Protein 2EEM (pdb70)

Foldseek 3Di:
DLAVVLVVVLVVVVAPDKDWDADPNDIDIGHDRD

Secondary structure (DSSP, 8-state):
-HHHHHHHHHHHTT-SEEEEEEETTEEEEEEE--

Solvent-accessible surface area: 3124 Å² total; per-residue (Å²): 124,25,39,68,154,16,104,27,112,4,164,89,129,189,16,69,132,74,69,29,85,114,155,201,76,126,53,107,42,128,33,96,185,92

Sequence (34 aa):
SCASRCKGHCRARRCGYYVSVLYRGRCYCKCLRCSCASRCKGHCRARRCGYYVSVLYRGRCYCKCLRCSCASRCKGHCRARRCGYYVSVLYRGRCYCKCLRCSCASRCKGHCRARRCGYYVSVLYRGRCYCKCLRCSCASRCKGHCRARRCGYYVSVLYRGRCYCKCLRCSCASRCKGHCRARRCGYYVSVLYRGRCYCKCLRCSCASRCKGHCRARRCGYYVSVLYRGRCYCKCLRCSCASRCKGHCRARRCGYYVSVLYRGRCYCKCLRCSCASRCKGHCRARRCGYYVSVLYRGRCYCKCLRCSCASRCKGHCRARRCGYYVSVLYRGRCYCKCLRCSCASRCKGHCRARRCGYYVSVLYRGRCYCKCLRCSCASRCKGHCRARRCGYYVSVLYRGRCYCKCLRCSCASRCKGHCRARRCGYYVSVLYRGRCYCKCLRCSCASRCKGHCRARRCGYYVSVLYRGRCYCKCLRCSCASRCKGHCRARRCGYYVSVLYRGRCYCKCLRCSCASRCKGHCRARRCGYYVSVLYRGRCYCKCLRCSCASRCKGHCRARRCGYYVSVLYRGRCYCKCLRCSCASRCKGHCRARRCGYYVSVLYRGRCYCKCLRCSCASRCKGHCRARRCGYYVSVLYRGRCYCKCLRCSCASRCKGHCRARRCGYYVSVLYRGRCYCKCLRC

Structure (mmCIF, N/CA/C/O backbone):
data_2EEM
#
_entry.id   2EEM
#
loop_
_atom_site.group_PDB
_atom_site.id
_atom_site.type_symbol
_atom_site.label_atom_id
_atom_site.label_alt_id
_atom_site.label_comp_id
_atom_site.label_asym_id
_atom_site.label_entity_id
_atom_site.label_seq_id
_atom_site.pdbx_PDB_ins_code
_atom_site.Cartn_x
_atom_site.Cartn_y
_atom_site.Cartn_z
_atom_site.occupancy
_atom_site.B_iso_or_equiv
_atom_site.auth_seq_id
_atom_site.auth_comp_id
_atom_site.auth_asym_id
_atom_site.auth_atom_id
_atom_site.pdbx_PDB_model_num
ATOM 1 N N . SER A 1 1 ? -7.124 9.286 -2.193 1.00 0.00 1 SER A N 1
ATOM 2 C CA . SER A 1 1 ? -6.324 8.233 -2.890 1.00 0.00 1 SER A CA 1
ATOM 3 C C . SER A 1 1 ? -5.704 7.275 -1.864 1.00 0.00 1 SER A C 1
ATOM 4 O O . SER A 1 1 ? -4.641 7.527 -1.326 1.00 0.00 1 SER A O 1
ATOM 14 N N . CYS A 1 2 ? -6.369 6.178 -1.586 1.00 0.00 2 CYS A N 1
ATOM 15 C CA . CYS A 1 2 ? -5.833 5.194 -0.592 1.00 0.00 2 CYS A CA 1
ATOM 16 C C . CYS A 1 2 ? -4.507 4.603 -1.084 1.00 0.00 2 CYS A C 1
ATOM 17 O O . CYS A 1 2 ? -3.529 4.577 -0.362 1.00 0.00 2 CYS A O 1
ATOM 24 N N . ALA A 1 3 ? -4.473 4.132 -2.309 1.00 0.00 3 ALA A N 1
ATOM 25 C CA . ALA A 1 3 ? -3.216 3.538 -2.865 1.00 0.00 3 ALA A CA 1
ATOM 26 C C . ALA A 1 3 ? -2.066 4.550 -2.809 1.00 0.00 3 ALA A C 1
ATOM 27 O O . ALA A 1 3 ? -0.942 4.197 -2.509 1.00 0.00 3 ALA A O 1
ATOM 34 N N . SER A 1 4 ? -2.338 5.802 -3.088 1.00 0.00 4 SER A N 1
ATOM 35 C CA . SER A 1 4 ? -1.255 6.834 -3.043 1.00 0.00 4 SER A CA 1
ATOM 36 C C . SER A 1 4 ? -0.714 6.964 -1.615 1.00 0.00 4 SER A C 1
ATOM 37 O O . SER A 1 4 ? 0.477 7.075 -1.402 1.00 0.00 4 SER A O 1
ATOM 45 N N . ARG A 1 5 ? -1.583 6.932 -0.635 1.00 0.00 5 ARG A N 1
ATOM 46 C CA . ARG A 1 5 ? -1.118 7.033 0.782 1.00 0.00 5 ARG A CA 1
ATOM 47 C C . ARG A 1 5 ? -0.328 5.770 1.143 1.00 0.00 5 ARG A C 1
ATOM 48 O O . ARG A 1 5 ? 0.696 5.831 1.796 1.00 0.00 5 ARG A O 1
ATOM 69 N N . CYS A 1 6 ? -0.795 4.629 0.698 1.00 0.00 6 CYS A N 1
ATOM 70 C CA . CYS A 1 6 ? -0.075 3.351 0.985 1.00 0.00 6 CYS A CA 1
ATOM 71 C C . CYS A 1 6 ? 1.274 3.335 0.254 1.00 0.00 6 CYS A C 1
ATOM 72 O O . CYS A 1 6 ? 2.260 2.837 0.766 1.00 0.00 6 CYS A O 1
ATOM 79 N N . LYS A 1 7 ? 1.322 3.889 -0.935 1.00 0.00 7 LYS A N 1
ATOM 80 C CA . LYS A 1 7 ? 2.602 3.925 -1.704 1.00 0.00 7 LYS A CA 1
ATOM 81 C C . LYS A 1 7 ? 3.645 4.742 -0.936 1.00 0.00 7 LYS A C 1
ATOM 82 O O . LYS A 1 7 ? 4.799 4.370 -0.861 1.00 0.00 7 LYS A O 1
ATOM 101 N N . GLY A 1 8 ? 3.239 5.846 -0.355 1.00 0.00 8 GLY A N 1
ATOM 102 C CA . GLY A 1 8 ? 4.197 6.684 0.423 1.00 0.00 8 GLY A CA 1
ATOM 103 C C . GLY A 1 8 ? 4.626 5.931 1.686 1.00 0.00 8 GLY A C 1
ATOM 104 O O . GLY A 1 8 ? 5.767 6.001 2.098 1.00 0.00 8 GLY A O 1
ATOM 108 N N . HIS A 1 9 ? 3.717 5.206 2.300 1.00 0.00 9 HIS A N 1
ATOM 109 C CA . HIS A 1 9 ? 4.068 4.438 3.536 1.00 0.00 9 HIS A CA 1
ATOM 110 C C . HIS A 1 9 ? 5.145 3.392 3.223 1.00 0.00 9 HIS A C 1
ATOM 111 O O . HIS A 1 9 ? 6.070 3.199 3.989 1.00 0.00 9 HIS A O 1
ATOM 125 N N . CYS A 1 10 ? 5.035 2.723 2.100 1.00 0.00 10 CYS A N 1
ATOM 126 C CA . CYS A 1 10 ? 6.060 1.697 1.733 1.00 0.00 10 CYS A CA 1
ATOM 127 C C . CYS A 1 10 ? 7.398 2.387 1.447 1.00 0.00 10 CYS A C 1
ATOM 128 O O . CYS A 1 10 ? 8.440 1.935 1.883 1.00 0.00 10 CYS A O 1
ATOM 135 N N . ARG A 1 11 ? 7.373 3.495 0.742 1.00 0.00 11 ARG A N 1
ATOM 136 C CA . ARG A 1 11 ? 8.642 4.229 0.455 1.00 0.00 11 ARG A CA 1
ATOM 137 C C . ARG A 1 11 ? 9.235 4.746 1.770 1.00 0.00 11 ARG A C 1
ATOM 138 O O . ARG A 1 11 ? 10.432 4.694 1.984 1.00 0.00 11 ARG A O 1
ATOM 159 N N . ALA A 1 12 ? 8.394 5.227 2.658 1.00 0.00 12 ALA A N 1
ATOM 160 C CA . ALA A 1 12 ? 8.887 5.730 3.977 1.00 0.00 12 ALA A CA 1
ATOM 161 C C . ALA A 1 12 ? 9.511 4.574 4.772 1.00 0.00 12 ALA A C 1
ATOM 162 O O . ALA A 1 12 ? 10.420 4.769 5.557 1.00 0.00 12 ALA A O 1
ATOM 169 N N . ARG A 1 13 ? 9.034 3.370 4.558 1.00 0.00 13 ARG A N 1
ATOM 170 C CA . ARG A 1 13 ? 9.598 2.190 5.278 1.00 0.00 13 ARG A CA 1
ATOM 171 C C . ARG A 1 13 ? 10.792 1.601 4.502 1.00 0.00 13 ARG A C 1
ATOM 172 O O . ARG A 1 13 ? 11.274 0.532 4.825 1.00 0.00 13 ARG A O 1
ATOM 193 N N . ARG A 1 14 ? 11.265 2.292 3.480 1.00 0.00 14 ARG A N 1
ATOM 194 C CA . ARG A 1 14 ? 12.421 1.790 2.667 1.00 0.00 14 ARG A CA 1
ATOM 195 C C . ARG A 1 14 ? 12.027 0.507 1.922 1.00 0.00 14 ARG A C 1
ATOM 196 O O . ARG A 1 14 ? 12.684 -0.510 2.023 1.00 0.00 14 ARG A O 1
ATOM 217 N N . CYS A 1 15 ? 10.955 0.553 1.172 1.00 0.00 15 CYS A N 1
ATOM 218 C CA . CYS A 1 15 ? 10.507 -0.653 0.417 1.00 0.00 15 CYS A CA 1
ATOM 219 C C . CYS A 1 15 ? 10.423 -0.340 -1.078 1.00 0.00 15 CYS A C 1
ATOM 220 O O . CYS A 1 15 ? 10.088 0.762 -1.473 1.00 0.00 15 CYS A O 1
ATOM 227 N N . GLY A 1 16 ? 10.733 -1.301 -1.909 1.00 0.00 16 GLY A N 1
ATOM 228 C CA . GLY A 1 16 ? 10.686 -1.070 -3.381 1.00 0.00 16 GLY A CA 1
ATOM 229 C C . GLY A 1 16 ? 9.411 -1.673 -3.989 1.00 0.00 16 GLY A C 1
ATOM 230 O O . GLY A 1 16 ? 9.140 -1.483 -5.159 1.00 0.00 16 GLY A O 1
ATOM 234 N N . TYR A 1 17 ? 8.628 -2.398 -3.224 1.00 0.00 17 TYR A N 1
ATOM 235 C CA . TYR A 1 17 ? 7.386 -2.999 -3.794 1.00 0.00 17 TYR A CA 1
ATOM 236 C C . TYR A 1 17 ? 6.195 -2.764 -2.863 1.00 0.00 17 TYR A C 1
ATOM 237 O O . TYR A 1 17 ? 6.318 -2.837 -1.658 1.00 0.00 17 TYR A O 1
ATOM 255 N N . TYR A 1 18 ? 5.041 -2.496 -3.416 1.00 0.00 18 TYR A N 1
ATOM 256 C CA . TYR A 1 18 ? 3.833 -2.273 -2.566 1.00 0.00 18 TYR A CA 1
ATOM 257 C C . TYR A 1 18 ? 2.560 -2.607 -3.356 1.00 0.00 18 TYR A C 1
ATOM 258 O O . TYR A 1 18 ? 2.502 -2.445 -4.563 1.00 0.00 18 TYR A O 1
ATOM 276 N N . VAL A 1 19 ? 1.543 -3.068 -2.678 1.00 0.00 19 VAL A N 1
ATOM 277 C CA . VAL A 1 19 ? 0.265 -3.413 -3.367 1.00 0.00 19 VAL A CA 1
ATOM 278 C C . VAL A 1 19 ? -0.868 -2.548 -2.808 1.00 0.00 19 VAL A C 1
ATOM 279 O O . VAL A 1 19 ? -0.870 -2.190 -1.645 1.00 0.00 19 VAL A O 1
ATOM 292 N N . SER A 1 20 ? -1.826 -2.206 -3.628 1.00 0.00 20 SER A N 1
ATOM 293 C CA . SER A 1 20 ? -2.959 -1.360 -3.146 1.00 0.00 20 SER A CA 1
ATOM 294 C C . SER A 1 20 ? -4.226 -1.640 -3.966 1.00 0.00 20 SER A C 1
ATOM 295 O O . SER A 1 20 ? -4.208 -1.610 -5.183 1.00 0.00 20 SER A O 1
ATOM 303 N N . VAL A 1 21 ? -5.322 -1.913 -3.302 1.00 0.00 21 VAL A N 1
ATOM 304 C CA . VAL A 1 21 ? -6.601 -2.204 -4.026 1.00 0.00 21 VAL A CA 1
ATOM 305 C C . VAL A 1 21 ? -7.800 -1.730 -3.191 1.00 0.00 21 VAL A C 1
ATOM 306 O O . VAL A 1 21 ? -7.913 -2.043 -2.025 1.00 0.00 21 VAL A O 1
ATOM 319 N N . LEU A 1 22 ? -8.704 -0.992 -3.785 1.00 0.00 22 LEU A N 1
ATOM 320 C CA . LEU A 1 22 ? -9.901 -0.514 -3.029 1.00 0.00 22 LEU A CA 1
ATOM 321 C C . LEU A 1 22 ? -11.146 -1.269 -3.511 1.00 0.00 22 LEU A C 1
ATOM 322 O O . LEU A 1 22 ? -11.451 -1.288 -4.689 1.00 0.00 22 LEU A O 1
ATOM 338 N N . TYR A 1 23 ? -11.856 -1.903 -2.610 1.00 0.00 23 TYR A N 1
ATOM 339 C CA . TYR A 1 23 ? -13.072 -2.673 -3.021 1.00 0.00 23 TYR A CA 1
ATOM 340 C C . TYR A 1 23 ? -14.166 -2.596 -1.949 1.00 0.00 23 TYR A C 1
ATOM 341 O O . TYR A 1 23 ? -13.900 -2.736 -0.770 1.00 0.00 23 TYR A O 1
ATOM 359 N N . ARG A 1 24 ? -15.399 -2.391 -2.361 1.00 0.00 24 ARG A N 1
ATOM 360 C CA . ARG A 1 24 ? -16.542 -2.314 -1.392 1.00 0.00 24 ARG A CA 1
ATOM 361 C C . ARG A 1 24 ? -16.273 -1.278 -0.288 1.00 0.00 24 ARG A C 1
ATOM 362 O O . ARG A 1 24 ? -16.747 -1.411 0.826 1.00 0.00 24 ARG A O 1
ATOM 383 N N . GLY A 1 25 ? -15.520 -0.249 -0.589 1.00 0.00 25 GLY A N 1
ATOM 384 C CA . GLY A 1 25 ? -15.220 0.793 0.438 1.00 0.00 25 GLY A CA 1
ATOM 385 C C . GLY A 1 25 ? -14.133 0.289 1.397 1.00 0.00 25 GLY A C 1
ATOM 386 O O . GLY A 1 25 ? -13.972 0.807 2.486 1.00 0.00 25 GLY A O 1
ATOM 390 N N . ARG A 1 26 ? -13.381 -0.709 0.998 1.00 0.00 26 ARG A N 1
ATOM 391 C CA . ARG A 1 26 ? -12.300 -1.244 1.873 1.00 0.00 26 ARG A CA 1
ATOM 392 C C . ARG A 1 26 ? -10.948 -1.051 1.183 1.00 0.00 26 ARG A C 1
ATOM 393 O O . ARG A 1 26 ? -10.843 -1.138 -0.028 1.00 0.00 26 ARG A O 1
ATOM 414 N N . CYS A 1 27 ? -9.916 -0.778 1.936 1.00 0.00 27 CYS A N 1
ATOM 415 C CA . CYS A 1 27 ? -8.580 -0.566 1.313 1.00 0.00 27 CYS A CA 1
ATOM 416 C C . CYS A 1 27 ? -7.653 -1.755 1.584 1.00 0.00 27 CYS A C 1
ATOM 417 O O . CYS A 1 27 ? -7.419 -2.136 2.717 1.00 0.00 27 CYS A O 1
ATOM 424 N N . TYR A 1 28 ? -7.119 -2.329 0.539 1.00 0.00 28 TYR A N 1
ATOM 425 C CA . TYR A 1 28 ? -6.190 -3.487 0.683 1.00 0.00 28 TYR A CA 1
ATOM 426 C C . TYR A 1 28 ? -4.774 -3.029 0.325 1.00 0.00 28 TYR A C 1
ATOM 427 O O . TYR A 1 28 ? -4.407 -2.971 -0.834 1.00 0.00 28 TYR A O 1
ATOM 445 N N . CYS A 1 29 ? -3.984 -2.679 1.307 1.00 0.00 29 CYS A N 1
ATOM 446 C CA . CYS A 1 29 ? -2.600 -2.196 1.018 1.00 0.00 29 CYS A CA 1
ATOM 447 C C . CYS A 1 29 ? -1.544 -3.193 1.507 1.00 0.00 29 CYS A C 1
ATOM 448 O O . CYS A 1 29 ? -1.768 -3.956 2.430 1.00 0.00 29 CYS A O 1
ATOM 455 N N . LYS A 1 30 ? -0.390 -3.178 0.885 1.00 0.00 30 LYS A N 1
ATOM 456 C CA . LYS A 1 30 ? 0.710 -4.101 1.284 1.00 0.00 30 LYS A CA 1
ATOM 457 C C . LYS A 1 30 ? 2.072 -3.475 0.951 1.00 0.00 30 LYS A C 1
ATOM 458 O O . LYS A 1 30 ? 2.193 -2.671 0.045 1.00 0.00 30 LYS A O 1
ATOM 477 N N . CYS A 1 31 ? 3.091 -3.846 1.681 1.00 0.00 31 CYS A N 1
ATOM 478 C CA . CYS A 1 31 ? 4.460 -3.293 1.431 1.00 0.00 31 CYS A CA 1
ATOM 479 C C . CYS A 1 31 ? 5.484 -4.437 1.464 1.00 0.00 31 CYS A C 1
ATOM 480 O O . CYS A 1 31 ? 5.503 -5.233 2.385 1.00 0.00 31 CYS A O 1
ATOM 487 N N . LEU A 1 32 ? 6.325 -4.527 0.464 1.00 0.00 32 LEU A N 1
ATOM 488 C CA . LEU A 1 32 ? 7.343 -5.623 0.426 1.00 0.00 32 LEU A CA 1
ATOM 489 C C . LEU A 1 32 ? 8.683 -5.103 -0.117 1.00 0.00 32 LEU A C 1
ATOM 490 O O . LEU A 1 32 ? 8.838 -3.927 -0.390 1.00 0.00 32 LEU A O 1
ATOM 506 N N . ARG A 1 33 ? 9.651 -5.984 -0.266 1.00 0.00 33 ARG A N 1
ATOM 507 C CA . ARG A 1 33 ? 11.000 -5.576 -0.781 1.00 0.00 33 ARG A CA 1
ATOM 508 C C . ARG A 1 33 ? 11.564 -4.429 0.068 1.00 0.00 33 ARG A C 1
ATOM 509 O O . ARG A 1 33 ? 11.927 -3.384 -0.441 1.00 0.00 33 ARG A O 1
ATOM 530 N N . CYS A 1 34 ? 11.629 -4.618 1.363 1.00 0.00 34 CYS A N 1
ATOM 531 C CA . CYS A 1 34 ? 12.156 -3.544 2.258 1.00 0.00 34 CYS A CA 1
ATOM 532 C C . CYS A 1 34 ? 13.588 -3.866 2.710 1.00 0.00 34 CYS A C 1
ATOM 533 O O . CYS A 1 34 ? 14.365 -2.935 2.848 1.00 0.00 34 CYS A O 1
ATOM 541 N N . SER A 1 1 ? -6.500 7.500 -4.431 1.00 0.00 1 SER A N 2
ATOM 542 C CA . SER A 1 1 ? -6.112 8.246 -3.194 1.00 0.00 1 SER A CA 2
ATOM 543 C C . SER A 1 1 ? -5.474 7.294 -2.172 1.00 0.00 1 SER A C 2
ATOM 544 O O . SER A 1 1 ? -4.348 7.487 -1.756 1.00 0.00 1 SER A O 2
ATOM 554 N N . CYS A 1 2 ? -6.191 6.269 -1.767 1.00 0.00 2 CYS A N 2
ATOM 555 C CA . CYS A 1 2 ? -5.638 5.297 -0.769 1.00 0.00 2 CYS A CA 2
ATOM 556 C C . CYS A 1 2 ? -4.333 4.675 -1.285 1.00 0.00 2 CYS A C 2
ATOM 557 O O . CYS A 1 2 ? -3.405 4.450 -0.532 1.00 0.00 2 CYS A O 2
ATOM 564 N N . ALA A 1 3 ? -4.257 4.396 -2.565 1.00 0.00 3 ALA A N 2
ATOM 565 C CA . ALA A 1 3 ? -3.013 3.791 -3.135 1.00 0.00 3 ALA A CA 2
ATOM 566 C C . ALA A 1 3 ? -1.831 4.759 -2.995 1.00 0.00 3 ALA A C 2
ATOM 567 O O . ALA A 1 3 ? -0.710 4.345 -2.762 1.00 0.00 3 ALA A O 2
ATOM 574 N N . SER A 1 4 ? -2.071 6.042 -3.128 1.00 0.00 4 SER A N 2
ATOM 575 C CA . SER A 1 4 ? -0.958 7.032 -2.996 1.00 0.00 4 SER A CA 2
ATOM 576 C C . SER A 1 4 ? -0.498 7.122 -1.536 1.00 0.00 4 SER A C 2
ATOM 577 O O . SER A 1 4 ? 0.680 7.234 -1.257 1.00 0.00 4 SER A O 2
ATOM 585 N N . ARG A 1 5 ? -1.420 7.059 -0.606 1.00 0.00 5 ARG A N 2
ATOM 586 C CA . ARG A 1 5 ? -1.037 7.129 0.839 1.00 0.00 5 ARG A CA 2
ATOM 587 C C . ARG A 1 5 ? -0.290 5.855 1.238 1.00 0.00 5 ARG A C 2
ATOM 588 O O . ARG A 1 5 ? 0.666 5.896 1.989 1.00 0.00 5 ARG A O 2
ATOM 609 N N . CYS A 1 6 ? -0.720 4.726 0.734 1.00 0.00 6 CYS A N 2
ATOM 610 C CA . CYS A 1 6 ? -0.036 3.442 1.074 1.00 0.00 6 CYS A CA 2
ATOM 611 C C . CYS A 1 6 ? 1.359 3.403 0.444 1.00 0.00 6 CYS A C 2
ATOM 612 O O . CYS A 1 6 ? 2.289 2.873 1.023 1.00 0.00 6 CYS A O 2
ATOM 619 N N . LYS A 1 7 ? 1.518 3.975 -0.729 1.00 0.00 7 LYS A N 2
ATOM 620 C CA . LYS A 1 7 ? 2.864 3.989 -1.377 1.00 0.00 7 LYS A CA 2
ATOM 621 C C . LYS A 1 7 ? 3.822 4.825 -0.523 1.00 0.00 7 LYS A C 2
ATOM 622 O O . LYS A 1 7 ? 4.962 4.459 -0.321 1.00 0.00 7 LYS A O 2
ATOM 641 N N . GLY A 1 8 ? 3.350 5.937 0.001 1.00 0.00 8 GLY A N 2
ATOM 642 C CA . GLY A 1 8 ? 4.213 6.791 0.868 1.00 0.00 8 GLY A CA 2
ATOM 643 C C . GLY A 1 8 ? 4.631 5.982 2.098 1.00 0.00 8 GLY A C 2
ATOM 644 O O . GLY A 1 8 ? 5.769 6.031 2.523 1.00 0.00 8 GLY A O 2
ATOM 648 N N . HIS A 1 9 ? 3.716 5.223 2.661 1.00 0.00 9 HIS A N 2
ATOM 649 C CA . HIS A 1 9 ? 4.058 4.386 3.855 1.00 0.00 9 HIS A CA 2
ATOM 650 C C . HIS A 1 9 ? 5.149 3.377 3.479 1.00 0.00 9 HIS A C 2
ATOM 651 O O . HIS A 1 9 ? 6.130 3.223 4.181 1.00 0.00 9 HIS A O 2
ATOM 665 N N . CYS A 1 10 ? 4.988 2.705 2.363 1.00 0.00 10 CYS A N 2
ATOM 666 C CA . CYS A 1 10 ? 6.019 1.718 1.912 1.00 0.00 10 CYS A CA 2
ATOM 667 C C . CYS A 1 10 ? 7.327 2.458 1.591 1.00 0.00 10 CYS A C 2
ATOM 668 O O . CYS A 1 10 ? 8.409 1.983 1.883 1.00 0.00 10 CYS A O 2
ATOM 675 N N . ARG A 1 11 ? 7.224 3.634 1.012 1.00 0.00 11 ARG A N 2
ATOM 676 C CA . ARG A 1 11 ? 8.444 4.434 0.687 1.00 0.00 11 ARG A CA 2
ATOM 677 C C . ARG A 1 11 ? 9.163 4.825 1.984 1.00 0.00 11 ARG A C 2
ATOM 678 O O . ARG A 1 11 ? 10.375 4.776 2.068 1.00 0.00 11 ARG A O 2
ATOM 699 N N . ALA A 1 12 ? 8.413 5.204 2.993 1.00 0.00 12 ALA A N 2
ATOM 700 C CA . ALA A 1 12 ? 9.029 5.592 4.300 1.00 0.00 12 ALA A CA 2
ATOM 701 C C . ALA A 1 12 ? 9.811 4.411 4.888 1.00 0.00 12 ALA A C 2
ATOM 702 O O . ALA A 1 12 ? 10.880 4.580 5.443 1.00 0.00 12 ALA A O 2
ATOM 709 N N . ARG A 1 13 ? 9.291 3.212 4.754 1.00 0.00 13 ARG A N 2
ATOM 710 C CA . ARG A 1 13 ? 10.008 2.014 5.289 1.00 0.00 13 ARG A CA 2
ATOM 711 C C . ARG A 1 13 ? 11.116 1.560 4.317 1.00 0.00 13 ARG A C 2
ATOM 712 O O . ARG A 1 13 ? 11.754 0.546 4.534 1.00 0.00 13 ARG A O 2
ATOM 733 N N . ARG A 1 14 ? 11.346 2.304 3.250 1.00 0.00 14 ARG A N 2
ATOM 734 C CA . ARG A 1 14 ? 12.402 1.938 2.252 1.00 0.00 14 ARG A CA 2
ATOM 735 C C . ARG A 1 14 ? 12.027 0.640 1.524 1.00 0.00 14 ARG A C 2
ATOM 736 O O . ARG A 1 14 ? 12.824 -0.270 1.402 1.00 0.00 14 ARG A O 2
ATOM 757 N N . CYS A 1 15 ? 10.818 0.559 1.031 1.00 0.00 15 CYS A N 2
ATOM 758 C CA . CYS A 1 15 ? 10.379 -0.667 0.303 1.00 0.00 15 CYS A CA 2
ATOM 759 C C . CYS A 1 15 ? 10.298 -0.390 -1.200 1.00 0.00 15 CYS A C 2
ATOM 760 O O . CYS A 1 15 ? 9.974 0.704 -1.622 1.00 0.00 15 CYS A O 2
ATOM 767 N N . GLY A 1 16 ? 10.597 -1.374 -2.008 1.00 0.00 16 GLY A N 2
ATOM 768 C CA . GLY A 1 16 ? 10.551 -1.180 -3.485 1.00 0.00 16 GLY A CA 2
ATOM 769 C C . GLY A 1 16 ? 9.264 -1.774 -4.077 1.00 0.00 16 GLY A C 2
ATOM 770 O O . GLY A 1 16 ? 9.047 -1.704 -5.270 1.00 0.00 16 GLY A O 2
ATOM 774 N N . TYR A 1 17 ? 8.408 -2.363 -3.269 1.00 0.00 17 TYR A N 2
ATOM 775 C CA . TYR A 1 17 ? 7.151 -2.949 -3.822 1.00 0.00 17 TYR A CA 2
ATOM 776 C C . TYR A 1 17 ? 5.962 -2.652 -2.904 1.00 0.00 17 TYR A C 2
ATOM 777 O O . TYR A 1 17 ? 6.099 -2.578 -1.699 1.00 0.00 17 TYR A O 2
ATOM 795 N N . TYR A 1 18 ? 4.794 -2.498 -3.471 1.00 0.00 18 TYR A N 2
ATOM 796 C CA . TYR A 1 18 ? 3.579 -2.223 -2.646 1.00 0.00 18 TYR A CA 2
ATOM 797 C C . TYR A 1 18 ? 2.320 -2.703 -3.390 1.00 0.00 18 TYR A C 2
ATOM 798 O O . TYR A 1 18 ? 2.248 -2.657 -4.606 1.00 0.00 18 TYR A O 2
ATOM 816 N N . VAL A 1 19 ? 1.331 -3.163 -2.665 1.00 0.00 19 VAL A N 2
ATOM 817 C CA . VAL A 1 19 ? 0.073 -3.647 -3.316 1.00 0.00 19 VAL A CA 2
ATOM 818 C C . VAL A 1 19 ? -1.130 -2.883 -2.750 1.00 0.00 19 VAL A C 2
ATOM 819 O O . VAL A 1 19 ? -1.500 -3.061 -1.605 1.00 0.00 19 VAL A O 2
ATOM 832 N N . SER A 1 20 ? -1.742 -2.035 -3.537 1.00 0.00 20 SER A N 2
ATOM 833 C CA . SER A 1 20 ? -2.920 -1.262 -3.035 1.00 0.00 20 SER A CA 2
ATOM 834 C C . SER A 1 20 ? -4.174 -1.594 -3.854 1.00 0.00 20 SER A C 2
ATOM 835 O O . SER A 1 20 ? -4.132 -1.673 -5.067 1.00 0.00 20 SER A O 2
ATOM 843 N N . VAL A 1 21 ? -5.286 -1.788 -3.190 1.00 0.00 21 VAL A N 2
ATOM 844 C CA . VAL A 1 21 ? -6.554 -2.120 -3.912 1.00 0.00 21 VAL A CA 2
ATOM 845 C C . VAL A 1 21 ? -7.758 -1.556 -3.146 1.00 0.00 21 VAL A C 2
ATOM 846 O O . VAL A 1 21 ? -7.917 -1.790 -1.967 1.00 0.00 21 VAL A O 2
ATOM 859 N N . LEU A 1 22 ? -8.612 -0.825 -3.814 1.00 0.00 22 LEU A N 2
ATOM 860 C CA . LEU A 1 22 ? -9.815 -0.261 -3.133 1.00 0.00 22 LEU A CA 2
ATOM 861 C C . LEU A 1 22 ? -11.071 -0.979 -3.638 1.00 0.00 22 LEU A C 2
ATOM 862 O O . LEU A 1 22 ? -11.472 -0.823 -4.776 1.00 0.00 22 LEU A O 2
ATOM 878 N N . TYR A 1 23 ? -11.685 -1.775 -2.798 1.00 0.00 23 TYR A N 2
ATOM 879 C CA . TYR A 1 23 ? -12.910 -2.519 -3.220 1.00 0.00 23 TYR A CA 2
ATOM 880 C C . TYR A 1 23 ? -13.844 -2.737 -2.024 1.00 0.00 23 TYR A C 2
ATOM 881 O O . TYR A 1 23 ? -13.419 -2.709 -0.884 1.00 0.00 23 TYR A O 2
ATOM 899 N N . ARG A 1 24 ? -15.114 -2.965 -2.284 1.00 0.00 24 ARG A N 2
ATOM 900 C CA . ARG A 1 24 ? -16.100 -3.195 -1.180 1.00 0.00 24 ARG A CA 2
ATOM 901 C C . ARG A 1 24 ? -16.041 -2.061 -0.145 1.00 0.00 24 ARG A C 2
ATOM 902 O O . ARG A 1 24 ? -16.295 -2.265 1.028 1.00 0.00 24 ARG A O 2
ATOM 923 N N . GLY A 1 25 ? -15.699 -0.869 -0.575 1.00 0.00 25 GLY A N 2
ATOM 924 C CA . GLY A 1 25 ? -15.610 0.281 0.374 1.00 0.00 25 GLY A CA 2
ATOM 925 C C . GLY A 1 25 ? -14.505 0.011 1.402 1.00 0.00 25 GLY A C 2
ATOM 926 O O . GLY A 1 25 ? -14.577 0.454 2.532 1.00 0.00 25 GLY A O 2
ATOM 930 N N . ARG A 1 26 ? -13.483 -0.712 1.012 1.00 0.00 26 ARG A N 2
ATOM 931 C CA . ARG A 1 26 ? -12.368 -1.021 1.948 1.00 0.00 26 ARG A CA 2
ATOM 932 C C . ARG A 1 26 ? -11.030 -0.894 1.216 1.00 0.00 26 ARG A C 2
ATOM 933 O O . ARG A 1 26 ? -10.938 -1.130 0.024 1.00 0.00 26 ARG A O 2
ATOM 954 N N . CYS A 1 27 ? -9.994 -0.518 1.917 1.00 0.00 27 CYS A N 2
ATOM 955 C CA . CYS A 1 27 ? -8.668 -0.366 1.258 1.00 0.00 27 CYS A CA 2
ATOM 956 C C . CYS A 1 27 ? -7.739 -1.524 1.634 1.00 0.00 27 CYS A C 2
ATOM 957 O O . CYS A 1 27 ? -7.457 -1.763 2.792 1.00 0.00 27 CYS A O 2
ATOM 964 N N . TYR A 1 28 ? -7.256 -2.231 0.650 1.00 0.00 28 TYR A N 2
ATOM 965 C CA . TYR A 1 28 ? -6.331 -3.372 0.905 1.00 0.00 28 TYR A CA 2
ATOM 966 C C . TYR A 1 28 ? -4.917 -2.950 0.501 1.00 0.00 28 TYR A C 2
ATOM 967 O O . TYR A 1 28 ? -4.568 -2.960 -0.664 1.00 0.00 28 TYR A O 2
ATOM 985 N N . CYS A 1 29 ? -4.113 -2.546 1.453 1.00 0.00 29 CYS A N 2
ATOM 986 C CA . CYS A 1 29 ? -2.731 -2.087 1.121 1.00 0.00 29 CYS A CA 2
ATOM 987 C C . CYS A 1 29 ? -1.674 -3.081 1.612 1.00 0.00 29 CYS A C 2
ATOM 988 O O . CYS A 1 29 ? -1.874 -3.802 2.572 1.00 0.00 29 CYS A O 2
ATOM 995 N N . LYS A 1 30 ? -0.546 -3.109 0.945 1.00 0.00 30 LYS A N 2
ATOM 996 C CA .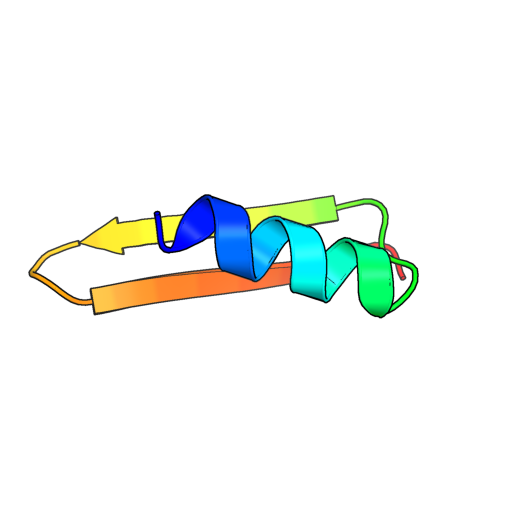 LYS A 1 30 ? 0.557 -4.033 1.334 1.00 0.00 30 LYS A CA 2
ATOM 997 C C . LYS A 1 30 ? 1.912 -3.412 0.978 1.00 0.00 30 LYS A C 2
ATOM 998 O O . LYS A 1 30 ? 2.022 -2.621 0.059 1.00 0.00 30 LYS A O 2
ATOM 1017 N N . CYS A 1 31 ? 2.940 -3.769 1.699 1.00 0.00 31 CYS A N 2
ATOM 1018 C CA . CYS A 1 31 ? 4.303 -3.215 1.422 1.00 0.00 31 CYS A CA 2
ATOM 1019 C C . CYS A 1 31 ? 5.321 -4.362 1.404 1.00 0.00 31 CYS A C 2
ATOM 1020 O O . CYS A 1 31 ? 5.387 -5.156 2.325 1.00 0.00 31 CYS A O 2
ATOM 1027 N N . LEU A 1 32 ? 6.103 -4.462 0.358 1.00 0.00 32 LEU A N 2
ATOM 1028 C CA . LEU A 1 32 ? 7.106 -5.568 0.266 1.00 0.00 32 LEU A CA 2
ATOM 1029 C C . LEU A 1 32 ? 8.444 -5.050 -0.282 1.00 0.00 32 LEU A C 2
ATOM 1030 O O . LEU A 1 32 ? 8.613 -3.868 -0.519 1.00 0.00 32 LEU A O 2
ATOM 1046 N N . ARG A 1 33 ? 9.396 -5.939 -0.479 1.00 0.00 33 ARG A N 2
ATOM 1047 C CA . ARG A 1 33 ? 10.742 -5.532 -1.007 1.00 0.00 33 ARG A CA 2
ATOM 1048 C C . ARG A 1 33 ? 11.354 -4.438 -0.119 1.00 0.00 33 ARG A C 2
ATOM 1049 O O . ARG A 1 33 ? 11.834 -3.429 -0.599 1.00 0.00 33 ARG A O 2
ATOM 1070 N N . CYS A 1 34 ? 11.330 -4.635 1.177 1.00 0.00 34 CYS A N 2
ATOM 1071 C CA . CYS A 1 34 ? 11.897 -3.614 2.109 1.00 0.00 34 CYS A CA 2
ATOM 1072 C C . CYS A 1 34 ? 13.325 -3.992 2.526 1.00 0.00 34 CYS A C 2
ATOM 1073 O O . CYS A 1 34 ? 14.104 -3.087 2.774 1.00 0.00 34 CYS A O 2
ATOM 1081 N N . SER A 1 1 ? -6.826 7.363 -4.399 1.00 0.00 1 SER A N 3
ATOM 1082 C CA . SER A 1 1 ? -6.294 8.122 -3.223 1.00 0.00 1 SER A CA 3
ATOM 1083 C C . SER A 1 1 ? -5.609 7.169 -2.232 1.00 0.00 1 SER A C 3
ATOM 1084 O O . SER A 1 1 ? -4.457 7.351 -1.886 1.00 0.00 1 SER A O 3
ATOM 1094 N N . CYS A 1 2 ? -6.313 6.158 -1.774 1.00 0.00 2 CYS A N 3
ATOM 1095 C CA . CYS A 1 2 ? -5.711 5.188 -0.802 1.00 0.00 2 CYS A CA 3
ATOM 1096 C C . CYS A 1 2 ? -4.446 4.547 -1.386 1.00 0.00 2 CYS A C 3
ATOM 1097 O O . CYS A 1 2 ? -3.473 4.336 -0.688 1.00 0.00 2 CYS A O 3
ATOM 1104 N N . ALA A 1 3 ? -4.453 4.236 -2.662 1.00 0.00 3 ALA A N 3
ATOM 1105 C CA . ALA A 1 3 ? -3.247 3.608 -3.290 1.00 0.00 3 ALA A CA 3
ATOM 1106 C C . ALA A 1 3 ? -2.029 4.532 -3.157 1.00 0.00 3 ALA A C 3
ATOM 1107 O O . ALA A 1 3 ? -0.942 4.088 -2.841 1.00 0.00 3 ALA A O 3
ATOM 1114 N N . SER A 1 4 ? -2.205 5.813 -3.379 1.00 0.00 4 SER A N 3
ATOM 1115 C CA . SER A 1 4 ? -1.055 6.763 -3.250 1.00 0.00 4 SER A CA 3
ATOM 1116 C C . SER A 1 4 ? -0.599 6.830 -1.787 1.00 0.00 4 SER A C 3
ATOM 1117 O O . SER A 1 4 ? 0.583 6.881 -1.499 1.00 0.00 4 SER A O 3
ATOM 1125 N N . ARG A 1 5 ? -1.532 6.817 -0.864 1.00 0.00 5 ARG A N 3
ATOM 1126 C CA . ARG A 1 5 ? -1.161 6.867 0.587 1.00 0.00 5 ARG A CA 3
ATOM 1127 C C . ARG A 1 5 ? -0.351 5.622 0.963 1.00 0.00 5 ARG A C 3
ATOM 1128 O O . ARG A 1 5 ? 0.617 5.701 1.696 1.00 0.00 5 ARG A O 3
ATOM 1149 N N . CYS A 1 6 ? -0.737 4.473 0.458 1.00 0.00 6 CYS A N 3
ATOM 1150 C CA . CYS A 1 6 ? 0.011 3.219 0.779 1.00 0.00 6 CYS A CA 3
ATOM 1151 C C . CYS A 1 6 ? 1.416 3.268 0.170 1.00 0.00 6 CYS A C 3
ATOM 1152 O O . CYS A 1 6 ? 2.369 2.791 0.759 1.00 0.00 6 CYS A O 3
ATOM 1159 N N . LYS A 1 7 ? 1.553 3.853 -0.998 1.00 0.00 7 LYS A N 3
ATOM 1160 C CA . LYS A 1 7 ? 2.899 3.950 -1.636 1.00 0.00 7 LYS A CA 3
ATOM 1161 C C . LYS A 1 7 ? 3.827 4.775 -0.739 1.00 0.00 7 LYS A C 3
ATOM 1162 O O . LYS A 1 7 ? 4.977 4.432 -0.543 1.00 0.00 7 LYS A O 3
ATOM 1181 N N . GLY A 1 8 ? 3.323 5.853 -0.184 1.00 0.00 8 GLY A N 3
ATOM 1182 C CA . GLY A 1 8 ? 4.158 6.701 0.717 1.00 0.00 8 GLY A CA 3
ATOM 1183 C C . GLY A 1 8 ? 4.518 5.902 1.973 1.00 0.00 8 GLY A C 3
ATOM 1184 O O . GLY A 1 8 ? 5.629 5.970 2.461 1.00 0.00 8 GLY A O 3
ATOM 1188 N N . HIS A 1 9 ? 3.586 5.133 2.491 1.00 0.00 9 HIS A N 3
ATOM 1189 C CA . HIS A 1 9 ? 3.872 4.313 3.710 1.00 0.00 9 HIS A CA 3
ATOM 1190 C C . HIS A 1 9 ? 4.969 3.285 3.401 1.00 0.00 9 HIS A C 3
ATOM 1191 O O . HIS A 1 9 ? 5.871 3.071 4.190 1.00 0.00 9 HIS A O 3
ATOM 1205 N N . CYS A 1 10 ? 4.902 2.660 2.249 1.00 0.00 10 CYS A N 3
ATOM 1206 C CA . CYS A 1 10 ? 5.945 1.658 1.869 1.00 0.00 10 CYS A CA 3
ATOM 1207 C C . CYS A 1 10 ? 7.279 2.377 1.637 1.00 0.00 10 CYS A C 3
ATOM 1208 O O . CYS A 1 10 ? 8.322 1.918 2.067 1.00 0.00 10 CYS A O 3
ATOM 1215 N N . ARG A 1 11 ? 7.252 3.517 0.982 1.00 0.00 11 ARG A N 3
ATOM 1216 C CA . ARG A 1 11 ? 8.516 4.278 0.752 1.00 0.00 11 ARG A CA 3
ATOM 1217 C C . ARG A 1 11 ? 9.080 4.739 2.100 1.00 0.00 11 ARG A C 3
ATOM 1218 O O . ARG A 1 11 ? 10.275 4.696 2.326 1.00 0.00 11 ARG A O 3
ATOM 1239 N N . ALA A 1 12 ? 8.221 5.158 3.004 1.00 0.00 12 ALA A N 3
ATOM 1240 C CA . ALA A 1 12 ? 8.693 5.597 4.353 1.00 0.00 12 ALA A CA 3
ATOM 1241 C C . ALA A 1 12 ? 9.331 4.411 5.089 1.00 0.00 12 ALA A C 3
ATOM 1242 O O . ALA A 1 12 ? 10.237 4.577 5.882 1.00 0.00 12 ALA A O 3
ATOM 1249 N N . ARG A 1 13 ? 8.872 3.213 4.808 1.00 0.00 13 ARG A N 3
ATOM 1250 C CA . ARG A 1 13 ? 9.454 2.002 5.461 1.00 0.00 13 ARG A CA 3
ATOM 1251 C C . ARG A 1 13 ? 10.655 1.482 4.648 1.00 0.00 13 ARG A C 3
ATOM 1252 O O . ARG A 1 13 ? 11.158 0.403 4.900 1.00 0.00 13 ARG A O 3
ATOM 1273 N N . ARG A 1 14 ? 11.110 2.248 3.672 1.00 0.00 14 ARG A N 3
ATOM 1274 C CA . ARG A 1 14 ? 12.270 1.830 2.820 1.00 0.00 14 ARG A CA 3
ATOM 1275 C C . ARG A 1 14 ? 11.914 0.576 2.007 1.00 0.00 14 ARG A C 3
ATOM 1276 O O . ARG A 1 14 ? 12.591 -0.430 2.072 1.00 0.00 14 ARG A O 3
ATOM 1297 N N . CYS A 1 15 ? 10.855 0.636 1.242 1.00 0.00 15 CYS A N 3
ATOM 1298 C CA . CYS A 1 15 ? 10.448 -0.545 0.426 1.00 0.00 15 CYS A CA 3
ATOM 1299 C C . CYS A 1 15 ? 10.369 -0.167 -1.055 1.00 0.00 15 CYS A C 3
ATOM 1300 O O . CYS A 1 15 ? 10.022 0.946 -1.406 1.00 0.00 15 CYS A O 3
ATOM 1307 N N . GLY A 1 16 ? 10.698 -1.090 -1.923 1.00 0.00 16 GLY A N 3
ATOM 1308 C CA . GLY A 1 16 ? 10.656 -0.804 -3.387 1.00 0.00 16 GLY A CA 3
ATOM 1309 C C . GLY A 1 16 ? 9.398 -1.413 -4.025 1.00 0.00 16 GLY A C 3
ATOM 1310 O O . GLY A 1 16 ? 9.169 -1.253 -5.207 1.00 0.00 16 GLY A O 3
ATOM 1314 N N . TYR A 1 17 ? 8.582 -2.111 -3.267 1.00 0.00 17 TYR A N 3
ATOM 1315 C CA . TYR A 1 17 ? 7.353 -2.718 -3.860 1.00 0.00 17 TYR A CA 3
ATOM 1316 C C . TYR A 1 17 ? 6.161 -2.542 -2.917 1.00 0.00 17 TYR A C 3
ATOM 1317 O O . TYR A 1 17 ? 6.297 -2.627 -1.714 1.00 0.00 17 TYR A O 3
ATOM 1335 N N . TYR A 1 18 ? 4.991 -2.309 -3.455 1.00 0.00 18 TYR A N 3
ATOM 1336 C CA . TYR A 1 18 ? 3.784 -2.144 -2.589 1.00 0.00 18 TYR A CA 3
ATOM 1337 C C . TYR A 1 18 ? 2.512 -2.458 -3.390 1.00 0.00 18 TYR A C 3
ATOM 1338 O O . TYR A 1 18 ? 2.431 -2.197 -4.578 1.00 0.00 18 TYR A O 3
ATOM 1356 N N . VAL A 1 19 ? 1.524 -3.016 -2.741 1.00 0.00 19 VAL A N 3
ATOM 1357 C CA . VAL A 1 19 ? 0.250 -3.356 -3.442 1.00 0.00 19 VAL A CA 3
ATOM 1358 C C . VAL A 1 19 ? -0.896 -2.527 -2.853 1.00 0.00 19 VAL A C 3
ATOM 1359 O O . VAL A 1 19 ? -0.871 -2.158 -1.695 1.00 0.00 19 VAL A O 3
ATOM 1372 N N . SER A 1 20 ? -1.897 -2.229 -3.641 1.00 0.00 20 SER A N 3
ATOM 1373 C CA . SER A 1 20 ? -3.043 -1.419 -3.124 1.00 0.00 20 SER A CA 3
ATOM 1374 C C . SER A 1 20 ? -4.315 -1.693 -3.939 1.00 0.00 20 SER A C 3
ATOM 1375 O O . SER A 1 20 ? -4.290 -1.742 -5.155 1.00 0.00 20 SER A O 3
ATOM 1383 N N . VAL A 1 21 ? -5.424 -1.875 -3.263 1.00 0.00 21 VAL A N 3
ATOM 1384 C CA . VAL A 1 21 ? -6.717 -2.153 -3.966 1.00 0.00 21 VAL A CA 3
ATOM 1385 C C . VAL A 1 21 ? -7.890 -1.644 -3.114 1.00 0.00 21 VAL A C 3
ATOM 1386 O O . VAL A 1 21 ? -7.982 -1.932 -1.940 1.00 0.00 21 VAL A O 3
ATOM 1399 N N . LEU A 1 22 ? -8.792 -0.897 -3.699 1.00 0.00 22 LEU A N 3
ATOM 1400 C CA . LEU A 1 22 ? -9.958 -0.381 -2.919 1.00 0.00 22 LEU A CA 3
ATOM 1401 C C . LEU A 1 22 ? -11.235 -1.121 -3.338 1.00 0.00 22 LEU A C 3
ATOM 1402 O O . LEU A 1 22 ? -11.670 -1.035 -4.472 1.00 0.00 22 LEU A O 3
ATOM 1418 N N . TYR A 1 23 ? -11.828 -1.856 -2.430 1.00 0.00 23 TYR A N 3
ATOM 1419 C CA . TYR A 1 23 ? -13.070 -2.617 -2.770 1.00 0.00 23 TYR A CA 3
ATOM 1420 C C . TYR A 1 23 ? -14.111 -2.503 -1.648 1.00 0.00 23 TYR A C 3
ATOM 1421 O O . TYR A 1 23 ? -13.789 -2.595 -0.479 1.00 0.00 23 TYR A O 3
ATOM 1439 N N . ARG A 1 24 ? -15.362 -2.317 -2.010 1.00 0.00 24 ARG A N 3
ATOM 1440 C CA . ARG A 1 24 ? -16.460 -2.202 -0.994 1.00 0.00 24 ARG A CA 3
ATOM 1441 C C . ARG A 1 24 ? -16.134 -1.132 0.063 1.00 0.00 24 ARG A C 3
ATOM 1442 O O . ARG A 1 24 ? -16.520 -1.247 1.212 1.00 0.00 24 ARG A O 3
ATOM 1463 N N . GLY A 1 25 ? -15.431 -0.096 -0.322 1.00 0.00 25 GLY A N 3
ATOM 1464 C CA . GLY A 1 25 ? -15.083 0.986 0.650 1.00 0.00 25 GLY A CA 3
ATOM 1465 C C . GLY A 1 25 ? -13.966 0.521 1.595 1.00 0.00 25 GLY A C 3
ATOM 1466 O O . GLY A 1 25 ? -13.752 1.105 2.641 1.00 0.00 25 GLY A O 3
ATOM 1470 N N . ARG A 1 26 ? -13.251 -0.518 1.236 1.00 0.00 26 ARG A N 3
ATOM 1471 C CA . ARG A 1 26 ? -12.146 -1.016 2.103 1.00 0.00 26 ARG A CA 3
ATOM 1472 C C . ARG A 1 26 ? -10.822 -0.923 1.344 1.00 0.00 26 ARG A C 3
ATOM 1473 O O . ARG A 1 26 ? -10.779 -1.078 0.138 1.00 0.00 26 ARG A O 3
ATOM 1494 N N . CYS A 1 27 ? -9.744 -0.659 2.036 1.00 0.00 27 CYS A N 3
ATOM 1495 C CA . CYS A 1 27 ? -8.431 -0.540 1.342 1.00 0.00 27 CYS A CA 3
ATOM 1496 C C . CYS A 1 27 ? -7.543 -1.758 1.622 1.00 0.00 27 CYS A C 3
ATOM 1497 O O . CYS A 1 27 ? -7.262 -2.0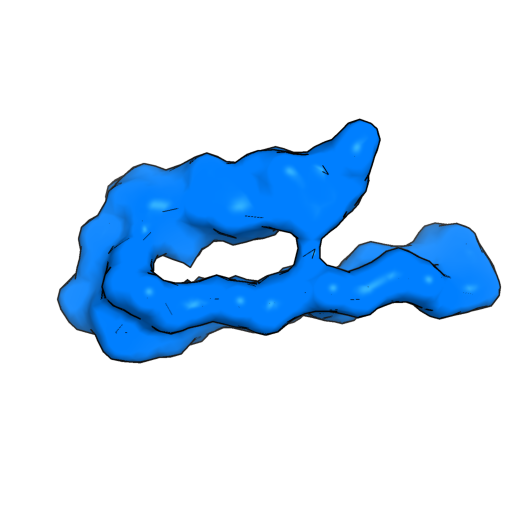97 2.756 1.00 0.00 27 CYS A O 3
ATOM 1504 N N . TYR A 1 28 ? -7.091 -2.401 0.576 1.00 0.00 28 TYR A N 3
ATOM 1505 C CA . TYR A 1 28 ? -6.202 -3.588 0.720 1.00 0.00 28 TYR A CA 3
ATOM 1506 C C . TYR A 1 28 ? -4.791 -3.192 0.279 1.00 0.00 28 TYR A C 3
ATOM 1507 O O . TYR A 1 28 ? -4.483 -3.181 -0.900 1.00 0.00 28 TYR A O 3
ATOM 1525 N N . CYS A 1 29 ? -3.942 -2.833 1.205 1.00 0.00 29 CYS A N 3
ATOM 1526 C CA . CYS A 1 29 ? -2.564 -2.403 0.823 1.00 0.00 29 CYS A CA 3
ATOM 1527 C C . CYS A 1 29 ? -1.501 -3.363 1.358 1.00 0.00 29 CYS A C 3
ATOM 1528 O O . CYS A 1 29 ? -1.713 -4.079 2.321 1.00 0.00 29 CYS A O 3
ATOM 1535 N N . LYS A 1 30 ? -0.352 -3.367 0.727 1.00 0.00 30 LYS A N 3
ATOM 1536 C CA . LYS A 1 30 ? 0.762 -4.258 1.161 1.00 0.00 30 LYS A CA 3
ATOM 1537 C C . LYS A 1 30 ? 2.112 -3.598 0.846 1.00 0.00 30 LYS A C 3
ATOM 1538 O O . LYS A 1 30 ? 2.226 -2.791 -0.056 1.00 0.00 30 LYS A O 3
ATOM 1557 N N . CYS A 1 31 ? 3.131 -3.941 1.589 1.00 0.00 31 CYS A N 3
ATOM 1558 C CA . CYS A 1 31 ? 4.486 -3.348 1.357 1.00 0.00 31 CYS A CA 3
ATOM 1559 C C . CYS A 1 31 ? 5.532 -4.471 1.300 1.00 0.00 31 CYS A C 3
ATOM 1560 O O . CYS A 1 31 ? 5.599 -5.308 2.182 1.00 0.00 31 CYS A O 3
ATOM 1567 N N . LEU A 1 32 ? 6.337 -4.500 0.267 1.00 0.00 32 LEU A N 3
ATOM 1568 C CA . LEU A 1 32 ? 7.372 -5.574 0.139 1.00 0.00 32 LEU A CA 3
ATOM 1569 C C . LEU A 1 32 ? 8.701 -4.999 -0.373 1.00 0.00 32 LEU A C 3
ATOM 1570 O O . LEU A 1 32 ? 8.835 -3.805 -0.575 1.00 0.00 32 LEU A O 3
ATOM 1586 N N . ARG A 1 33 ? 9.682 -5.853 -0.581 1.00 0.00 33 ARG A N 3
ATOM 1587 C CA . ARG A 1 33 ? 11.023 -5.395 -1.076 1.00 0.00 33 ARG A CA 3
ATOM 1588 C C . ARG A 1 33 ? 11.581 -4.296 -0.159 1.00 0.00 33 ARG A C 3
ATOM 1589 O O . ARG A 1 33 ? 11.951 -3.226 -0.607 1.00 0.00 33 ARG A O 3
ATOM 1610 N N . CYS A 1 34 ? 11.633 -4.554 1.125 1.00 0.00 34 CYS A N 3
ATOM 1611 C CA . CYS A 1 34 ? 12.154 -3.530 2.080 1.00 0.00 34 CYS A CA 3
ATOM 1612 C C . CYS A 1 34 ? 13.591 -3.867 2.505 1.00 0.00 34 CYS A C 3
ATOM 1613 O O . CYS A 1 34 ? 14.394 -2.951 2.576 1.00 0.00 34 CYS A O 3
ATOM 1621 N N . SER A 1 1 ? -6.543 7.468 -4.288 1.00 0.00 1 SER A N 4
ATOM 1622 C CA . SER A 1 1 ? -6.180 8.206 -3.040 1.00 0.00 1 SER A CA 4
ATOM 1623 C C . SER A 1 1 ? -5.599 7.243 -1.998 1.00 0.00 1 SER A C 4
ATOM 1624 O O . SER A 1 1 ? -4.472 7.396 -1.567 1.00 0.00 1 SER A O 4
ATOM 1634 N N . CYS A 1 2 ? -6.359 6.251 -1.590 1.00 0.00 2 CYS A N 4
ATOM 1635 C CA . CYS A 1 2 ? -5.852 5.273 -0.575 1.00 0.00 2 CYS A CA 4
ATOM 1636 C C . CYS A 1 2 ? -4.567 4.608 -1.078 1.00 0.00 2 CYS A C 4
ATOM 1637 O O . CYS A 1 2 ? -3.605 4.473 -0.346 1.00 0.00 2 CYS A O 4
ATOM 1644 N N . ALA A 1 3 ? -4.544 4.203 -2.325 1.00 0.00 3 ALA A N 4
ATOM 1645 C CA . ALA A 1 3 ? -3.320 3.551 -2.887 1.00 0.00 3 ALA A CA 4
ATOM 1646 C C . ALA A 1 3 ? -2.134 4.521 -2.843 1.00 0.00 3 ALA A C 4
ATOM 1647 O O . ALA A 1 3 ? -1.017 4.130 -2.562 1.00 0.00 3 ALA A O 4
ATOM 1654 N N . SER A 1 4 ? -2.372 5.785 -3.109 1.00 0.00 4 SER A N 4
ATOM 1655 C CA . SER A 1 4 ? -1.260 6.787 -3.075 1.00 0.00 4 SER A CA 4
ATOM 1656 C C . SER A 1 4 ? -0.697 6.902 -1.653 1.00 0.00 4 SER A C 4
ATOM 1657 O O . SER A 1 4 ? 0.501 6.979 -1.457 1.00 0.00 4 SER A O 4
ATOM 1665 N N . ARG A 1 5 ? -1.556 6.900 -0.660 1.00 0.00 5 ARG A N 4
ATOM 1666 C CA . ARG A 1 5 ? -1.072 6.993 0.754 1.00 0.00 5 ARG A CA 4
ATOM 1667 C C . ARG A 1 5 ? -0.274 5.734 1.100 1.00 0.00 5 ARG A C 4
ATOM 1668 O O . ARG A 1 5 ? 0.767 5.798 1.727 1.00 0.00 5 ARG A O 4
ATOM 1689 N N . CYS A 1 6 ? -0.756 4.592 0.678 1.00 0.00 6 CYS A N 4
ATOM 1690 C CA . CYS A 1 6 ? -0.036 3.313 0.958 1.00 0.00 6 CYS A CA 4
ATOM 1691 C C . CYS A 1 6 ? 1.325 3.307 0.250 1.00 0.00 6 CYS A C 4
ATOM 1692 O O . CYS A 1 6 ? 2.301 2.797 0.769 1.00 0.00 6 CYS A O 4
ATOM 1699 N N . LYS A 1 7 ? 1.395 3.888 -0.926 1.00 0.00 7 LYS A N 4
ATOM 1700 C CA . LYS A 1 7 ? 2.690 3.942 -1.667 1.00 0.00 7 LYS A CA 4
ATOM 1701 C C . LYS A 1 7 ? 3.711 4.740 -0.849 1.00 0.00 7 LYS A C 4
ATOM 1702 O O . LYS A 1 7 ? 4.851 4.344 -0.709 1.00 0.00 7 LYS A O 4
ATOM 1721 N N . GLY A 1 8 ? 3.294 5.854 -0.294 1.00 0.00 8 GLY A N 4
ATOM 1722 C CA . GLY A 1 8 ? 4.221 6.682 0.534 1.00 0.00 8 GLY A CA 4
ATOM 1723 C C . GLY A 1 8 ? 4.620 5.898 1.788 1.00 0.00 8 GLY A C 4
ATOM 1724 O O . GLY A 1 8 ? 5.752 5.960 2.229 1.00 0.00 8 GLY A O 4
ATOM 1728 N N . HIS A 1 9 ? 3.700 5.154 2.358 1.00 0.00 9 HIS A N 4
ATOM 1729 C CA . HIS A 1 9 ? 4.022 4.352 3.580 1.00 0.00 9 HIS A CA 4
ATOM 1730 C C . HIS A 1 9 ? 5.126 3.334 3.268 1.00 0.00 9 HIS A C 4
ATOM 1731 O O . HIS A 1 9 ? 6.028 3.126 4.058 1.00 0.00 9 HIS A O 4
ATOM 1745 N N . CYS A 1 10 ? 5.066 2.706 2.117 1.00 0.00 10 CYS A N 4
ATOM 1746 C CA . CYS A 1 10 ? 6.118 1.711 1.746 1.00 0.00 10 CYS A CA 4
ATOM 1747 C C . CYS A 1 10 ? 7.443 2.441 1.484 1.00 0.00 10 CYS A C 4
ATOM 1748 O O . CYS A 1 10 ? 8.498 1.989 1.891 1.00 0.00 10 CYS A O 4
ATOM 1755 N N . ARG A 1 11 ? 7.390 3.581 0.834 1.00 0.00 11 ARG A N 4
ATOM 1756 C CA . ARG A 1 11 ? 8.640 4.356 0.577 1.00 0.00 11 ARG A CA 4
ATOM 1757 C C . ARG A 1 11 ? 9.224 4.823 1.916 1.00 0.00 11 ARG A C 4
ATOM 1758 O O . ARG A 1 11 ? 10.423 4.802 2.122 1.00 0.00 11 ARG A O 4
ATOM 1779 N N . ALA A 1 12 ? 8.370 5.220 2.833 1.00 0.00 12 ALA A N 4
ATOM 1780 C CA . ALA A 1 12 ? 8.848 5.664 4.177 1.00 0.00 12 ALA A CA 4
ATOM 1781 C C . ALA A 1 12 ? 9.446 4.470 4.933 1.00 0.00 12 ALA A C 4
ATOM 1782 O O . ALA A 1 12 ? 10.325 4.626 5.760 1.00 0.00 12 ALA A O 4
ATOM 1789 N N . ARG A 1 13 ? 8.984 3.275 4.641 1.00 0.00 13 ARG A N 4
ATOM 1790 C CA . ARG A 1 13 ? 9.530 2.059 5.318 1.00 0.00 13 ARG A CA 4
ATOM 1791 C C . ARG A 1 13 ? 10.747 1.516 4.545 1.00 0.00 13 ARG A C 4
ATOM 1792 O O . ARG A 1 13 ? 11.225 0.433 4.827 1.00 0.00 13 ARG A O 4
ATOM 1813 N N . ARG A 1 14 ? 11.237 2.256 3.567 1.00 0.00 14 ARG A N 4
ATOM 1814 C CA . ARG A 1 14 ? 12.411 1.793 2.759 1.00 0.00 14 ARG A CA 4
ATOM 1815 C C . ARG A 1 14 ? 12.045 0.515 1.987 1.00 0.00 14 ARG A C 4
ATOM 1816 O O . ARG A 1 14 ? 12.669 -0.517 2.136 1.00 0.00 14 ARG A O 4
ATOM 1837 N N . CYS A 1 15 ? 11.026 0.588 1.164 1.00 0.00 15 CYS A N 4
ATOM 1838 C CA . CYS A 1 15 ? 10.598 -0.605 0.376 1.00 0.00 15 CYS A CA 4
ATOM 1839 C C . CYS A 1 15 ? 10.473 -0.245 -1.107 1.00 0.00 15 CYS A C 4
ATOM 1840 O O . CYS A 1 15 ? 10.104 0.860 -1.458 1.00 0.00 15 CYS A O 4
ATOM 1847 N N . GLY A 1 16 ? 10.781 -1.173 -1.978 1.00 0.00 16 GLY A N 4
ATOM 1848 C CA . GLY A 1 16 ? 10.690 -0.896 -3.441 1.00 0.00 16 GLY A CA 4
ATOM 1849 C C . GLY A 1 16 ? 9.452 -1.574 -4.047 1.00 0.00 16 GLY A C 4
ATOM 1850 O O . GLY A 1 16 ? 9.291 -1.596 -5.251 1.00 0.00 16 GLY A O 4
ATOM 1854 N N . TYR A 1 17 ? 8.580 -2.132 -3.239 1.00 0.00 17 TYR A N 4
ATOM 1855 C CA . TYR A 1 17 ? 7.368 -2.802 -3.800 1.00 0.00 17 TYR A CA 4
ATOM 1856 C C . TYR A 1 17 ? 6.173 -2.618 -2.861 1.00 0.00 17 TYR A C 4
ATOM 1857 O O . TYR A 1 17 ? 6.319 -2.628 -1.657 1.00 0.00 17 TYR A O 4
ATOM 1875 N N . TYR A 1 18 ? 4.992 -2.463 -3.404 1.00 0.00 18 TYR A N 4
ATOM 1876 C CA . TYR A 1 18 ? 3.786 -2.293 -2.538 1.00 0.00 18 TYR A CA 4
ATOM 1877 C C . TYR A 1 18 ? 2.512 -2.623 -3.330 1.00 0.00 18 TYR A C 4
ATOM 1878 O O . TYR A 1 18 ? 2.441 -2.421 -4.530 1.00 0.00 18 TYR A O 4
ATOM 1896 N N . VAL A 1 19 ? 1.507 -3.124 -2.660 1.00 0.00 19 VAL A N 4
ATOM 1897 C CA . VAL A 1 19 ? 0.228 -3.465 -3.350 1.00 0.00 19 VAL A CA 4
ATOM 1898 C C . VAL A 1 19 ? -0.900 -2.592 -2.796 1.00 0.00 19 VAL A C 4
ATOM 1899 O O . VAL A 1 19 ? -0.900 -2.231 -1.634 1.00 0.00 19 VAL A O 4
ATOM 1912 N N . SER A 1 20 ? -1.857 -2.246 -3.614 1.00 0.00 20 SER A N 4
ATOM 1913 C CA . SER A 1 20 ? -2.984 -1.392 -3.130 1.00 0.00 20 SER A CA 4
ATOM 1914 C C . SER A 1 20 ? -4.260 -1.678 -3.933 1.00 0.00 20 SER A C 4
ATOM 1915 O O . SER A 1 20 ? -4.245 -1.718 -5.150 1.00 0.00 20 SER A O 4
ATOM 1923 N N . VAL A 1 21 ? -5.362 -1.882 -3.253 1.00 0.00 21 VAL A N 4
ATOM 1924 C CA . VAL A 1 21 ? -6.649 -2.173 -3.958 1.00 0.00 21 VAL A CA 4
ATOM 1925 C C . VAL A 1 21 ? -7.830 -1.620 -3.145 1.00 0.00 21 VAL A C 4
ATOM 1926 O O . VAL A 1 21 ? -7.985 -1.924 -1.981 1.00 0.00 21 VAL A O 4
ATOM 1939 N N . LEU A 1 22 ? -8.669 -0.823 -3.757 1.00 0.00 22 LEU A N 4
ATOM 1940 C CA . LEU A 1 22 ? -9.846 -0.264 -3.025 1.00 0.00 22 LEU A CA 4
ATOM 1941 C C . LEU A 1 22 ? -11.129 -0.928 -3.537 1.00 0.00 22 LEU A C 4
ATOM 1942 O O . LEU A 1 22 ? -11.481 -0.805 -4.696 1.00 0.00 22 LEU A O 4
ATOM 1958 N N . TYR A 1 23 ? -11.822 -1.643 -2.683 1.00 0.00 23 TYR A N 4
ATOM 1959 C CA . TYR A 1 23 ? -13.075 -2.330 -3.123 1.00 0.00 23 TYR A CA 4
ATOM 1960 C C . TYR A 1 23 ? -14.089 -2.418 -1.976 1.00 0.00 23 TYR A C 4
ATOM 1961 O O . TYR A 1 23 ? -13.723 -2.555 -0.825 1.00 0.00 23 TYR A O 4
ATOM 1979 N N . ARG A 1 24 ? -15.364 -2.358 -2.298 1.00 0.00 24 ARG A N 4
ATOM 1980 C CA . ARG A 1 24 ? -16.440 -2.451 -1.256 1.00 0.00 24 ARG A CA 4
ATOM 1981 C C . ARG A 1 24 ? -16.192 -1.461 -0.107 1.00 0.00 24 ARG A C 4
ATOM 1982 O O . ARG A 1 24 ? -16.515 -1.729 1.036 1.00 0.00 24 ARG A O 4
ATOM 2003 N N . GLY A 1 25 ? -15.619 -0.321 -0.404 1.00 0.00 25 GLY A N 4
ATOM 2004 C CA . GLY A 1 25 ? -15.347 0.685 0.667 1.00 0.00 25 GLY A CA 4
ATOM 2005 C C . GLY A 1 25 ? -14.255 0.155 1.605 1.00 0.00 25 GLY A C 4
ATOM 2006 O O . GLY 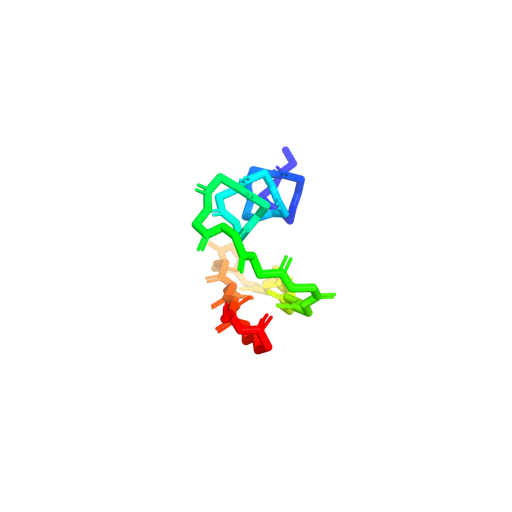A 1 25 ? -14.207 0.500 2.771 1.00 0.00 25 GLY A O 4
ATOM 2010 N N . ARG A 1 26 ? -13.381 -0.679 1.100 1.00 0.00 26 ARG A N 4
ATOM 2011 C CA . ARG A 1 26 ? -12.286 -1.240 1.942 1.00 0.00 26 ARG A CA 4
ATOM 2012 C C . ARG A 1 26 ? -10.946 -1.045 1.231 1.00 0.00 26 ARG A C 4
ATOM 2013 O O . ARG A 1 26 ? -10.854 -1.162 0.022 1.00 0.00 26 ARG A O 4
ATOM 2034 N N . CYS A 1 27 ? -9.908 -0.744 1.967 1.00 0.00 27 CYS A N 4
ATOM 2035 C CA . CYS A 1 27 ? -8.580 -0.534 1.325 1.00 0.00 27 CYS A CA 4
ATOM 2036 C C . CYS A 1 27 ? -7.639 -1.706 1.624 1.00 0.00 27 CYS A C 4
ATOM 2037 O O . CYS A 1 27 ? -7.364 -2.025 2.766 1.00 0.00 27 CYS A O 4
ATOM 2044 N N . TYR A 1 28 ? -7.142 -2.336 0.592 1.00 0.00 28 TYR A N 4
ATOM 2045 C CA . TYR A 1 28 ? -6.209 -3.486 0.770 1.00 0.00 28 TYR A CA 4
ATOM 2046 C C . TYR A 1 28 ? -4.799 -3.049 0.362 1.00 0.00 28 TYR A C 4
ATOM 2047 O O . TYR A 1 28 ? -4.451 -3.050 -0.804 1.00 0.00 28 TYR A O 4
ATOM 2065 N N . CYS A 1 29 ? -3.996 -2.648 1.315 1.00 0.00 29 CYS A N 4
ATOM 2066 C CA . CYS A 1 29 ? -2.617 -2.181 0.984 1.00 0.00 29 CYS A CA 4
ATOM 2067 C C . CYS A 1 29 ? -1.557 -3.174 1.467 1.00 0.00 29 CYS A C 4
ATOM 2068 O O . CYS A 1 29 ? -1.796 -3.983 2.346 1.00 0.00 29 CYS A O 4
ATOM 2075 N N . LYS A 1 30 ? -0.383 -3.105 0.888 1.00 0.00 30 LYS A N 4
ATOM 2076 C CA . LYS A 1 30 ? 0.721 -4.027 1.285 1.00 0.00 30 LYS A CA 4
ATOM 2077 C C . LYS A 1 30 ? 2.080 -3.409 0.929 1.00 0.00 30 LYS A C 4
ATOM 2078 O O . LYS A 1 30 ? 2.202 -2.650 -0.014 1.00 0.00 30 LYS A O 4
ATOM 2097 N N . CYS A 1 31 ? 3.098 -3.736 1.680 1.00 0.00 31 CYS A N 4
ATOM 2098 C CA . CYS A 1 31 ? 4.464 -3.185 1.408 1.00 0.00 31 CYS A CA 4
ATOM 2099 C C . CYS A 1 31 ? 5.478 -4.335 1.409 1.00 0.00 31 CYS A C 4
ATOM 2100 O O . CYS A 1 31 ? 5.544 -5.110 2.346 1.00 0.00 31 CYS A O 4
ATOM 2107 N N . LEU A 1 32 ? 6.252 -4.463 0.360 1.00 0.00 32 LEU A N 4
ATOM 2108 C CA . LEU A 1 32 ? 7.246 -5.580 0.286 1.00 0.00 32 LEU A CA 4
ATOM 2109 C C . LEU A 1 32 ? 8.592 -5.093 -0.271 1.00 0.00 32 LEU A C 4
ATOM 2110 O O . LEU A 1 32 ? 8.771 -3.922 -0.555 1.00 0.00 32 LEU A O 4
ATOM 2126 N N . ARG A 1 33 ? 9.538 -5.998 -0.422 1.00 0.00 33 ARG A N 4
ATOM 2127 C CA . ARG A 1 33 ? 10.894 -5.632 -0.952 1.00 0.00 33 ARG A CA 4
ATOM 2128 C C . ARG A 1 33 ? 11.488 -4.484 -0.124 1.00 0.00 33 ARG A C 4
ATOM 2129 O O . ARG A 1 33 ? 11.782 -3.420 -0.636 1.00 0.00 33 ARG A O 4
ATOM 2150 N N . CYS A 1 34 ? 11.652 -4.697 1.159 1.00 0.00 34 CYS A N 4
ATOM 2151 C CA . CYS A 1 34 ? 12.211 -3.627 2.038 1.00 0.00 34 CYS A CA 4
ATOM 2152 C C . CYS A 1 34 ? 13.666 -3.940 2.412 1.00 0.00 34 CYS A C 4
ATOM 2153 O O . CYS A 1 34 ? 13.931 -5.062 2.813 1.00 0.00 34 CYS A O 4
ATOM 2161 N N . SER A 1 1 ? -7.604 9.097 -2.652 1.00 0.00 1 SER A N 5
ATOM 2162 C CA . SER A 1 1 ? -6.440 8.358 -3.229 1.00 0.00 1 SER A CA 5
ATOM 2163 C C . SER A 1 1 ? -5.794 7.462 -2.163 1.00 0.00 1 SER A C 5
ATOM 2164 O O . SER A 1 1 ? -4.874 7.862 -1.475 1.00 0.00 1 SER A O 5
ATOM 2174 N N . CYS A 1 2 ? -6.275 6.251 -2.023 1.00 0.00 2 CYS A N 5
ATOM 2175 C CA . CYS A 1 2 ? -5.697 5.319 -1.005 1.00 0.00 2 CYS A CA 5
ATOM 2176 C C . CYS A 1 2 ? -4.424 4.661 -1.548 1.00 0.00 2 CYS A C 5
ATOM 2177 O O . CYS A 1 2 ? -3.468 4.458 -0.825 1.00 0.00 2 CYS A O 5
ATOM 2184 N N . ALA A 1 3 ? -4.408 4.323 -2.815 1.00 0.00 3 ALA A N 5
ATOM 2185 C CA . ALA A 1 3 ? -3.197 3.672 -3.410 1.00 0.00 3 ALA A CA 5
ATOM 2186 C C . ALA A 1 3 ? -1.964 4.567 -3.236 1.00 0.00 3 ALA A C 5
ATOM 2187 O O . ALA A 1 3 ? -0.896 4.099 -2.891 1.00 0.00 3 ALA A O 5
ATOM 2194 N N . SER A 1 4 ? -2.106 5.852 -3.459 1.00 0.00 4 SER A N 5
ATOM 2195 C CA . SER A 1 4 ? -0.941 6.776 -3.293 1.00 0.00 4 SER A CA 5
ATOM 2196 C C . SER A 1 4 ? -0.522 6.829 -1.818 1.00 0.00 4 SER A C 5
ATOM 2197 O O . SER A 1 4 ? 0.653 6.851 -1.502 1.00 0.00 4 SER A O 5
ATOM 2205 N N . ARG A 1 5 ? -1.477 6.832 -0.917 1.00 0.00 5 ARG A N 5
ATOM 2206 C CA . ARG A 1 5 ? -1.135 6.867 0.542 1.00 0.00 5 ARG A CA 5
ATOM 2207 C C . ARG A 1 5 ? -0.329 5.616 0.913 1.00 0.00 5 ARG A C 5
ATOM 2208 O O . ARG A 1 5 ? 0.650 5.689 1.632 1.00 0.00 5 ARG A O 5
ATOM 2229 N N . CYS A 1 6 ? -0.725 4.470 0.411 1.00 0.00 6 CYS A N 5
ATOM 2230 C CA . CYS A 1 6 ? 0.027 3.214 0.719 1.00 0.00 6 CYS A CA 5
ATOM 2231 C C . CYS A 1 6 ? 1.428 3.279 0.104 1.00 0.00 6 CYS A C 5
ATOM 2232 O O . CYS A 1 6 ? 2.389 2.811 0.684 1.00 0.00 6 CYS A O 5
ATOM 2239 N N . LYS A 1 7 ? 1.546 3.866 -1.065 1.00 0.00 7 LYS A N 5
ATOM 2240 C CA . LYS A 1 7 ? 2.881 3.981 -1.721 1.00 0.00 7 LYS A CA 5
ATOM 2241 C C . LYS A 1 7 ? 3.824 4.791 -0.826 1.00 0.00 7 LYS A C 5
ATOM 2242 O O . LYS A 1 7 ? 4.972 4.436 -0.643 1.00 0.00 7 LYS A O 5
ATOM 2261 N N . GLY A 1 8 ? 3.337 5.870 -0.256 1.00 0.00 8 GLY A N 5
ATOM 2262 C CA . GLY A 1 8 ? 4.190 6.702 0.641 1.00 0.00 8 GLY A CA 5
ATOM 2263 C C . GLY A 1 8 ? 4.544 5.898 1.897 1.00 0.00 8 GLY A C 5
ATOM 2264 O O . GLY A 1 8 ? 5.649 5.975 2.398 1.00 0.00 8 GLY A O 5
ATOM 2268 N N . HIS A 1 9 ? 3.613 5.120 2.402 1.00 0.00 9 HIS A N 5
ATOM 2269 C CA . HIS A 1 9 ? 3.892 4.299 3.623 1.00 0.00 9 HIS A CA 5
ATOM 2270 C C . HIS A 1 9 ? 4.986 3.264 3.324 1.00 0.00 9 HIS A C 5
ATOM 2271 O O . HIS A 1 9 ? 5.857 3.019 4.139 1.00 0.00 9 HIS A O 5
ATOM 2285 N N . CYS A 1 10 ? 4.950 2.665 2.158 1.00 0.00 10 CYS A N 5
ATOM 2286 C CA . CYS A 1 10 ? 5.992 1.656 1.794 1.00 0.00 10 CYS A CA 5
ATOM 2287 C C . CYS A 1 10 ? 7.326 2.369 1.537 1.00 0.00 10 CYS A C 5
ATOM 2288 O O . CYS A 1 10 ? 8.375 1.901 1.939 1.00 0.00 10 CYS A O 5
ATOM 2295 N N . ARG A 1 11 ? 7.287 3.514 0.894 1.00 0.00 11 ARG A N 5
ATOM 2296 C CA . ARG A 1 11 ? 8.548 4.274 0.637 1.00 0.00 11 ARG A CA 5
ATOM 2297 C C . ARG A 1 11 ? 9.127 4.755 1.972 1.00 0.00 11 ARG A C 5
ATOM 2298 O O . ARG A 1 11 ? 10.325 4.724 2.185 1.00 0.00 11 ARG A O 5
ATOM 2319 N N . ALA A 1 12 ? 8.276 5.182 2.877 1.00 0.00 12 ALA A N 5
ATOM 2320 C CA . ALA A 1 12 ? 8.756 5.649 4.213 1.00 0.00 12 ALA A CA 5
ATOM 2321 C C . ALA A 1 12 ? 9.357 4.473 4.995 1.00 0.00 12 ALA A C 5
ATOM 2322 O O . ALA A 1 12 ? 10.246 4.649 5.805 1.00 0.00 12 ALA A O 5
ATOM 2329 N N . ARG A 1 13 ? 8.883 3.272 4.746 1.00 0.00 13 ARG A N 5
ATOM 2330 C CA . ARG A 1 13 ? 9.432 2.079 5.459 1.00 0.00 13 ARG A CA 5
ATOM 2331 C C . ARG A 1 13 ? 10.636 1.497 4.694 1.00 0.00 13 ARG A C 5
ATOM 2332 O O . ARG A 1 13 ? 11.098 0.413 4.998 1.00 0.00 13 ARG A O 5
ATOM 2353 N N . ARG A 1 14 ? 11.142 2.210 3.706 1.00 0.00 14 ARG A N 5
ATOM 2354 C CA . ARG A 1 14 ? 12.312 1.719 2.909 1.00 0.00 14 ARG A CA 5
ATOM 2355 C C . ARG A 1 14 ? 11.932 0.456 2.122 1.00 0.00 14 ARG A C 5
ATOM 2356 O O . ARG A 1 14 ? 12.549 -0.582 2.259 1.00 0.00 14 ARG A O 5
ATOM 2377 N N . CYS A 1 15 ? 10.919 0.543 1.297 1.00 0.00 15 CYS A N 5
ATOM 2378 C CA . CYS A 1 15 ? 10.490 -0.638 0.493 1.00 0.00 15 CYS A CA 5
ATOM 2379 C C . CYS A 1 15 ? 10.382 -0.259 -0.986 1.00 0.00 15 CYS A C 5
ATOM 2380 O O . CYS A 1 15 ? 10.046 0.860 -1.326 1.00 0.00 15 CYS A O 5
ATOM 2387 N N . GLY A 1 16 ? 10.677 -1.183 -1.865 1.00 0.00 16 GLY A N 5
ATOM 2388 C CA . GLY A 1 16 ? 10.609 -0.884 -3.325 1.00 0.00 16 GLY A CA 5
ATOM 2389 C C . GLY A 1 16 ? 9.336 -1.474 -3.950 1.00 0.00 16 GLY A C 5
ATOM 2390 O O . GLY A 1 16 ? 9.020 -1.187 -5.088 1.00 0.00 16 GLY A O 5
ATOM 2394 N N . TYR A 1 17 ? 8.602 -2.296 -3.233 1.00 0.00 17 TYR A N 5
ATOM 2395 C CA . TYR A 1 17 ? 7.363 -2.886 -3.820 1.00 0.00 17 TYR A CA 5
ATOM 2396 C C . TYR A 1 17 ? 6.173 -2.685 -2.881 1.00 0.00 17 TYR A C 5
ATOM 2397 O O . TYR A 1 17 ? 6.304 -2.768 -1.677 1.00 0.00 17 TYR A O 5
ATOM 2415 N N . TYR A 1 18 ? 5.011 -2.434 -3.425 1.00 0.00 18 TYR A N 5
ATOM 2416 C CA . TYR A 1 18 ? 3.803 -2.244 -2.567 1.00 0.00 18 TYR A CA 5
ATOM 2417 C C . TYR A 1 18 ? 2.529 -2.530 -3.376 1.00 0.00 18 TYR A C 5
ATOM 2418 O O . TYR A 1 18 ? 2.455 -2.253 -4.560 1.00 0.00 18 TYR A O 5
ATOM 2436 N N . VAL A 1 19 ? 1.530 -3.081 -2.739 1.00 0.00 19 VAL A N 5
ATOM 2437 C CA . VAL A 1 19 ? 0.254 -3.389 -3.453 1.00 0.00 19 VAL A CA 5
ATOM 2438 C C . VAL A 1 19 ? -0.880 -2.543 -2.870 1.00 0.00 19 VAL A C 5
ATOM 2439 O O . VAL A 1 19 ? -0.861 -2.183 -1.708 1.00 0.00 19 VAL A O 5
ATOM 2452 N N . SER A 1 20 ? -1.866 -2.221 -3.667 1.00 0.00 20 SER A N 5
ATOM 2453 C CA . SER A 1 20 ? -3.004 -1.396 -3.158 1.00 0.00 20 SER A CA 5
ATOM 2454 C C . SER A 1 20 ? -4.278 -1.678 -3.964 1.00 0.00 20 SER A C 5
ATOM 2455 O O . SER A 1 20 ? -4.256 -1.765 -5.179 1.00 0.00 20 SER A O 5
ATOM 2463 N N . VAL A 1 21 ? -5.388 -1.832 -3.282 1.00 0.00 21 VAL A N 5
ATOM 2464 C CA . VAL A 1 21 ? -6.681 -2.121 -3.977 1.00 0.00 21 VAL A CA 5
ATOM 2465 C C . VAL A 1 21 ? -7.851 -1.556 -3.159 1.00 0.00 21 VAL A C 5
ATOM 2466 O O . VAL A 1 21 ? -7.958 -1.793 -1.974 1.00 0.00 21 VAL A O 5
ATOM 2479 N N . LEU A 1 22 ? -8.734 -0.822 -3.784 1.00 0.00 22 LEU A N 5
ATOM 2480 C CA . LEU A 1 22 ? -9.901 -0.258 -3.042 1.00 0.00 22 LEU A CA 5
ATOM 2481 C C . LEU A 1 22 ? -11.182 -0.980 -3.472 1.00 0.00 22 LEU A C 5
ATOM 2482 O O . LEU A 1 22 ? -11.629 -0.855 -4.597 1.00 0.00 22 LEU A O 5
ATOM 2498 N N . TYR A 1 23 ? -11.766 -1.744 -2.583 1.00 0.00 23 TYR A N 5
ATOM 2499 C CA . TYR A 1 23 ? -13.012 -2.491 -2.935 1.00 0.00 23 TYR A CA 5
ATOM 2500 C C . TYR A 1 23 ? -13.945 -2.591 -1.721 1.00 0.00 23 TYR A C 5
ATOM 2501 O O . TYR A 1 23 ? -13.502 -2.597 -0.589 1.00 0.00 23 TYR A O 5
ATOM 2519 N N . ARG A 1 24 ? -15.235 -2.680 -1.963 1.00 0.00 24 ARG A N 5
ATOM 2520 C CA . ARG A 1 24 ? -16.233 -2.792 -0.850 1.00 0.00 24 ARG A CA 5
ATOM 2521 C C . ARG A 1 24 ? -16.055 -1.666 0.179 1.00 0.00 24 ARG A C 5
ATOM 2522 O O . ARG A 1 24 ? -16.356 -1.831 1.346 1.00 0.00 24 ARG A O 5
ATOM 2543 N N . GLY A 1 25 ? -15.563 -0.527 -0.244 1.00 0.00 25 GLY A N 5
ATOM 2544 C CA . GLY A 1 25 ? -15.359 0.603 0.710 1.00 0.00 25 GLY A CA 5
ATOM 2545 C C . GLY A 1 25 ? -14.213 0.266 1.672 1.00 0.00 25 GLY A C 5
ATOM 2546 O O . GLY A 1 25 ? -14.161 0.762 2.782 1.00 0.00 25 GLY A O 5
ATOM 2550 N N . ARG A 1 26 ? -13.295 -0.572 1.252 1.00 0.00 26 ARG A N 5
ATOM 2551 C CA . ARG A 1 26 ? -12.149 -0.947 2.127 1.00 0.00 26 ARG A CA 5
ATOM 2552 C C . ARG A 1 26 ? -10.844 -0.850 1.333 1.00 0.00 26 ARG A C 5
ATOM 2553 O O . ARG A 1 26 ? -10.816 -1.081 0.137 1.00 0.00 26 ARG A O 5
ATOM 2574 N N . CYS A 1 27 ? -9.765 -0.504 1.985 1.00 0.00 27 CYS A N 5
ATOM 2575 C CA . CYS A 1 27 ? -8.467 -0.382 1.263 1.00 0.00 27 CYS A CA 5
ATOM 2576 C C . CYS A 1 27 ? -7.552 -1.567 1.591 1.00 0.00 27 CYS A C 5
ATOM 2577 O O . CYS A 1 27 ? -7.207 -1.809 2.733 1.00 0.00 27 CYS A O 5
ATOM 2584 N N . TYR A 1 28 ? -7.155 -2.296 0.582 1.00 0.00 28 TYR A N 5
ATOM 2585 C CA . TYR A 1 28 ? -6.256 -3.469 0.784 1.00 0.00 28 TYR A CA 5
ATOM 2586 C C . TYR A 1 28 ? -4.851 -3.105 0.293 1.00 0.00 28 TYR A C 5
ATOM 2587 O O . TYR A 1 28 ? -4.579 -3.109 -0.894 1.00 0.00 28 TYR A O 5
ATOM 2605 N N . CYS A 1 29 ? -3.964 -2.763 1.193 1.00 0.00 29 CYS A N 5
ATOM 2606 C CA . CYS A 1 29 ? -2.587 -2.368 0.773 1.00 0.00 29 CYS A CA 5
ATOM 2607 C C . CYS A 1 29 ? -1.528 -3.317 1.338 1.00 0.00 29 CYS A C 5
ATOM 2608 O O . CYS A 1 29 ? -1.759 -4.034 2.295 1.00 0.00 29 CYS A O 5
ATOM 2615 N N . LYS A 1 30 ? -0.362 -3.313 0.738 1.00 0.00 30 LYS A N 5
ATOM 2616 C CA . LYS A 1 30 ? 0.748 -4.193 1.205 1.00 0.00 30 LYS A CA 5
ATOM 2617 C C . LYS A 1 30 ? 2.103 -3.550 0.880 1.00 0.00 30 LYS A C 5
ATOM 2618 O O . LYS A 1 30 ? 2.215 -2.718 -0.002 1.00 0.00 30 LYS A O 5
ATOM 2637 N N . CYS A 1 31 ? 3.127 -3.933 1.596 1.00 0.00 31 CYS A N 5
ATOM 2638 C CA . CYS A 1 31 ? 4.492 -3.361 1.359 1.00 0.00 31 CYS A CA 5
ATOM 2639 C C . CYS A 1 31 ? 5.528 -4.492 1.365 1.00 0.00 31 CYS A C 5
ATOM 2640 O O . CYS A 1 31 ? 5.567 -5.300 2.275 1.00 0.00 31 CYS A O 5
ATOM 2647 N N . LEU A 1 32 ? 6.357 -4.562 0.352 1.00 0.00 32 LEU A N 5
ATOM 2648 C CA . LEU A 1 32 ? 7.385 -5.648 0.285 1.00 0.00 32 LEU A CA 5
ATOM 2649 C C . LEU A 1 32 ? 8.715 -5.112 -0.267 1.00 0.00 32 LEU A C 5
ATOM 2650 O O . LEU A 1 32 ? 8.854 -3.935 -0.546 1.00 0.00 32 LEU A O 5
ATOM 2666 N N . ARG A 1 33 ? 9.692 -5.982 -0.420 1.00 0.00 33 ARG A N 5
ATOM 2667 C CA . ARG A 1 33 ? 11.034 -5.564 -0.945 1.00 0.00 33 ARG A CA 5
ATOM 2668 C C . ARG A 1 33 ? 11.602 -4.426 -0.087 1.00 0.00 33 ARG A C 5
ATOM 2669 O O . ARG A 1 33 ? 11.914 -3.358 -0.581 1.00 0.00 33 ARG A O 5
ATOM 2690 N N . CYS A 1 34 ? 11.725 -4.650 1.200 1.00 0.00 34 CYS A N 5
ATOM 2691 C CA . CYS A 1 34 ? 12.258 -3.590 2.103 1.00 0.00 34 CYS A CA 5
ATOM 2692 C C . CYS A 1 34 ? 13.713 -3.896 2.486 1.00 0.00 34 CYS A C 5
ATOM 2693 O O . CYS A 1 34 ? 14.560 -3.061 2.220 1.00 0.00 34 CYS A O 5
ATOM 2701 N N . SER A 1 1 ? -7.387 8.915 -2.275 1.00 0.00 1 SER A N 6
ATOM 2702 C CA . SER A 1 1 ? -6.508 7.938 -2.989 1.00 0.00 1 SER A CA 6
ATOM 2703 C C . SER A 1 1 ? -5.758 7.060 -1.977 1.00 0.00 1 SER A C 6
ATOM 2704 O O . SER A 1 1 ? -4.730 7.437 -1.449 1.00 0.00 1 SER A O 6
ATOM 2714 N N . CYS A 1 2 ? -6.276 5.887 -1.706 1.00 0.00 2 CYS A N 6
ATOM 2715 C CA . CYS A 1 2 ? -5.606 4.970 -0.731 1.00 0.00 2 CYS A CA 6
ATOM 2716 C C . CYS A 1 2 ? -4.292 4.438 -1.318 1.00 0.00 2 CYS A C 6
ATOM 2717 O O . CYS A 1 2 ? -3.307 4.289 -0.619 1.00 0.00 2 CYS A O 6
ATOM 2724 N N . ALA A 1 3 ? -4.277 4.148 -2.597 1.00 0.00 3 ALA A N 6
ATOM 2725 C CA . ALA A 1 3 ? -3.036 3.621 -3.247 1.00 0.00 3 ALA A CA 6
ATOM 2726 C C . ALA A 1 3 ? -1.888 4.632 -3.146 1.00 0.00 3 ALA A C 6
ATOM 2727 O O . ALA A 1 3 ? -0.759 4.259 -2.886 1.00 0.00 3 ALA A O 6
ATOM 2734 N N . SER A 1 4 ? -2.156 5.900 -3.345 1.00 0.00 4 SER A N 6
ATOM 2735 C CA . SER A 1 4 ? -1.057 6.913 -3.257 1.00 0.00 4 SER A CA 6
ATOM 2736 C C . SER A 1 4 ? -0.577 7.058 -1.807 1.00 0.00 4 SER A C 6
ATOM 2737 O O . SER A 1 4 ? 0.601 7.230 -1.554 1.00 0.00 4 SER A O 6
ATOM 2745 N N . ARG A 1 5 ? -1.477 6.975 -0.857 1.00 0.00 5 ARG A N 6
ATOM 2746 C CA . ARG A 1 5 ? -1.067 7.095 0.577 1.00 0.00 5 ARG A CA 6
ATOM 2747 C C . ARG A 1 5 ? -0.324 5.827 1.006 1.00 0.00 5 ARG A C 6
ATOM 2748 O O . ARG A 1 5 ? 0.654 5.883 1.729 1.00 0.00 5 ARG A O 6
ATOM 2769 N N . CYS A 1 6 ? -0.778 4.686 0.552 1.00 0.00 6 CYS A N 6
ATOM 2770 C CA . CYS A 1 6 ? -0.095 3.408 0.912 1.00 0.00 6 CYS A CA 6
ATOM 2771 C C . CYS A 1 6 ? 1.283 3.351 0.246 1.00 0.00 6 CYS A C 6
ATOM 2772 O O . CYS A 1 6 ? 2.236 2.860 0.823 1.00 0.00 6 CYS A O 6
ATOM 2779 N N . LYS A 1 7 ? 1.395 3.867 -0.957 1.00 0.00 7 LYS A N 6
ATOM 2780 C CA . LYS A 1 7 ? 2.715 3.864 -1.657 1.00 0.00 7 LYS A CA 6
ATOM 2781 C C . LYS A 1 7 ? 3.717 4.703 -0.857 1.00 0.00 7 LYS A C 6
ATOM 2782 O O . LYS A 1 7 ? 4.860 4.323 -0.690 1.00 0.00 7 LYS A O 6
ATOM 2801 N N . GLY A 1 8 ? 3.288 5.835 -0.346 1.00 0.00 8 GLY A N 6
ATOM 2802 C CA . GLY A 1 8 ? 4.204 6.695 0.460 1.00 0.00 8 GLY A CA 6
ATOM 2803 C C . GLY A 1 8 ? 4.606 5.949 1.737 1.00 0.00 8 GLY A C 6
ATOM 2804 O O . GLY A 1 8 ? 5.743 6.012 2.165 1.00 0.00 8 GLY A O 6
ATOM 2808 N N . HIS A 1 9 ? 3.682 5.237 2.342 1.00 0.00 9 HIS A N 6
ATOM 2809 C CA . HIS A 1 9 ? 4.006 4.474 3.590 1.00 0.00 9 HIS A CA 6
ATOM 2810 C C . HIS A 1 9 ? 5.080 3.415 3.304 1.00 0.00 9 HIS A C 6
ATOM 2811 O O . HIS A 1 9 ? 5.941 3.159 4.125 1.00 0.00 9 HIS A O 6
ATOM 2825 N N . CYS A 1 10 ? 5.038 2.806 2.142 1.00 0.00 10 CYS A N 6
ATOM 2826 C CA . CYS A 1 10 ? 6.061 1.773 1.791 1.00 0.00 10 CYS A CA 6
ATOM 2827 C C . CYS A 1 10 ? 7.413 2.454 1.554 1.00 0.00 10 CYS A C 6
ATOM 2828 O O . CYS A 1 10 ? 8.444 1.966 1.979 1.00 0.00 10 CYS A O 6
ATOM 2835 N N . ARG A 1 11 ? 7.412 3.592 0.900 1.00 0.00 11 ARG A N 6
ATOM 2836 C CA . ARG A 1 11 ? 8.694 4.322 0.659 1.00 0.00 11 ARG A CA 6
ATOM 2837 C C . ARG A 1 11 ? 9.294 4.748 2.003 1.00 0.00 11 ARG A C 6
ATOM 2838 O O . ARG A 1 11 ? 10.487 4.645 2.222 1.00 0.00 11 ARG A O 6
ATOM 2859 N N . ALA A 1 12 ? 8.464 5.207 2.912 1.00 0.00 12 ALA A N 6
ATOM 2860 C CA . ALA A 1 12 ? 8.966 5.624 4.259 1.00 0.00 12 ALA A CA 6
ATOM 2861 C C . ALA A 1 12 ? 9.535 4.407 5.003 1.00 0.00 12 ALA A C 6
ATOM 2862 O O . ALA A 1 12 ? 10.438 4.530 5.809 1.00 0.00 12 ALA A O 6
ATOM 2869 N N . ARG A 1 13 ? 9.021 3.231 4.721 1.00 0.00 13 ARG A N 6
ATOM 2870 C CA . ARG A 1 13 ? 9.536 1.996 5.388 1.00 0.00 13 ARG A CA 6
ATOM 2871 C C . ARG A 1 13 ? 10.725 1.414 4.602 1.00 0.00 13 ARG A C 6
ATOM 2872 O O . ARG A 1 13 ? 11.161 0.309 4.865 1.00 0.00 13 ARG A O 6
ATOM 2893 N N . ARG A 1 14 ? 11.245 2.150 3.635 1.00 0.00 14 ARG A N 6
ATOM 2894 C CA . ARG A 1 14 ? 12.400 1.659 2.816 1.00 0.00 14 ARG A CA 6
ATOM 2895 C C . ARG A 1 14 ? 11.992 0.414 2.016 1.00 0.00 14 ARG A C 6
ATOM 2896 O O . ARG A 1 14 ? 12.599 -0.632 2.125 1.00 0.00 14 ARG A O 6
ATOM 2917 N N . CYS A 1 15 ? 10.961 0.525 1.214 1.00 0.00 15 CYS A N 6
ATOM 2918 C CA . CYS A 1 15 ? 10.503 -0.643 0.409 1.00 0.00 15 CYS A CA 6
ATOM 2919 C C . CYS A 1 15 ? 10.431 -0.275 -1.075 1.00 0.00 15 CYS A C 6
ATOM 2920 O O . CYS A 1 15 ? 10.088 0.838 -1.435 1.00 0.00 15 CYS A O 6
ATOM 2927 N N . GLY A 1 16 ? 10.755 -1.205 -1.937 1.00 0.00 16 GLY A N 6
ATOM 2928 C CA . GLY A 1 16 ? 10.718 -0.929 -3.401 1.00 0.00 16 GLY A CA 6
ATOM 2929 C C . GLY A 1 16 ? 9.459 -1.537 -4.034 1.00 0.00 16 GLY A C 6
ATOM 2930 O O . GLY A 1 16 ? 9.241 -1.406 -5.223 1.00 0.00 16 GLY A O 6
ATOM 2934 N N . TYR A 1 17 ? 8.627 -2.201 -3.264 1.00 0.00 17 TYR A N 6
ATOM 2935 C CA . TYR A 1 17 ? 7.394 -2.805 -3.846 1.00 0.00 17 TYR A CA 6
ATOM 2936 C C . TYR A 1 17 ? 6.201 -2.559 -2.923 1.00 0.00 17 TYR A C 6
ATOM 2937 O O . TYR A 1 17 ? 6.343 -2.487 -1.719 1.00 0.00 17 TYR A O 6
ATOM 2955 N N . TYR A 1 18 ? 5.026 -2.439 -3.479 1.00 0.00 18 TYR A N 6
ATOM 2956 C CA . TYR A 1 18 ? 3.813 -2.205 -2.636 1.00 0.00 18 TYR A CA 6
ATOM 2957 C C . TYR A 1 18 ? 2.547 -2.650 -3.385 1.00 0.00 18 TYR A C 6
ATOM 2958 O O . TYR A 1 18 ? 2.519 -2.710 -4.602 1.00 0.00 18 TYR A O 6
ATOM 2976 N N . VAL A 1 19 ? 1.501 -2.946 -2.659 1.00 0.00 19 VAL A N 6
ATOM 2977 C CA . VAL A 1 19 ? 0.222 -3.371 -3.304 1.00 0.00 19 VAL A CA 6
ATOM 2978 C C . VAL A 1 19 ? -0.932 -2.531 -2.747 1.00 0.00 19 VAL A C 6
ATOM 2979 O O . VAL A 1 19 ? -0.944 -2.177 -1.582 1.00 0.00 19 VAL A O 6
ATOM 2992 N N . SER A 1 20 ? -1.897 -2.206 -3.566 1.00 0.00 20 SER A N 6
ATOM 2993 C CA . SER A 1 20 ? -3.049 -1.386 -3.077 1.00 0.00 20 SER A CA 6
ATOM 2994 C C . SER A 1 20 ? -4.317 -1.715 -3.875 1.00 0.00 20 SER A C 6
ATOM 2995 O O . SER A 1 20 ? -4.302 -1.778 -5.091 1.00 0.00 20 SER A O 6
ATOM 3003 N N . VAL A 1 21 ? -5.414 -1.931 -3.190 1.00 0.00 21 VAL A N 6
ATOM 3004 C CA . VAL A 1 21 ? -6.696 -2.267 -3.886 1.00 0.00 21 VAL A CA 6
ATOM 3005 C C . VAL A 1 21 ? -7.889 -1.761 -3.064 1.00 0.00 21 VAL A C 6
ATOM 3006 O O . VAL A 1 21 ? -7.984 -2.011 -1.882 1.00 0.00 21 VAL A O 6
ATOM 3019 N N . LEU A 1 22 ? -8.806 -1.065 -3.685 1.00 0.00 22 LEU A N 6
ATOM 3020 C CA . LEU A 1 22 ? -9.999 -0.561 -2.940 1.00 0.00 22 LEU A CA 6
ATOM 3021 C C . LEU A 1 22 ? -11.242 -1.345 -3.377 1.00 0.00 22 LEU A C 6
ATOM 3022 O O . LEU A 1 22 ? -11.649 -1.291 -4.522 1.00 0.00 22 LEU A O 6
ATOM 3038 N N . TYR A 1 23 ? -11.835 -2.090 -2.476 1.00 0.00 23 TYR A N 6
ATOM 3039 C CA . TYR A 1 23 ? -13.037 -2.897 -2.848 1.00 0.00 23 TYR A CA 6
ATOM 3040 C C . TYR A 1 23 ? -14.180 -2.702 -1.844 1.00 0.00 23 TYR A C 6
ATOM 3041 O O . TYR A 1 23 ? -14.004 -2.837 -0.648 1.00 0.00 23 TYR A O 6
ATOM 3059 N N . ARG A 1 24 ? -15.360 -2.406 -2.340 1.00 0.00 24 ARG A N 6
ATOM 3060 C CA . ARG A 1 24 ? -16.553 -2.214 -1.455 1.00 0.00 24 ARG A CA 6
ATOM 3061 C C . ARG A 1 24 ? -16.279 -1.175 -0.354 1.00 0.00 24 ARG A C 6
ATOM 3062 O O . ARG A 1 24 ? -16.831 -1.250 0.730 1.00 0.00 24 ARG A O 6
ATOM 3083 N N . GLY A 1 25 ? -15.444 -0.203 -0.625 1.00 0.00 25 GLY A N 6
ATOM 3084 C CA . GLY A 1 25 ? -15.146 0.843 0.400 1.00 0.00 25 GLY A CA 6
ATOM 3085 C C . GLY A 1 25 ? -14.047 0.368 1.364 1.00 0.00 25 GLY A C 6
ATOM 3086 O O . GLY A 1 25 ? -13.785 1.005 2.368 1.00 0.00 25 GLY A O 6
ATOM 3090 N N . ARG A 1 26 ? -13.395 -0.731 1.067 1.00 0.00 26 ARG A N 6
ATOM 3091 C CA . ARG A 1 26 ? -12.310 -1.226 1.963 1.00 0.00 26 ARG A CA 6
ATOM 3092 C C . ARG A 1 26 ? -10.961 -1.069 1.260 1.00 0.00 26 ARG A C 6
ATOM 3093 O O . ARG A 1 26 ? -10.860 -1.219 0.056 1.00 0.00 26 ARG A O 6
ATOM 3114 N N . CYS A 1 27 ? -9.928 -0.752 1.994 1.00 0.00 27 CYS A N 6
ATOM 3115 C CA . CYS A 1 27 ? -8.592 -0.565 1.357 1.00 0.00 27 CYS A CA 6
ATOM 3116 C C . CYS A 1 27 ? -7.649 -1.726 1.689 1.00 0.00 27 CYS A C 6
ATOM 3117 O O . CYS A 1 27 ? -7.370 -2.013 2.838 1.00 0.00 27 CYS A O 6
ATOM 3124 N N . TYR A 1 28 ? -7.147 -2.376 0.673 1.00 0.00 28 TYR A N 6
ATOM 3125 C CA . TYR A 1 28 ? -6.202 -3.512 0.874 1.00 0.00 28 TYR A CA 6
ATOM 3126 C C . TYR A 1 28 ? -4.799 -3.055 0.463 1.00 0.00 28 TYR A C 6
ATOM 3127 O O . TYR A 1 28 ? -4.469 -3.019 -0.708 1.00 0.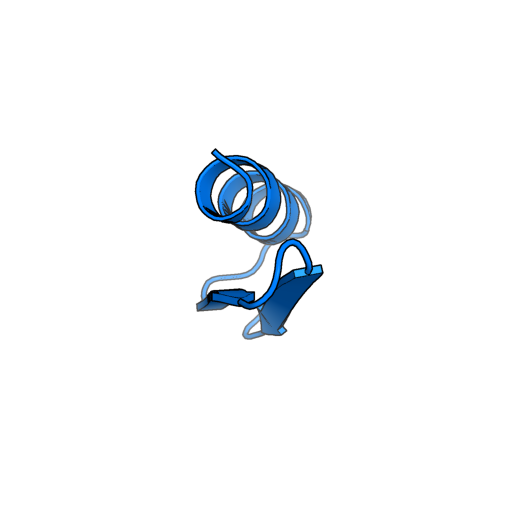00 28 TYR A O 6
ATOM 3145 N N . CYS A 1 29 ? -3.984 -2.676 1.413 1.00 0.00 29 CYS A N 6
ATOM 3146 C CA . CYS A 1 29 ? -2.614 -2.189 1.071 1.00 0.00 29 CYS A CA 6
ATOM 3147 C C . CYS A 1 29 ? -1.535 -3.161 1.554 1.00 0.00 29 CYS A C 6
ATOM 3148 O O . CYS A 1 29 ? -1.723 -3.899 2.505 1.00 0.00 29 CYS A O 6
ATOM 3155 N N . LYS A 1 30 ? -0.401 -3.150 0.898 1.00 0.00 30 LYS A N 6
ATOM 3156 C CA . LYS A 1 30 ? 0.721 -4.052 1.291 1.00 0.00 30 LYS A CA 6
ATOM 3157 C C . LYS A 1 30 ? 2.070 -3.406 0.941 1.00 0.00 30 LYS A C 6
ATOM 3158 O O . LYS A 1 30 ? 2.173 -2.607 0.029 1.00 0.00 30 LYS A O 6
ATOM 3177 N N . CYS A 1 31 ? 3.098 -3.757 1.664 1.00 0.00 31 CYS A N 6
ATOM 3178 C CA . CYS A 1 31 ? 4.460 -3.189 1.404 1.00 0.00 31 CYS A CA 6
ATOM 3179 C C . CYS A 1 31 ? 5.472 -4.338 1.334 1.00 0.00 31 CYS A C 6
ATOM 3180 O O . CYS A 1 31 ? 5.533 -5.171 2.220 1.00 0.00 31 CYS A O 6
ATOM 3187 N N . LEU A 1 32 ? 6.249 -4.403 0.282 1.00 0.00 32 LEU A N 6
ATOM 3188 C CA . LEU A 1 32 ? 7.238 -5.518 0.143 1.00 0.00 32 LEU A CA 6
ATOM 3189 C C . LEU A 1 32 ? 8.586 -4.998 -0.377 1.00 0.00 32 LEU A C 6
ATOM 3190 O O . LEU A 1 32 ? 8.766 -3.811 -0.584 1.00 0.00 32 LEU A O 6
ATOM 3206 N N . ARG A 1 33 ? 9.532 -5.891 -0.584 1.00 0.00 33 ARG A N 6
ATOM 3207 C CA . ARG A 1 33 ? 10.888 -5.488 -1.084 1.00 0.00 33 ARG A CA 6
ATOM 3208 C C . ARG A 1 33 ? 11.491 -4.410 -0.173 1.00 0.00 33 ARG A C 6
ATOM 3209 O O . ARG A 1 33 ? 11.892 -3.354 -0.623 1.00 0.00 33 ARG A O 6
ATOM 3230 N N . CYS A 1 34 ? 11.547 -4.672 1.110 1.00 0.00 34 CYS A N 6
ATOM 3231 C CA . CYS A 1 34 ? 12.109 -3.670 2.063 1.00 0.00 34 CYS A CA 6
ATOM 3232 C C . CYS A 1 34 ? 13.534 -4.060 2.481 1.00 0.00 34 CYS A C 6
ATOM 3233 O O . CYS A 1 34 ? 14.372 -3.175 2.540 1.00 0.00 34 CYS A O 6
ATOM 3241 N N . SER A 1 1 ? -6.294 9.549 -2.422 1.00 0.00 1 SER A N 7
ATOM 3242 C CA . SER A 1 1 ? -6.099 8.214 -3.062 1.00 0.00 1 SER A CA 7
ATOM 3243 C C . SER A 1 1 ? -5.575 7.203 -2.038 1.00 0.00 1 SER A C 7
ATOM 3244 O O . SER A 1 1 ? -4.480 7.340 -1.527 1.00 0.00 1 SER A O 7
ATOM 3254 N N . CYS A 1 2 ? -6.351 6.187 -1.738 1.00 0.00 2 CYS A N 7
ATOM 3255 C CA . CYS A 1 2 ? -5.899 5.158 -0.749 1.00 0.00 2 CYS A CA 7
ATOM 3256 C C . CYS A 1 2 ? -4.606 4.494 -1.236 1.00 0.00 2 CYS A C 7
ATOM 3257 O O . CYS A 1 2 ? -3.672 4.313 -0.481 1.00 0.00 2 CYS A O 7
ATOM 3264 N N . ALA A 1 3 ? -4.547 4.140 -2.498 1.00 0.00 3 ALA A N 7
ATOM 3265 C CA . ALA A 1 3 ? -3.312 3.496 -3.042 1.00 0.00 3 ALA A CA 7
ATOM 3266 C C . ALA A 1 3 ? -2.123 4.464 -2.963 1.00 0.00 3 ALA A C 7
ATOM 3267 O O . ALA A 1 3 ? -1.004 4.055 -2.719 1.00 0.00 3 ALA A O 7
ATOM 3274 N N . SER A 1 4 ? -2.358 5.742 -3.156 1.00 0.00 4 SER A N 7
ATOM 3275 C CA . SER A 1 4 ? -1.234 6.730 -3.082 1.00 0.00 4 SER A CA 7
ATOM 3276 C C . SER A 1 4 ? -0.733 6.856 -1.637 1.00 0.00 4 SER A C 7
ATOM 3277 O O . SER A 1 4 ? 0.452 6.985 -1.394 1.00 0.00 4 SER A O 7
ATOM 3285 N N . ARG A 1 5 ? -1.626 6.811 -0.676 1.00 0.00 5 ARG A N 7
ATOM 3286 C CA . ARG A 1 5 ? -1.198 6.917 0.756 1.00 0.00 5 ARG A CA 7
ATOM 3287 C C . ARG A 1 5 ? -0.418 5.662 1.156 1.00 0.00 5 ARG A C 7
ATOM 3288 O O . ARG A 1 5 ? 0.576 5.734 1.855 1.00 0.00 5 ARG A O 7
ATOM 3309 N N . CYS A 1 6 ? -0.859 4.514 0.705 1.00 0.00 6 CYS A N 7
ATOM 3310 C CA . CYS A 1 6 ? -0.143 3.245 1.043 1.00 0.00 6 CYS A CA 7
ATOM 3311 C C . CYS A 1 6 ? 1.237 3.232 0.376 1.00 0.00 6 CYS A C 7
ATOM 3312 O O . CYS A 1 6 ? 2.203 2.749 0.939 1.00 0.00 6 CYS A O 7
ATOM 3319 N N . LYS A 1 7 ? 1.337 3.782 -0.812 1.00 0.00 7 LYS A N 7
ATOM 3320 C CA . LYS A 1 7 ? 2.653 3.833 -1.515 1.00 0.00 7 LYS A CA 7
ATOM 3321 C C . LYS A 1 7 ? 3.639 4.658 -0.682 1.00 0.00 7 LYS A C 7
ATOM 3322 O O . LYS A 1 7 ? 4.784 4.284 -0.512 1.00 0.00 7 LYS A O 7
ATOM 3341 N N . GLY A 1 8 ? 3.187 5.770 -0.147 1.00 0.00 8 GLY A N 7
ATOM 3342 C CA . GLY A 1 8 ? 4.075 6.624 0.696 1.00 0.00 8 GLY A CA 7
ATOM 3343 C C . GLY A 1 8 ? 4.509 5.833 1.934 1.00 0.00 8 GLY A C 7
ATOM 3344 O O . GLY A 1 8 ? 5.646 5.907 2.353 1.00 0.00 8 GLY A O 7
ATOM 3348 N N . HIS A 1 9 ? 3.611 5.068 2.514 1.00 0.00 9 HIS A N 7
ATOM 3349 C CA . HIS A 1 9 ? 3.974 4.256 3.719 1.00 0.00 9 HIS A CA 7
ATOM 3350 C C . HIS A 1 9 ? 5.104 3.279 3.368 1.00 0.00 9 HIS A C 7
ATOM 3351 O O . HIS A 1 9 ? 6.077 3.158 4.087 1.00 0.00 9 HIS A O 7
ATOM 3365 N N . CYS A 1 10 ? 4.979 2.595 2.257 1.00 0.00 10 CYS A N 7
ATOM 3366 C CA . CYS A 1 10 ? 6.044 1.632 1.834 1.00 0.00 10 CYS A CA 7
ATOM 3367 C C . CYS A 1 10 ? 7.329 2.401 1.498 1.00 0.00 10 CYS A C 7
ATOM 3368 O O . CYS A 1 10 ? 8.420 1.987 1.845 1.00 0.00 10 CYS A O 7
ATOM 3375 N N . ARG A 1 11 ? 7.203 3.534 0.846 1.00 0.00 11 ARG A N 7
ATOM 3376 C CA . ARG A 1 11 ? 8.407 4.347 0.509 1.00 0.00 11 ARG A CA 7
ATOM 3377 C C . ARG A 1 11 ? 9.042 4.879 1.801 1.00 0.00 11 ARG A C 7
ATOM 3378 O O . ARG A 1 11 ? 10.250 4.935 1.930 1.00 0.00 11 ARG A O 7
ATOM 3399 N N . ALA A 1 12 ? 8.229 5.254 2.764 1.00 0.00 12 ALA A N 7
ATOM 3400 C CA . ALA A 1 12 ? 8.769 5.768 4.061 1.00 0.00 12 ALA A CA 7
ATOM 3401 C C . ALA A 1 12 ? 9.507 4.647 4.805 1.00 0.00 12 ALA A C 7
ATOM 3402 O O . ALA A 1 12 ? 10.465 4.892 5.514 1.00 0.00 12 ALA A O 7
ATOM 3409 N N . ARG A 1 13 ? 9.077 3.416 4.636 1.00 0.00 13 ARG A N 7
ATOM 3410 C CA . ARG A 1 13 ? 9.762 2.278 5.317 1.00 0.00 13 ARG A CA 7
ATOM 3411 C C . ARG A 1 13 ? 10.919 1.747 4.448 1.00 0.00 13 ARG A C 7
ATOM 3412 O O . ARG A 1 13 ? 11.482 0.708 4.731 1.00 0.00 13 ARG A O 7
ATOM 3433 N N . ARG A 1 14 ? 11.272 2.460 3.396 1.00 0.00 14 ARG A N 7
ATOM 3434 C CA . ARG A 1 14 ? 12.385 2.022 2.496 1.00 0.00 14 ARG A CA 7
ATOM 3435 C C . ARG A 1 14 ? 12.023 0.707 1.792 1.00 0.00 14 ARG A C 7
ATOM 3436 O O . ARG A 1 14 ? 12.714 -0.288 1.909 1.00 0.00 14 ARG A O 7
ATOM 3457 N N . CYS A 1 15 ? 10.944 0.701 1.052 1.00 0.00 15 CYS A N 7
ATOM 3458 C CA . CYS A 1 15 ? 10.532 -0.535 0.327 1.00 0.00 15 CYS A CA 7
ATOM 3459 C C . CYS A 1 15 ? 10.437 -0.250 -1.171 1.00 0.00 15 CYS A C 7
ATOM 3460 O O . CYS A 1 15 ? 10.033 0.821 -1.583 1.00 0.00 15 CYS A O 7
ATOM 3467 N N . GLY A 1 16 ? 10.814 -1.199 -1.987 1.00 0.00 16 GLY A N 7
ATOM 3468 C CA . GLY A 1 16 ? 10.760 -0.990 -3.463 1.00 0.00 16 GLY A CA 7
ATOM 3469 C C . GLY A 1 16 ? 9.518 -1.662 -4.068 1.00 0.00 16 GLY A C 7
ATOM 3470 O O . GLY A 1 16 ? 9.375 -1.718 -5.273 1.00 0.00 16 GLY A O 7
ATOM 3474 N N . TYR A 1 17 ? 8.623 -2.179 -3.258 1.00 0.00 17 TYR A N 7
ATOM 3475 C CA . TYR A 1 17 ? 7.407 -2.843 -3.820 1.00 0.00 17 TYR A CA 7
ATOM 3476 C C . TYR A 1 17 ? 6.217 -2.670 -2.872 1.00 0.00 17 TYR A C 7
ATOM 3477 O O . TYR A 1 17 ? 6.370 -2.686 -1.669 1.00 0.00 17 TYR A O 7
ATOM 3495 N N . TYR A 1 18 ? 5.032 -2.514 -3.408 1.00 0.00 18 TYR A N 7
ATOM 3496 C CA . TYR A 1 18 ? 3.829 -2.354 -2.534 1.00 0.00 18 TYR A CA 7
ATOM 3497 C C . TYR A 1 18 ? 2.552 -2.688 -3.320 1.00 0.00 18 TYR A C 7
ATOM 3498 O O . TYR A 1 18 ? 2.486 -2.517 -4.524 1.00 0.00 18 TYR A O 7
ATOM 3516 N N . VAL A 1 19 ? 1.540 -3.158 -2.638 1.00 0.00 19 VAL A N 7
ATOM 3517 C CA . VAL A 1 19 ? 0.259 -3.504 -3.323 1.00 0.00 19 VAL A CA 7
ATOM 3518 C C . VAL A 1 19 ? -0.875 -2.643 -2.759 1.00 0.00 19 VAL A C 7
ATOM 3519 O O . VAL A 1 19 ? -0.880 -2.297 -1.594 1.00 0.00 19 VAL A O 7
ATOM 3532 N N . SER A 1 20 ? -1.836 -2.299 -3.575 1.00 0.00 20 SER A N 7
ATOM 3533 C CA . SER A 1 20 ? -2.975 -1.462 -3.084 1.00 0.00 20 SER A CA 7
ATOM 3534 C C . SER A 1 20 ? -4.238 -1.740 -3.911 1.00 0.00 20 SER A C 7
ATOM 3535 O O . SER A 1 20 ? -4.203 -1.771 -5.128 1.00 0.00 20 SER A O 7
ATOM 3543 N N . VAL A 1 21 ? -5.349 -1.952 -3.248 1.00 0.00 21 VAL A N 7
ATOM 3544 C CA . VAL A 1 21 ? -6.629 -2.241 -3.974 1.00 0.00 21 VAL A CA 7
ATOM 3545 C C . VAL A 1 21 ? -7.829 -1.746 -3.151 1.00 0.00 21 VAL A C 7
ATOM 3546 O O . VAL A 1 21 ? -7.942 -2.030 -1.977 1.00 0.00 21 VAL A O 7
ATOM 3559 N N . LEU A 1 22 ? -8.731 -1.022 -3.763 1.00 0.00 22 LEU A N 7
ATOM 3560 C CA . LEU A 1 22 ? -9.929 -0.523 -3.021 1.00 0.00 22 LEU A CA 7
ATOM 3561 C C . LEU A 1 22 ? -11.178 -1.279 -3.487 1.00 0.00 22 LEU A C 7
ATOM 3562 O O . LEU A 1 22 ? -11.463 -1.356 -4.668 1.00 0.00 22 LEU A O 7
ATOM 3578 N N . TYR A 1 23 ? -11.917 -1.853 -2.567 1.00 0.00 23 TYR A N 7
ATOM 3579 C CA . TYR A 1 23 ? -13.139 -2.624 -2.957 1.00 0.00 23 TYR A CA 7
ATOM 3580 C C . TYR A 1 23 ? -14.275 -2.415 -1.944 1.00 0.00 23 TYR A C 7
ATOM 3581 O O . TYR A 1 23 ? -14.108 -2.623 -0.758 1.00 0.00 23 TYR A O 7
ATOM 3599 N N . ARG A 1 24 ? -15.436 -2.029 -2.424 1.00 0.00 24 ARG A N 7
ATOM 3600 C CA . ARG A 1 24 ? -16.622 -1.820 -1.529 1.00 0.00 24 ARG A CA 7
ATOM 3601 C C . ARG A 1 24 ? -16.303 -0.858 -0.372 1.00 0.00 24 ARG A C 7
ATOM 3602 O O . ARG A 1 24 ? -16.914 -0.919 0.680 1.00 0.00 24 ARG A O 7
ATOM 3623 N N . GLY A 1 25 ? -15.357 0.028 -0.559 1.00 0.00 25 GLY A N 7
ATOM 3624 C CA . GLY A 1 25 ? -15.000 0.990 0.526 1.00 0.00 25 GLY A CA 7
ATOM 3625 C C . GLY A 1 25 ? -13.928 0.385 1.443 1.00 0.00 25 GLY A C 7
ATOM 3626 O O . GLY A 1 25 ? -13.648 0.907 2.506 1.00 0.00 25 GLY A O 7
ATOM 3630 N N . ARG A 1 26 ? -13.318 -0.704 1.037 1.00 0.00 26 ARG A N 7
ATOM 3631 C CA . ARG A 1 26 ? -12.259 -1.337 1.873 1.00 0.00 26 ARG A CA 7
ATOM 3632 C C . ARG A 1 26 ? -10.908 -1.179 1.176 1.00 0.00 26 ARG A C 7
ATOM 3633 O O . ARG A 1 26 ? -10.797 -1.361 -0.022 1.00 0.00 26 ARG A O 7
ATOM 3654 N N . CYS A 1 27 ? -9.883 -0.831 1.908 1.00 0.00 27 CYS A N 7
ATOM 3655 C CA . CYS A 1 27 ? -8.549 -0.647 1.270 1.00 0.00 27 CYS A CA 7
ATOM 3656 C C . CYS A 1 27 ? -7.618 -1.822 1.587 1.00 0.00 27 CYS A C 7
ATOM 3657 O O . CYS A 1 27 ? -7.365 -2.145 2.733 1.00 0.00 27 CYS A O 7
ATOM 3664 N N . TYR A 1 28 ? -7.102 -2.446 0.563 1.00 0.00 28 TYR A N 7
ATOM 3665 C CA . TYR A 1 28 ? -6.168 -3.594 0.744 1.00 0.00 28 TYR A CA 7
ATOM 3666 C C . TYR A 1 28 ? -4.757 -3.130 0.380 1.00 0.00 28 TYR A C 7
ATOM 3667 O O . TYR A 1 28 ? -4.397 -3.069 -0.782 1.00 0.00 28 TYR A O 7
ATOM 3685 N N . CYS A 1 29 ? -3.964 -2.772 1.356 1.00 0.00 29 CYS A N 7
ATOM 3686 C CA . CYS A 1 29 ? -2.587 -2.277 1.056 1.00 0.00 29 CYS A CA 7
ATOM 3687 C C . CYS A 1 29 ? -1.517 -3.246 1.569 1.00 0.00 29 CYS A C 7
ATOM 3688 O O . CYS A 1 29 ? -1.711 -3.948 2.544 1.00 0.00 29 CYS A O 7
ATOM 3695 N N . LYS A 1 30 ? -0.384 -3.270 0.910 1.00 0.00 30 LYS A N 7
ATOM 3696 C CA . LYS A 1 30 ? 0.730 -4.169 1.331 1.00 0.00 30 LYS A CA 7
ATOM 3697 C C . LYS A 1 30 ? 2.082 -3.538 0.970 1.00 0.00 30 LYS A C 7
ATOM 3698 O O . LYS A 1 30 ? 2.183 -2.737 0.058 1.00 0.00 30 LYS A O 7
ATOM 3717 N N . CYS A 1 31 ? 3.116 -3.892 1.686 1.00 0.00 31 CYS A N 7
ATOM 3718 C CA . CYS A 1 31 ? 4.475 -3.324 1.411 1.00 0.00 31 CYS A CA 7
ATOM 3719 C C . CYS A 1 31 ? 5.509 -4.455 1.391 1.00 0.00 31 CYS A C 7
ATOM 3720 O O . CYS A 1 31 ? 5.568 -5.265 2.298 1.00 0.00 31 CYS A O 7
ATOM 3727 N N . LEU A 1 32 ? 6.315 -4.523 0.359 1.00 0.00 32 LEU A N 7
ATOM 3728 C CA . LEU A 1 32 ? 7.337 -5.614 0.266 1.00 0.00 32 LEU A CA 7
ATOM 3729 C C . LEU A 1 32 ? 8.679 -5.072 -0.249 1.00 0.00 32 LEU A C 7
ATOM 3730 O O . LEU A 1 32 ? 8.827 -3.891 -0.505 1.00 0.00 32 LEU A O 7
ATOM 3746 N N . ARG A 1 33 ? 9.658 -5.943 -0.398 1.00 0.00 33 ARG A N 7
ATOM 3747 C CA . ARG A 1 33 ? 11.012 -5.523 -0.891 1.00 0.00 33 ARG A CA 7
ATOM 3748 C C . ARG A 1 33 ? 11.561 -4.371 -0.034 1.00 0.00 33 ARG A C 7
ATOM 3749 O O . ARG A 1 33 ? 11.936 -3.328 -0.540 1.00 0.00 33 ARG A O 7
ATOM 3770 N N . CYS A 1 34 ? 11.605 -4.555 1.263 1.00 0.00 34 CYS A N 7
ATOM 3771 C CA . CYS A 1 34 ? 12.122 -3.479 2.162 1.00 0.00 34 CYS A CA 7
ATOM 3772 C C . CYS A 1 34 ? 13.558 -3.790 2.599 1.00 0.00 34 CYS A C 7
ATOM 3773 O O . CYS A 1 34 ? 14.399 -2.916 2.462 1.00 0.00 34 CYS A O 7
ATOM 3781 N N . SER A 1 1 ? -6.604 7.622 -4.285 1.00 0.00 1 SER A N 8
ATOM 3782 C CA . SER A 1 1 ? -6.260 8.342 -3.021 1.00 0.00 1 SER A CA 8
ATOM 3783 C C . SER A 1 1 ? -5.628 7.375 -2.009 1.00 0.00 1 SER A C 8
ATOM 3784 O O . SER A 1 1 ? -4.497 7.553 -1.597 1.00 0.00 1 SER A O 8
ATOM 3794 N N . CYS A 1 2 ? -6.352 6.353 -1.609 1.00 0.00 2 CYS A N 8
ATOM 3795 C CA . CYS A 1 2 ? -5.798 5.370 -0.624 1.00 0.00 2 CYS A CA 8
ATOM 3796 C C . CYS A 1 2 ? -4.526 4.714 -1.176 1.00 0.00 2 CYS A C 8
ATOM 3797 O O . CYS A 1 2 ? -3.557 4.535 -0.464 1.00 0.00 2 CYS A O 8
ATOM 3804 N N . ALA A 1 3 ? -4.526 4.361 -2.440 1.00 0.00 3 ALA A N 8
ATOM 3805 C CA . ALA A 1 3 ? -3.318 3.719 -3.048 1.00 0.00 3 ALA A CA 8
ATOM 3806 C C . ALA A 1 3 ? -2.111 4.661 -2.964 1.00 0.00 3 ALA A C 8
ATOM 3807 O O . ALA A 1 3 ? -1.007 4.237 -2.680 1.00 0.00 3 ALA A O 8
ATOM 3814 N N . SER A 1 4 ? -2.315 5.937 -3.202 1.00 0.00 4 SER A N 8
ATOM 3815 C CA . SER A 1 4 ? -1.179 6.910 -3.129 1.00 0.00 4 SER A CA 8
ATOM 3816 C C . SER A 1 4 ? -0.644 6.996 -1.694 1.00 0.00 4 SER A C 8
ATOM 3817 O O . SER A 1 4 ? 0.549 7.089 -1.475 1.00 0.00 4 SER A O 8
ATOM 3825 N N . ARG A 1 5 ? -1.520 6.953 -0.720 1.00 0.00 5 ARG A N 8
ATOM 3826 C CA . ARG A 1 5 ? -1.068 7.019 0.705 1.00 0.00 5 ARG A CA 8
ATOM 3827 C C . ARG A 1 5 ? -0.272 5.755 1.050 1.00 0.00 5 ARG A C 8
ATOM 3828 O O . ARG A 1 5 ? 0.743 5.812 1.719 1.00 0.00 5 ARG A O 8
ATOM 3849 N N . CYS A 1 6 ? -0.725 4.619 0.584 1.00 0.00 6 CYS A N 8
ATOM 3850 C CA . CYS A 1 6 ? -0.001 3.340 0.865 1.00 0.00 6 CYS A CA 8
ATOM 3851 C C . CYS A 1 6 ? 1.381 3.355 0.204 1.00 0.00 6 CYS A C 8
ATOM 3852 O O . CYS A 1 6 ? 2.347 2.870 0.763 1.00 0.00 6 CYS A O 8
ATOM 3859 N N . LYS A 1 7 ? 1.482 3.918 -0.978 1.00 0.00 7 LYS A N 8
ATOM 3860 C CA . LYS A 1 7 ? 2.803 3.981 -1.672 1.00 0.00 7 LYS A CA 8
ATOM 3861 C C . LYS A 1 7 ? 3.785 4.802 -0.831 1.00 0.00 7 LYS A C 8
ATOM 3862 O O . LYS A 1 7 ? 4.931 4.432 -0.662 1.00 0.00 7 LYS A O 8
ATOM 3881 N N . GLY A 1 8 ? 3.330 5.907 -0.287 1.00 0.00 8 GLY A N 8
ATOM 3882 C CA . GLY A 1 8 ? 4.218 6.753 0.563 1.00 0.00 8 GLY A CA 8
ATOM 3883 C C . GLY A 1 8 ? 4.616 5.971 1.819 1.00 0.00 8 GLY A C 8
ATOM 3884 O O . GLY A 1 8 ? 5.741 6.049 2.272 1.00 0.00 8 GLY A O 8
ATOM 3888 N N . HIS A 1 9 ? 3.704 5.207 2.376 1.00 0.00 9 HIS A N 8
ATOM 3889 C CA . HIS A 1 9 ? 4.034 4.409 3.597 1.00 0.00 9 HIS A CA 8
ATOM 3890 C C . HIS A 1 9 ? 5.129 3.384 3.273 1.00 0.00 9 HIS A C 8
ATOM 3891 O O . HIS A 1 9 ? 6.076 3.223 4.020 1.00 0.00 9 HIS A O 8
ATOM 3905 N N . CYS A 1 10 ? 5.009 2.699 2.159 1.00 0.00 10 CYS A N 8
ATOM 3906 C CA . CYS A 1 10 ? 6.047 1.690 1.775 1.00 0.00 10 CYS A CA 8
ATOM 3907 C C . CYS A 1 10 ? 7.378 2.401 1.490 1.00 0.00 10 CYS A C 8
ATOM 3908 O O . CYS A 1 10 ? 8.435 1.929 1.867 1.00 0.00 10 CYS A O 8
ATOM 3915 N N . ARG A 1 11 ? 7.331 3.549 0.852 1.00 0.00 11 ARG A N 8
ATOM 3916 C CA . ARG A 1 11 ? 8.590 4.301 0.572 1.00 0.00 11 ARG A CA 8
ATOM 3917 C C . ARG A 1 11 ? 9.199 4.776 1.896 1.00 0.00 11 ARG A C 8
ATOM 3918 O O . ARG A 1 11 ? 10.399 4.727 2.090 1.00 0.00 11 ARG A O 8
ATOM 3939 N N . ALA A 1 12 ? 8.368 5.216 2.813 1.00 0.00 12 ALA A N 8
ATOM 3940 C CA . ALA A 1 12 ? 8.880 5.673 4.141 1.00 0.00 12 ALA A CA 8
ATOM 3941 C C . ALA A 1 12 ? 9.444 4.476 4.920 1.00 0.00 12 ALA A C 8
ATOM 3942 O O . ALA A 1 12 ? 10.307 4.628 5.763 1.00 0.00 12 ALA A O 8
ATOM 3949 N N . ARG A 1 13 ? 8.969 3.285 4.629 1.00 0.00 13 ARG A N 8
ATOM 3950 C CA . ARG A 1 13 ? 9.483 2.069 5.328 1.00 0.00 13 ARG A CA 8
ATOM 3951 C C . ARG A 1 13 ? 10.690 1.483 4.574 1.00 0.00 13 ARG A C 8
ATOM 3952 O O . ARG A 1 13 ? 11.145 0.400 4.885 1.00 0.00 13 ARG A O 8
ATOM 3973 N N . ARG A 1 14 ? 11.198 2.186 3.576 1.00 0.00 14 ARG A N 8
ATOM 3974 C CA . ARG A 1 14 ? 12.364 1.680 2.782 1.00 0.00 14 ARG A CA 8
ATOM 3975 C C . ARG A 1 14 ? 11.974 0.400 2.030 1.00 0.00 14 ARG A C 8
ATOM 3976 O O . ARG A 1 14 ? 12.595 -0.635 2.177 1.00 0.00 14 ARG A O 8
ATOM 3997 N N . CYS A 1 15 ? 10.944 0.470 1.225 1.00 0.00 15 CYS A N 8
ATOM 3998 C CA . CYS A 1 15 ? 10.497 -0.728 0.458 1.00 0.00 15 CYS A CA 8
ATOM 3999 C C . CYS A 1 15 ? 10.438 -0.406 -1.037 1.00 0.00 15 CYS A C 8
ATOM 4000 O O . CYS A 1 15 ? 10.122 0.701 -1.430 1.00 0.00 15 CYS A O 8
ATOM 4007 N N . GLY A 1 16 ? 10.748 -1.369 -1.868 1.00 0.00 16 GLY A N 8
ATOM 4008 C CA . GLY A 1 16 ? 10.725 -1.134 -3.340 1.00 0.00 16 GLY A CA 8
ATOM 4009 C C . GLY A 1 16 ? 9.457 -1.727 -3.970 1.00 0.00 16 GLY A C 8
ATOM 4010 O O . GLY A 1 16 ? 9.262 -1.627 -5.165 1.00 0.00 16 GLY A O 8
ATOM 4014 N N . TYR A 1 17 ? 8.596 -2.350 -3.196 1.00 0.00 17 TYR A N 8
ATOM 4015 C CA . TYR A 1 17 ? 7.356 -2.939 -3.790 1.00 0.00 17 TYR A CA 8
ATOM 4016 C C . TYR A 1 17 ? 6.154 -2.707 -2.872 1.00 0.00 17 TYR A C 8
ATOM 4017 O O . TYR A 1 17 ? 6.267 -2.771 -1.665 1.00 0.00 17 TYR A O 8
ATOM 4035 N N . TYR A 1 18 ? 5.000 -2.453 -3.437 1.00 0.00 18 TYR A N 8
ATOM 4036 C CA . TYR A 1 18 ? 3.784 -2.236 -2.596 1.00 0.00 18 TYR A CA 8
ATOM 4037 C C . TYR A 1 18 ? 2.517 -2.545 -3.406 1.00 0.00 18 TYR A C 8
ATOM 4038 O O . TYR A 1 18 ? 2.471 -2.351 -4.609 1.00 0.00 18 TYR A O 8
ATOM 4056 N N . VAL A 1 19 ? 1.491 -3.017 -2.749 1.00 0.00 19 VAL A N 8
ATOM 4057 C CA . VAL A 1 19 ? 0.215 -3.336 -3.458 1.00 0.00 19 VAL A CA 8
ATOM 4058 C C . VAL A 1 19 ? -0.916 -2.479 -2.884 1.00 0.00 19 VAL A C 8
ATOM 4059 O O . VAL A 1 19 ? -0.915 -2.140 -1.715 1.00 0.00 19 VAL A O 8
ATOM 4072 N N . SER A 1 20 ? -1.878 -2.123 -3.694 1.00 0.00 20 SER A N 8
ATOM 4073 C CA . SER A 1 20 ? -3.007 -1.284 -3.191 1.00 0.00 20 SER A CA 8
ATOM 4074 C C . SER A 1 20 ? -4.285 -1.557 -3.995 1.00 0.00 20 SER A C 8
ATOM 4075 O O . SER A 1 20 ? -4.265 -1.635 -5.210 1.00 0.00 20 SER A O 8
ATOM 4083 N N . VAL A 1 21 ? -5.395 -1.710 -3.314 1.00 0.00 21 VAL A N 8
ATOM 4084 C CA . VAL A 1 21 ? -6.688 -1.986 -4.013 1.00 0.00 21 VAL A CA 8
ATOM 4085 C C . VAL A 1 21 ? -7.859 -1.440 -3.183 1.00 0.00 21 VAL A C 8
ATOM 4086 O O . VAL A 1 21 ? -7.980 -1.725 -2.011 1.00 0.00 21 VAL A O 8
ATOM 4099 N N . LEU A 1 22 ? -8.725 -0.669 -3.786 1.00 0.00 22 LEU A N 8
ATOM 4100 C CA . LEU A 1 22 ? -9.893 -0.123 -3.033 1.00 0.00 22 LEU A CA 8
ATOM 4101 C C . LEU A 1 22 ? -11.175 -0.811 -3.514 1.00 0.00 22 LEU A C 8
ATOM 4102 O O . LEU A 1 22 ? -11.620 -0.607 -4.629 1.00 0.00 22 LEU A O 8
ATOM 4118 N N . TYR A 1 23 ? -11.762 -1.637 -2.683 1.00 0.00 23 TYR A N 8
ATOM 4119 C CA . TYR A 1 23 ? -13.008 -2.355 -3.089 1.00 0.00 23 TYR A CA 8
ATOM 4120 C C . TYR A 1 23 ? -13.914 -2.598 -1.875 1.00 0.00 23 TYR A C 8
ATOM 4121 O O . TYR A 1 23 ? -13.458 -2.622 -0.747 1.00 0.00 23 TYR A O 8
ATOM 4139 N N . ARG A 1 24 ? -15.195 -2.787 -2.110 1.00 0.00 24 ARG A N 8
ATOM 4140 C CA . ARG A 1 24 ? -16.162 -3.038 -0.994 1.00 0.00 24 ARG A CA 8
ATOM 4141 C C . ARG A 1 24 ? -16.042 -1.959 0.092 1.00 0.00 24 ARG A C 8
ATOM 4142 O O . ARG A 1 24 ? -16.255 -2.218 1.262 1.00 0.00 24 ARG A O 8
ATOM 4163 N N . GLY A 1 25 ? -15.695 -0.753 -0.290 1.00 0.00 25 GLY A N 8
ATOM 4164 C CA . GLY A 1 25 ? -15.548 0.342 0.715 1.00 0.00 25 GLY A CA 8
ATOM 4165 C C . GLY A 1 25 ? -14.405 -0.002 1.676 1.00 0.00 25 GLY A C 8
ATOM 4166 O O . GLY A 1 25 ? -14.434 0.347 2.841 1.00 0.00 25 GLY A O 8
ATOM 4170 N N . ARG A 1 26 ? -13.400 -0.689 1.191 1.00 0.00 26 ARG A N 8
ATOM 4171 C CA . ARG A 1 26 ? -12.253 -1.068 2.059 1.00 0.00 26 ARG A CA 8
ATOM 4172 C C . ARG A 1 26 ? -10.939 -0.895 1.294 1.00 0.00 26 ARG A C 8
ATOM 4173 O O . ARG A 1 26 ? -10.890 -1.032 0.084 1.00 0.00 26 ARG A O 8
ATOM 4194 N N . CYS A 1 27 ? -9.879 -0.593 1.993 1.00 0.00 27 CYS A N 8
ATOM 4195 C CA . CYS A 1 27 ? -8.567 -0.404 1.314 1.00 0.00 27 CYS A CA 8
ATOM 4196 C C . CYS A 1 27 ? -7.639 -1.590 1.596 1.00 0.00 27 CYS A C 8
ATOM 4197 O O . CYS A 1 27 ? -7.338 -1.905 2.732 1.00 0.00 27 CYS A O 8
ATOM 4204 N N . TYR A 1 28 ? -7.182 -2.236 0.557 1.00 0.00 28 TYR A N 8
ATOM 4205 C CA . TYR A 1 28 ? -6.263 -3.400 0.718 1.00 0.00 28 TYR A CA 8
ATOM 4206 C C . TYR A 1 28 ? -4.855 -2.982 0.285 1.00 0.00 28 TYR A C 8
ATOM 4207 O O . TYR A 1 28 ? -4.558 -2.899 -0.894 1.00 0.00 28 TYR A O 8
ATOM 4225 N N . CYS A 1 29 ? -3.994 -2.691 1.227 1.00 0.00 29 CYS A N 8
ATOM 4226 C CA . CYS A 1 29 ? -2.613 -2.248 0.869 1.00 0.00 29 CYS A CA 8
ATOM 4227 C C . CYS A 1 29 ? -1.558 -3.230 1.388 1.00 0.00 29 CYS A C 8
ATOM 4228 O O . CYS A 1 29 ? -1.771 -3.944 2.351 1.00 0.00 29 CYS A O 8
ATOM 4235 N N . LYS A 1 30 ? -0.416 -3.255 0.746 1.00 0.00 30 LYS A N 8
ATOM 4236 C CA . LYS A 1 30 ? 0.684 -4.167 1.171 1.00 0.00 30 LYS A CA 8
ATOM 4237 C C . LYS A 1 30 ? 2.043 -3.527 0.861 1.00 0.00 30 LYS A C 8
ATOM 4238 O O . LYS A 1 30 ? 2.178 -2.743 -0.060 1.00 0.00 30 LYS A O 8
ATOM 4257 N N . CYS A 1 31 ? 3.048 -3.863 1.626 1.00 0.00 31 CYS A N 8
ATOM 4258 C CA . CYS A 1 31 ? 4.413 -3.293 1.396 1.00 0.00 31 CYS A CA 8
ATOM 4259 C C . CYS A 1 31 ? 5.448 -4.425 1.426 1.00 0.00 31 CYS A C 8
ATOM 4260 O O . CYS A 1 31 ? 5.493 -5.207 2.356 1.00 0.00 31 CYS A O 8
ATOM 4267 N N . LEU A 1 32 ? 6.268 -4.523 0.410 1.00 0.00 32 LEU A N 8
ATOM 4268 C CA . LEU A 1 32 ? 7.294 -5.611 0.364 1.00 0.00 32 LEU A CA 8
ATOM 4269 C C . LEU A 1 32 ? 8.628 -5.080 -0.183 1.00 0.00 32 LEU A C 8
ATOM 4270 O O . LEU A 1 32 ? 8.784 -3.897 -0.417 1.00 0.00 32 LEU A O 8
ATOM 4286 N N . ARG A 1 33 ? 9.590 -5.959 -0.376 1.00 0.00 33 ARG A N 8
ATOM 4287 C CA . ARG A 1 33 ? 10.935 -5.539 -0.896 1.00 0.00 33 ARG A CA 8
ATOM 4288 C C . ARG A 1 33 ? 11.533 -4.452 0.011 1.00 0.00 33 ARG A C 8
ATOM 4289 O O . ARG A 1 33 ? 11.982 -3.418 -0.450 1.00 0.00 33 ARG A O 8
ATOM 4310 N N . CYS A 1 34 ? 11.532 -4.682 1.302 1.00 0.00 34 CYS A N 8
ATOM 4311 C CA . CYS A 1 34 ? 12.087 -3.670 2.247 1.00 0.00 34 CYS A CA 8
ATOM 4312 C C . CYS A 1 34 ? 13.501 -4.066 2.695 1.00 0.00 34 CYS A C 8
ATOM 4313 O O . CYS A 1 34 ? 13.713 -5.237 2.970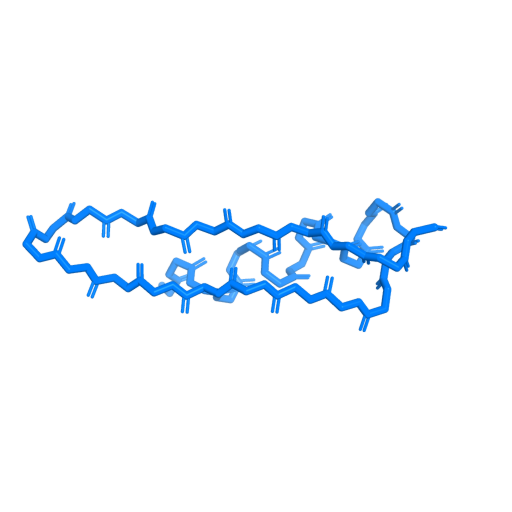 1.00 0.00 34 CYS A O 8
ATOM 4321 N N . SER A 1 1 ? -6.513 7.620 -4.369 1.00 0.00 1 SER A N 9
ATOM 4322 C CA . SER A 1 1 ? -6.198 8.342 -3.098 1.00 0.00 1 SER A CA 9
ATOM 4323 C C . SER A 1 1 ? -5.588 7.376 -2.071 1.00 0.00 1 SER A C 9
ATOM 4324 O O . SER A 1 1 ? -4.470 7.561 -1.627 1.00 0.00 1 SER A O 9
ATOM 4334 N N . CYS A 1 2 ? -6.313 6.348 -1.694 1.00 0.00 2 CYS A N 9
ATOM 4335 C CA . CYS A 1 2 ? -5.779 5.366 -0.697 1.00 0.00 2 CYS A CA 9
ATOM 4336 C C . CYS A 1 2 ? -4.495 4.711 -1.219 1.00 0.00 2 CYS A C 9
ATOM 4337 O O . CYS A 1 2 ? -3.543 4.529 -0.485 1.00 0.00 2 CYS A O 9
ATOM 4344 N N . ALA A 1 3 ? -4.463 4.361 -2.485 1.00 0.00 3 ALA A N 9
ATOM 4345 C CA . ALA A 1 3 ? -3.239 3.719 -3.062 1.00 0.00 3 ALA A CA 9
ATOM 4346 C C . ALA A 1 3 ? -2.039 4.669 -2.964 1.00 0.00 3 ALA A C 9
ATOM 4347 O O . ALA A 1 3 ? -0.935 4.253 -2.665 1.00 0.00 3 ALA A O 9
ATOM 4354 N N . SER A 1 4 ? -2.247 5.942 -3.207 1.00 0.00 4 SER A N 9
ATOM 4355 C CA . SER A 1 4 ? -1.118 6.922 -3.120 1.00 0.00 4 SER A CA 9
ATOM 4356 C C . SER A 1 4 ? -0.602 7.007 -1.680 1.00 0.00 4 SER A C 9
ATOM 4357 O O . SER A 1 4 ? 0.589 7.091 -1.444 1.00 0.00 4 SER A O 9
ATOM 4365 N N . ARG A 1 5 ? -1.490 6.973 -0.714 1.00 0.00 5 ARG A N 9
ATOM 4366 C CA . ARG A 1 5 ? -1.052 7.039 0.716 1.00 0.00 5 ARG A CA 9
ATOM 4367 C C . ARG A 1 5 ? -0.276 5.767 1.074 1.00 0.00 5 ARG A C 9
ATOM 4368 O O . ARG A 1 5 ? 0.730 5.813 1.757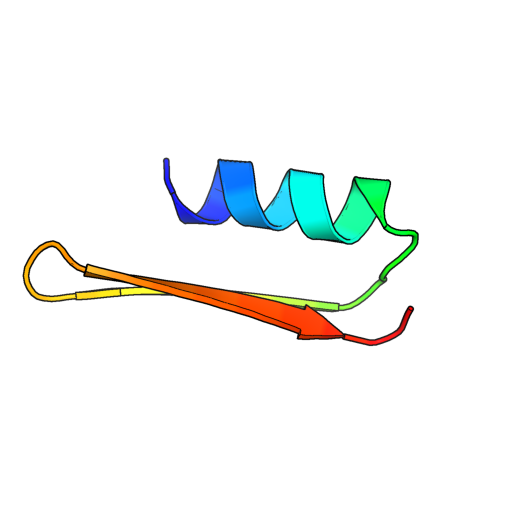 1.00 0.00 5 ARG A O 9
ATOM 4389 N N . CYS A 1 6 ? -0.738 4.635 0.603 1.00 0.00 6 CYS A N 9
ATOM 4390 C CA . CYS A 1 6 ? -0.034 3.349 0.895 1.00 0.00 6 CYS A CA 9
ATOM 4391 C C . CYS A 1 6 ? 1.353 3.348 0.243 1.00 0.00 6 CYS A C 9
ATOM 4392 O O . CYS A 1 6 ? 2.313 2.856 0.808 1.00 0.00 6 CYS A O 9
ATOM 4399 N N . LYS A 1 7 ? 1.464 3.911 -0.939 1.00 0.00 7 LYS A N 9
ATOM 4400 C CA . LYS A 1 7 ? 2.789 3.967 -1.629 1.00 0.00 7 LYS A CA 9
ATOM 4401 C C . LYS A 1 7 ? 3.775 4.768 -0.773 1.00 0.00 7 LYS A C 9
ATOM 4402 O O . LYS A 1 7 ? 4.916 4.385 -0.606 1.00 0.00 7 LYS A O 9
ATOM 4421 N N . GLY A 1 8 ? 3.328 5.870 -0.214 1.00 0.00 8 GLY A N 9
ATOM 4422 C CA . GLY A 1 8 ? 4.219 6.698 0.651 1.00 0.00 8 GLY A CA 9
ATOM 4423 C C . GLY A 1 8 ? 4.591 5.898 1.903 1.00 0.00 8 GLY A C 9
ATOM 4424 O O . GLY A 1 8 ? 5.711 5.951 2.370 1.00 0.00 8 GLY A O 9
ATOM 4428 N N . HIS A 1 9 ? 3.656 5.147 2.443 1.00 0.00 9 HIS A N 9
ATOM 4429 C CA . HIS A 1 9 ? 3.949 4.327 3.661 1.00 0.00 9 HIS A CA 9
ATOM 4430 C C . HIS A 1 9 ? 5.039 3.291 3.354 1.00 0.00 9 HIS A C 9
ATOM 4431 O O . HIS A 1 9 ? 5.936 3.071 4.145 1.00 0.00 9 HIS A O 9
ATOM 4445 N N . CYS A 1 10 ? 4.971 2.665 2.201 1.00 0.00 10 CYS A N 9
ATOM 4446 C CA . CYS A 1 10 ? 6.011 1.656 1.827 1.00 0.00 10 CYS A CA 9
ATOM 4447 C C . CYS A 1 10 ? 7.334 2.379 1.545 1.00 0.00 10 CYS A C 9
ATOM 4448 O O . CYS A 1 10 ? 8.393 1.929 1.939 1.00 0.00 10 CYS A O 9
ATOM 4455 N N . ARG A 1 11 ? 7.271 3.517 0.889 1.00 0.00 11 ARG A N 9
ATOM 4456 C CA . ARG A 1 11 ? 8.510 4.297 0.604 1.00 0.00 11 ARG A CA 9
ATOM 4457 C C . ARG A 1 11 ? 9.126 4.767 1.929 1.00 0.00 11 ARG A C 9
ATOM 4458 O O . ARG A 1 11 ? 10.330 4.742 2.106 1.00 0.00 11 ARG A O 9
ATOM 4479 N N . ALA A 1 12 ? 8.299 5.179 2.865 1.00 0.00 12 ALA A N 9
ATOM 4480 C CA . ALA A 1 12 ? 8.818 5.634 4.192 1.00 0.00 12 ALA A CA 9
ATOM 4481 C C . ALA A 1 12 ? 9.504 4.470 4.917 1.00 0.00 12 ALA A C 9
ATOM 4482 O O . ALA A 1 12 ? 10.455 4.663 5.652 1.00 0.00 12 ALA A O 9
ATOM 4489 N N . ARG A 1 13 ? 9.038 3.260 4.704 1.00 0.00 13 ARG A N 9
ATOM 4490 C CA . ARG A 1 13 ? 9.672 2.078 5.365 1.00 0.00 13 ARG A CA 9
ATOM 4491 C C . ARG A 1 13 ? 10.843 1.545 4.519 1.00 0.00 13 ARG A C 9
ATOM 4492 O O . ARG A 1 13 ? 11.366 0.481 4.789 1.00 0.00 13 ARG A O 9
ATOM 4513 N N . ARG A 1 14 ? 11.251 2.278 3.499 1.00 0.00 14 ARG A N 9
ATOM 4514 C CA . ARG A 1 14 ? 12.384 1.832 2.623 1.00 0.00 14 ARG A CA 9
ATOM 4515 C C . ARG A 1 14 ? 12.004 0.548 1.872 1.00 0.00 14 ARG A C 9
ATOM 4516 O O . ARG A 1 14 ? 12.689 -0.453 1.944 1.00 0.00 14 ARG A O 9
ATOM 4537 N N . CYS A 1 15 ? 10.913 0.575 1.149 1.00 0.00 15 CYS A N 9
ATOM 4538 C CA . CYS A 1 15 ? 10.482 -0.635 0.389 1.00 0.00 15 CYS A CA 9
ATOM 4539 C C . CYS A 1 15 ? 10.393 -0.319 -1.104 1.00 0.00 15 CYS A C 9
ATOM 4540 O O . CYS A 1 15 ? 10.014 0.768 -1.496 1.00 0.00 15 CYS A O 9
ATOM 4547 N N . GLY A 1 16 ? 10.746 -1.264 -1.936 1.00 0.00 16 GLY A N 9
ATOM 4548 C CA . GLY A 1 16 ? 10.695 -1.034 -3.409 1.00 0.00 16 GLY A CA 9
ATOM 4549 C C . GLY A 1 16 ? 9.448 -1.691 -4.020 1.00 0.00 16 GLY A C 9
ATOM 4550 O O . GLY A 1 16 ? 9.280 -1.693 -5.223 1.00 0.00 16 GLY A O 9
ATOM 4554 N N . TYR A 1 17 ? 8.573 -2.249 -3.214 1.00 0.00 17 TYR A N 9
ATOM 4555 C CA . TYR A 1 17 ? 7.349 -2.895 -3.775 1.00 0.00 17 TYR A CA 9
ATOM 4556 C C . TYR A 1 17 ? 6.154 -2.677 -2.845 1.00 0.00 17 TYR A C 9
ATOM 4557 O O . TYR A 1 17 ? 6.287 -2.707 -1.638 1.00 0.00 17 TYR A O 9
ATOM 4575 N N . TYR A 1 18 ? 4.985 -2.472 -3.396 1.00 0.00 18 TYR A N 9
ATOM 4576 C CA . TYR A 1 18 ? 3.775 -2.269 -2.541 1.00 0.00 18 TYR A CA 9
ATOM 4577 C C . TYR A 1 18 ? 2.500 -2.579 -3.339 1.00 0.00 18 TYR A C 9
ATOM 4578 O O . TYR A 1 18 ? 2.441 -2.382 -4.540 1.00 0.00 18 TYR A O 9
ATOM 4596 N N . VAL A 1 19 ? 1.484 -3.059 -2.673 1.00 0.00 19 VAL A N 9
ATOM 4597 C CA . VAL A 1 19 ? 0.205 -3.384 -3.372 1.00 0.00 19 VAL A CA 9
ATOM 4598 C C . VAL A 1 19 ? -0.918 -2.497 -2.825 1.00 0.00 19 VAL A C 9
ATOM 4599 O O . VAL A 1 19 ? -0.903 -2.104 -1.675 1.00 0.00 19 VAL A O 9
ATOM 4612 N N . SER A 1 20 ? -1.886 -2.175 -3.642 1.00 0.00 20 SER A N 9
ATOM 4613 C CA . SER A 1 20 ? -3.009 -1.310 -3.167 1.00 0.00 20 SER A CA 9
ATOM 4614 C C . SER A 1 20 ? -4.284 -1.591 -3.970 1.00 0.00 20 SER A C 9
ATOM 4615 O O . SER A 1 20 ? -4.261 -1.678 -5.185 1.00 0.00 20 SER A O 9
ATOM 4623 N N . VAL A 1 21 ? -5.395 -1.742 -3.291 1.00 0.00 21 VAL A N 9
ATOM 4624 C CA . VAL A 1 21 ? -6.686 -2.028 -3.991 1.00 0.00 21 VAL A CA 9
ATOM 4625 C C . VAL A 1 21 ? -7.859 -1.475 -3.170 1.00 0.00 21 VAL A C 9
ATOM 4626 O O . VAL A 1 21 ? -7.984 -1.748 -1.994 1.00 0.00 21 VAL A O 9
ATOM 4639 N N . LEU A 1 22 ? -8.726 -0.714 -3.785 1.00 0.00 22 LEU A N 9
ATOM 4640 C CA . LEU A 1 22 ? -9.899 -0.162 -3.043 1.00 0.00 22 LEU A CA 9
ATOM 4641 C C . LEU A 1 22 ? -11.175 -0.862 -3.519 1.00 0.00 22 LEU A C 9
ATOM 4642 O O . LEU A 1 22 ? -11.619 -0.670 -4.636 1.00 0.00 22 LEU A O 9
ATOM 4658 N N . TYR A 1 23 ? -11.760 -1.683 -2.682 1.00 0.00 23 TYR A N 9
ATOM 4659 C CA . TYR A 1 23 ? -13.000 -2.412 -3.086 1.00 0.00 23 TYR A CA 9
ATOM 4660 C C . TYR A 1 23 ? -13.935 -2.611 -1.886 1.00 0.00 23 TYR A C 9
ATOM 4661 O O . TYR A 1 23 ? -13.502 -2.650 -0.750 1.00 0.00 23 TYR A O 9
ATOM 4679 N N . ARG A 1 24 ? -15.218 -2.750 -2.147 1.00 0.00 24 ARG A N 9
ATOM 4680 C CA . ARG A 1 24 ? -16.220 -2.963 -1.053 1.00 0.00 24 ARG A CA 9
ATOM 4681 C C . ARG A 1 24 ? -16.099 -1.885 0.034 1.00 0.00 24 ARG A C 9
ATOM 4682 O O . ARG A 1 24 ? -16.380 -2.129 1.194 1.00 0.00 24 ARG A O 9
ATOM 4703 N N . GLY A 1 25 ? -15.678 -0.700 -0.332 1.00 0.00 25 GLY A N 9
ATOM 4704 C CA . GLY A 1 25 ? -15.530 0.390 0.677 1.00 0.00 25 GLY A CA 9
ATOM 4705 C C . GLY A 1 25 ? -14.391 0.040 1.641 1.00 0.00 25 GLY A C 9
ATOM 4706 O O . GLY A 1 25 ? -14.410 0.413 2.799 1.00 0.00 25 GLY A O 9
ATOM 4710 N N . ARG A 1 26 ? -13.402 -0.679 1.169 1.00 0.00 26 ARG A N 9
ATOM 4711 C CA . ARG A 1 26 ? -12.258 -1.063 2.042 1.00 0.00 26 ARG A CA 9
ATOM 4712 C C . ARG A 1 26 ? -10.942 -0.892 1.282 1.00 0.00 26 ARG A C 9
ATOM 4713 O O . ARG A 1 26 ? -10.888 -1.038 0.074 1.00 0.00 26 ARG A O 9
ATOM 4734 N N . CYS A 1 27 ? -9.881 -0.582 1.979 1.00 0.00 27 CYS A N 9
ATOM 4735 C CA . CYS A 1 27 ? -8.569 -0.397 1.299 1.00 0.00 27 CYS A CA 9
ATOM 4736 C C . CYS A 1 27 ? -7.635 -1.573 1.600 1.00 0.00 27 CYS A C 9
ATOM 4737 O O . CYS A 1 27 ? -7.319 -1.859 2.740 1.00 0.00 27 CYS A O 9
ATOM 4744 N N . TYR A 1 28 ? -7.191 -2.248 0.574 1.00 0.00 28 TYR A N 9
ATOM 4745 C CA . TYR A 1 28 ? -6.269 -3.406 0.756 1.00 0.00 28 TYR A CA 9
ATOM 4746 C C . TYR A 1 28 ? -4.862 -2.996 0.313 1.00 0.00 28 TYR A C 9
ATOM 4747 O O . TYR A 1 28 ? -4.557 -2.958 -0.865 1.00 0.00 28 TYR A O 9
ATOM 4765 N N . CYS A 1 29 ? -4.009 -2.661 1.249 1.00 0.00 29 CYS A N 9
ATOM 4766 C CA . CYS A 1 29 ? -2.628 -2.223 0.884 1.00 0.00 29 CYS A CA 9
ATOM 4767 C C . CYS A 1 29 ? -1.575 -3.215 1.386 1.00 0.00 29 CYS A C 9
ATOM 4768 O O . CYS A 1 29 ? -1.801 -3.965 2.319 1.00 0.00 29 CYS A O 9
ATOM 4775 N N . LYS A 1 30 ? -0.422 -3.212 0.761 1.00 0.00 30 LYS A N 9
ATOM 4776 C CA . LYS A 1 30 ? 0.675 -4.136 1.171 1.00 0.00 30 LYS A CA 9
ATOM 4777 C C . LYS A 1 30 ? 2.040 -3.498 0.881 1.00 0.00 30 LYS A C 9
ATOM 4778 O O . LYS A 1 30 ? 2.173 -2.658 0.010 1.00 0.00 30 LYS A O 9
ATOM 4797 N N . CYS A 1 31 ? 3.050 -3.898 1.609 1.00 0.00 31 CYS A N 9
ATOM 4798 C CA . CYS A 1 31 ? 4.422 -3.336 1.398 1.00 0.00 31 CYS A CA 9
ATOM 4799 C C . CYS A 1 31 ? 5.444 -4.480 1.399 1.00 0.00 31 CYS A C 9
ATOM 4800 O O . CYS A 1 31 ? 5.459 -5.304 2.296 1.00 0.00 31 CYS A O 9
ATOM 4807 N N . LEU A 1 32 ? 6.288 -4.547 0.398 1.00 0.00 32 LEU A N 9
ATOM 4808 C CA . LEU A 1 32 ? 7.299 -5.649 0.333 1.00 0.00 32 LEU A CA 9
ATOM 4809 C C . LEU A 1 32 ? 8.643 -5.135 -0.204 1.00 0.00 32 LEU A C 9
ATOM 4810 O O . LEU A 1 32 ? 8.798 -3.965 -0.502 1.00 0.00 32 LEU A O 9
ATOM 4826 N N . ARG A 1 33 ? 9.614 -6.017 -0.326 1.00 0.00 33 ARG A N 9
ATOM 4827 C CA . ARG A 1 33 ? 10.965 -5.620 -0.837 1.00 0.00 33 ARG A CA 9
ATOM 4828 C C . ARG A 1 33 ? 11.526 -4.461 -0.004 1.00 0.00 33 ARG A C 9
ATOM 4829 O O . ARG A 1 33 ? 11.858 -3.410 -0.521 1.00 0.00 33 ARG A O 9
ATOM 4850 N N . CYS A 1 34 ? 11.623 -4.648 1.290 1.00 0.00 34 CYS A N 9
ATOM 4851 C CA . CYS A 1 34 ? 12.150 -3.565 2.173 1.00 0.00 34 CYS A CA 9
ATOM 4852 C C . CYS A 1 34 ? 13.590 -3.871 2.609 1.00 0.00 34 CYS A C 9
ATOM 4853 O O . CYS A 1 34 ? 13.902 -5.037 2.801 1.00 0.00 34 CYS A O 9
ATOM 4861 N N . SER A 1 1 ? -6.321 9.634 -2.356 1.00 0.00 1 SER A N 10
ATOM 4862 C CA . SER A 1 1 ? -6.124 8.291 -2.980 1.00 0.00 1 SER A CA 10
ATOM 4863 C C . SER A 1 1 ? -5.564 7.304 -1.950 1.00 0.00 1 SER A C 10
ATOM 4864 O O . SER A 1 1 ? -4.474 7.483 -1.439 1.00 0.00 1 SER A O 10
ATOM 4874 N N . CYS A 1 2 ? -6.300 6.260 -1.651 1.00 0.00 2 CYS A N 10
ATOM 4875 C CA . CYS A 1 2 ? -5.809 5.251 -0.661 1.00 0.00 2 CYS A CA 10
ATOM 4876 C C . CYS A 1 2 ? -4.522 4.600 -1.179 1.00 0.00 2 CYS A C 10
ATOM 4877 O O . CYS A 1 2 ? -3.574 4.411 -0.442 1.00 0.00 2 CYS A O 10
ATOM 4884 N N . ALA A 1 3 ? -4.482 4.269 -2.447 1.00 0.00 3 ALA A N 10
ATOM 4885 C CA . ALA A 1 3 ? -3.256 3.641 -3.027 1.00 0.00 3 ALA A CA 10
ATOM 4886 C C . ALA A 1 3 ? -2.080 4.624 -2.971 1.00 0.00 3 ALA A C 10
ATOM 4887 O O . ALA A 1 3 ? -0.953 4.236 -2.726 1.00 0.00 3 ALA A O 10
ATOM 4894 N N . SER A 1 4 ? -2.333 5.895 -3.188 1.00 0.00 4 SER A N 10
ATOM 4895 C CA . SER A 1 4 ? -1.226 6.903 -3.138 1.00 0.00 4 SER A CA 10
ATOM 4896 C C . SER A 1 4 ? -0.669 7.005 -1.712 1.00 0.00 4 SER A C 10
ATOM 4897 O O . SER A 1 4 ? 0.526 7.115 -1.512 1.00 0.00 4 SER A O 10
ATOM 4905 N N . ARG A 1 5 ? -1.528 6.961 -0.724 1.00 0.00 5 ARG A N 10
ATOM 4906 C CA . ARG A 1 5 ? -1.055 7.043 0.692 1.00 0.00 5 ARG A CA 10
ATOM 4907 C C . ARG A 1 5 ? -0.274 5.774 1.053 1.00 0.00 5 ARG A C 10
ATOM 4908 O O . ARG A 1 5 ? 0.746 5.828 1.714 1.00 0.00 5 ARG A O 10
ATOM 4929 N N . CYS A 1 6 ? -0.748 4.636 0.612 1.00 0.00 6 CYS A N 10
ATOM 4930 C CA . CYS A 1 6 ? -0.044 3.352 0.915 1.00 0.00 6 CYS A CA 10
ATOM 4931 C C . CYS A 1 6 ? 1.331 3.319 0.237 1.00 0.00 6 CYS A C 10
ATOM 4932 O O . CYS A 1 6 ? 2.284 2.802 0.788 1.00 0.00 6 CYS A O 10
ATOM 4939 N N . LYS A 1 7 ? 1.447 3.879 -0.946 1.00 0.00 7 LYS A N 10
ATOM 4940 C CA . LYS A 1 7 ? 2.769 3.892 -1.640 1.00 0.00 7 LYS A CA 10
ATOM 4941 C C . LYS A 1 7 ? 3.764 4.717 -0.820 1.00 0.00 7 LYS A C 10
ATOM 4942 O O . LYS A 1 7 ? 4.905 4.336 -0.648 1.00 0.00 7 LYS A O 10
ATOM 4961 N N . GLY A 1 8 ? 3.326 5.840 -0.298 1.00 0.00 8 GLY A N 10
ATOM 4962 C CA . GLY A 1 8 ? 4.227 6.694 0.530 1.00 0.00 8 GLY A CA 10
ATOM 4963 C C . GLY A 1 8 ? 4.624 5.930 1.796 1.00 0.00 8 GLY A C 10
ATOM 4964 O O . GLY A 1 8 ? 5.755 5.990 2.234 1.00 0.00 8 GLY A O 10
ATOM 4968 N N . HIS A 1 9 ? 3.700 5.201 2.379 1.00 0.00 9 HIS A N 10
ATOM 4969 C CA . HIS A 1 9 ? 4.020 4.416 3.613 1.00 0.00 9 HIS A CA 10
ATOM 4970 C C . HIS A 1 9 ? 5.110 3.385 3.304 1.00 0.00 9 HIS A C 10
ATOM 4971 O O . HIS A 1 9 ? 6.083 3.262 4.026 1.00 0.00 9 HIS A O 10
ATOM 4985 N N . CYS A 1 10 ? 4.956 2.652 2.227 1.00 0.00 10 CYS A N 10
ATOM 4986 C CA . CYS A 1 10 ? 5.984 1.633 1.849 1.00 0.00 10 CYS A CA 10
ATOM 4987 C C . CYS A 1 10 ? 7.315 2.332 1.541 1.00 0.00 10 CYS A C 10
ATOM 4988 O O . CYS A 1 10 ? 8.371 1.874 1.934 1.00 0.00 10 CYS A O 10
ATOM 4995 N N . ARG A 1 11 ? 7.267 3.455 0.861 1.00 0.00 11 ARG A N 10
ATOM 4996 C CA . ARG A 1 11 ? 8.524 4.198 0.549 1.00 0.00 11 ARG A CA 10
ATOM 4997 C C . ARG A 1 11 ? 9.144 4.722 1.850 1.00 0.00 11 ARG A C 10
ATOM 4998 O O . ARG A 1 11 ? 10.348 4.705 2.020 1.00 0.00 11 ARG A O 10
ATOM 5019 N N . ALA A 1 12 ? 8.323 5.170 2.775 1.00 0.00 12 ALA A N 10
ATOM 5020 C CA . ALA A 1 12 ? 8.852 5.679 4.079 1.00 0.00 12 ALA A CA 10
ATOM 5021 C C . ALA A 1 12 ? 9.580 4.548 4.820 1.00 0.00 12 ALA A C 10
ATOM 5022 O O . ALA A 1 12 ? 10.574 4.772 5.483 1.00 0.00 12 ALA A O 10
ATOM 5029 N N . ARG A 1 13 ? 9.099 3.332 4.691 1.00 0.00 13 ARG A N 10
ATOM 5030 C CA . ARG A 1 13 ? 9.769 2.180 5.364 1.00 0.00 13 ARG A CA 10
ATOM 5031 C C . ARG A 1 13 ? 10.949 1.671 4.511 1.00 0.00 13 ARG A C 10
ATOM 5032 O O . ARG A 1 13 ? 11.555 0.666 4.827 1.00 0.00 13 ARG A O 10
ATOM 5053 N N . ARG A 1 14 ? 11.270 2.363 3.431 1.00 0.00 14 ARG A N 10
ATOM 5054 C CA . ARG A 1 14 ? 12.399 1.947 2.540 1.00 0.00 14 ARG A CA 10
ATOM 5055 C C . ARG A 1 14 ? 12.044 0.651 1.795 1.00 0.00 14 ARG A C 10
ATOM 5056 O O . ARG A 1 14 ? 12.812 -0.292 1.764 1.00 0.00 14 ARG A O 10
ATOM 5077 N N . CYS A 1 15 ? 10.884 0.605 1.190 1.00 0.00 15 CYS A N 10
ATOM 5078 C CA . CYS A 1 15 ? 10.466 -0.617 0.443 1.00 0.00 15 CYS A CA 10
ATOM 5079 C C . CYS A 1 15 ? 10.386 -0.320 -1.056 1.00 0.00 15 CYS A C 10
ATOM 5080 O O . CYS A 1 15 ? 10.086 0.788 -1.464 1.00 0.00 15 CYS A O 10
ATOM 5087 N N . GLY A 1 16 ? 10.663 -1.301 -1.877 1.00 0.00 16 GLY A N 10
ATOM 5088 C CA . GLY A 1 16 ? 10.620 -1.088 -3.354 1.00 0.00 16 GLY A CA 10
ATOM 5089 C C . GLY A 1 16 ? 9.352 -1.710 -3.960 1.00 0.00 16 GLY A C 10
ATOM 5090 O O . GLY A 1 16 ? 9.074 -1.526 -5.129 1.00 0.00 16 GLY A O 10
ATOM 5094 N N . TYR A 1 17 ? 8.580 -2.443 -3.191 1.00 0.00 17 TYR A N 10
ATOM 5095 C CA . TYR A 1 17 ? 7.343 -3.062 -3.753 1.00 0.00 17 TYR A CA 10
ATOM 5096 C C . TYR A 1 17 ? 6.147 -2.793 -2.838 1.00 0.00 17 TYR A C 10
ATOM 5097 O O . TYR A 1 17 ? 6.267 -2.810 -1.631 1.00 0.00 17 TYR A O 10
ATOM 5115 N N . TYR A 1 18 ? 4.991 -2.560 -3.404 1.00 0.00 18 TYR A N 10
ATOM 5116 C CA . TYR A 1 18 ? 3.780 -2.308 -2.564 1.00 0.00 18 TYR A CA 10
ATOM 5117 C C . TYR A 1 18 ? 2.506 -2.607 -3.368 1.00 0.00 18 TYR A C 10
ATOM 5118 O O . TYR A 1 18 ? 2.453 -2.408 -4.569 1.00 0.00 18 TYR A O 10
ATOM 5136 N N . VAL A 1 19 ? 1.481 -3.079 -2.706 1.00 0.00 19 VAL A N 10
ATOM 5137 C CA . VAL A 1 19 ? 0.202 -3.389 -3.411 1.00 0.00 19 VAL A CA 10
ATOM 5138 C C . VAL A 1 19 ? -0.922 -2.517 -2.843 1.00 0.00 19 VAL A C 10
ATOM 5139 O O . VAL A 1 19 ? -0.916 -2.161 -1.680 1.00 0.00 19 VAL A O 10
ATOM 5152 N N . SER A 1 20 ? -1.887 -2.171 -3.655 1.00 0.00 20 SER A N 10
ATOM 5153 C CA . SER A 1 20 ? -3.013 -1.324 -3.160 1.00 0.00 20 SER A CA 10
ATOM 5154 C C . SER A 1 20 ? -4.285 -1.597 -3.975 1.00 0.00 20 SER A C 10
ATOM 5155 O O . SER A 1 20 ? -4.259 -1.645 -5.191 1.00 0.00 20 SER A O 10
ATOM 5163 N N . VAL A 1 21 ? -5.396 -1.785 -3.305 1.00 0.00 21 VAL A N 10
ATOM 5164 C CA . VAL A 1 21 ? -6.681 -2.067 -4.020 1.00 0.00 21 VAL A CA 10
ATOM 5165 C C . VAL A 1 21 ? -7.869 -1.562 -3.191 1.00 0.00 21 VAL A C 10
ATOM 5166 O O . VAL A 1 21 ? -7.989 -1.862 -2.022 1.00 0.00 21 VAL A O 10
ATOM 5179 N N . LEU A 1 22 ? -8.755 -0.811 -3.792 1.00 0.00 22 LEU A N 10
ATOM 5180 C CA . LEU A 1 22 ? -9.942 -0.305 -3.040 1.00 0.00 22 LEU A CA 10
ATOM 5181 C C . LEU A 1 22 ? -11.196 -1.049 -3.511 1.00 0.00 22 LEU A C 10
ATOM 5182 O O . LEU A 1 22 ? -11.655 -0.875 -4.624 1.00 0.00 22 LEU A O 10
ATOM 5198 N N . TYR A 1 23 ? -11.741 -1.893 -2.671 1.00 0.00 23 TYR A N 10
ATOM 5199 C CA . TYR A 1 23 ? -12.954 -2.672 -3.064 1.00 0.00 23 TYR A CA 10
ATOM 5200 C C . TYR A 1 23 ? -13.959 -2.737 -1.910 1.00 0.00 23 TYR A C 10
ATOM 5201 O O . TYR A 1 23 ? -13.580 -2.770 -0.754 1.00 0.00 23 TYR A O 10
ATOM 5219 N N . ARG A 1 24 ? -15.236 -2.774 -2.222 1.00 0.00 24 ARG A N 10
ATOM 5220 C CA . ARG A 1 24 ? -16.292 -2.854 -1.162 1.00 0.00 24 ARG A CA 10
ATOM 5221 C C . ARG A 1 24 ? -16.120 -1.734 -0.122 1.00 0.00 24 ARG A C 10
ATOM 5222 O O . ARG A 1 24 ? -16.453 -1.897 1.037 1.00 0.00 24 ARG A O 10
ATOM 5243 N N . GLY A 1 25 ? -15.600 -0.602 -0.529 1.00 0.00 25 GLY A N 10
ATOM 5244 C CA . GLY A 1 25 ? -15.398 0.524 0.434 1.00 0.00 25 GLY A CA 10
ATOM 5245 C C . GLY A 1 25 ? -14.290 0.157 1.429 1.00 0.00 25 GLY A C 10
ATOM 5246 O O . GLY A 1 25 ? -14.238 0.672 2.530 1.00 0.00 25 GLY A O 10
ATOM 5250 N N . ARG A 1 26 ? -13.404 -0.731 1.045 1.00 0.00 26 ARG A N 10
ATOM 5251 C CA . ARG A 1 26 ? -12.295 -1.144 1.948 1.00 0.00 26 ARG A CA 10
ATOM 5252 C C . ARG A 1 26 ? -10.959 -0.970 1.226 1.00 0.00 26 ARG A C 10
ATOM 5253 O O . ARG A 1 26 ? -10.879 -1.091 0.016 1.00 0.00 26 ARG A O 10
ATOM 5274 N N . CYS A 1 27 ? -9.913 -0.680 1.951 1.00 0.00 27 CYS A N 10
ATOM 5275 C CA . CYS A 1 27 ? -8.589 -0.490 1.297 1.00 0.00 27 CYS A CA 10
ATOM 5276 C C . CYS A 1 27 ? -7.666 -1.682 1.571 1.00 0.00 27 CYS A C 10
ATOM 5277 O O . CYS A 1 27 ? -7.391 -2.028 2.705 1.00 0.00 27 CYS A O 10
ATOM 5284 N N . TYR A 1 28 ? -7.181 -2.296 0.524 1.00 0.00 28 TYR A N 10
ATOM 5285 C CA . TYR A 1 28 ? -6.259 -3.459 0.672 1.00 0.00 28 TYR A CA 10
ATOM 5286 C C . TYR A 1 28 ? -4.843 -3.012 0.297 1.00 0.00 28 TYR A C 10
ATOM 5287 O O . TYR A 1 28 ? -4.488 -2.960 -0.867 1.00 0.00 28 TYR A O 10
ATOM 5305 N N . CYS A 1 29 ? -4.042 -2.661 1.269 1.00 0.00 29 CYS A N 10
ATOM 5306 C CA . CYS A 1 29 ? -2.658 -2.187 0.964 1.00 0.00 29 CYS A CA 10
ATOM 5307 C C . CYS A 1 29 ? -1.606 -3.183 1.460 1.00 0.00 29 CYS A C 10
ATOM 5308 O O . CYS A 1 29 ? -1.816 -3.907 2.416 1.00 0.00 29 CYS A O 10
ATOM 5315 N N . LYS A 1 30 ? -0.469 -3.210 0.807 1.00 0.00 30 LYS A N 10
ATOM 5316 C CA . LYS A 1 30 ? 0.627 -4.138 1.211 1.00 0.00 30 LYS A CA 10
ATOM 5317 C C . LYS A 1 30 ? 1.993 -3.510 0.904 1.00 0.00 30 LYS A C 10
ATOM 5318 O O . LYS A 1 30 ? 2.123 -2.676 0.026 1.00 0.00 30 LYS A O 10
ATOM 5337 N N . CYS A 1 31 ? 3.008 -3.908 1.625 1.00 0.00 31 CYS A N 10
ATOM 5338 C CA . CYS A 1 31 ? 4.382 -3.353 1.400 1.00 0.00 31 CYS A CA 10
ATOM 5339 C C . CYS A 1 31 ? 5.404 -4.497 1.427 1.00 0.00 31 CYS A C 10
ATOM 5340 O O . CYS A 1 31 ? 5.396 -5.322 2.321 1.00 0.00 31 CYS A O 10
ATOM 5347 N N . LEU A 1 32 ? 6.274 -4.558 0.449 1.00 0.00 32 LEU A N 10
ATOM 5348 C CA . LEU A 1 32 ? 7.290 -5.657 0.408 1.00 0.00 32 LEU A CA 10
ATOM 5349 C C . LEU A 1 32 ? 8.639 -5.136 -0.112 1.00 0.00 32 LEU A C 10
ATOM 5350 O O . LEU A 1 32 ? 8.794 -3.963 -0.399 1.00 0.00 32 LEU A O 10
ATOM 5366 N N . ARG A 1 33 ? 9.613 -6.014 -0.227 1.00 0.00 33 ARG A N 10
ATOM 5367 C CA . ARG A 1 33 ? 10.973 -5.610 -0.718 1.00 0.00 33 ARG A CA 10
ATOM 5368 C C . ARG A 1 33 ? 11.517 -4.448 0.125 1.00 0.00 33 ARG A C 10
ATOM 5369 O O . ARG A 1 33 ? 11.892 -3.413 -0.394 1.00 0.00 33 ARG A O 10
ATOM 5390 N N . CYS A 1 34 ? 11.554 -4.617 1.425 1.00 0.00 34 CYS A N 10
ATOM 5391 C CA . CYS A 1 34 ? 12.064 -3.530 2.314 1.00 0.00 34 CYS A CA 10
ATOM 5392 C C . CYS A 1 34 ? 13.499 -3.832 2.765 1.00 0.00 34 CYS A C 10
ATOM 5393 O O . CYS A 1 34 ? 14.266 -2.892 2.892 1.00 0.00 34 CYS A O 10
ATOM 5401 N N . SER A 1 1 ? -6.172 7.394 -4.717 1.00 0.00 1 SER A N 11
ATOM 5402 C CA . SER A 1 1 ? -5.844 8.135 -3.460 1.00 0.00 1 SER A CA 11
ATOM 5403 C C . SER A 1 1 ? -5.346 7.168 -2.376 1.00 0.00 1 SER A C 11
ATOM 5404 O O . SER A 1 1 ? -4.262 7.328 -1.849 1.00 0.00 1 SER A O 11
ATOM 5414 N N . CYS A 1 2 ? -6.132 6.169 -2.039 1.00 0.00 2 CYS A N 11
ATOM 5415 C CA . CYS A 1 2 ? -5.706 5.190 -0.985 1.00 0.00 2 CYS A CA 11
ATOM 5416 C C . CYS A 1 2 ? -4.372 4.533 -1.364 1.00 0.00 2 CYS A C 11
ATOM 5417 O O . CYS A 1 2 ? -3.524 4.310 -0.520 1.00 0.00 2 CYS A O 11
ATOM 5424 N N . ALA A 1 3 ? -4.183 4.227 -2.624 1.00 0.00 3 ALA A N 11
ATOM 5425 C CA . ALA A 1 3 ? -2.904 3.588 -3.063 1.00 0.00 3 ALA A CA 11
ATOM 5426 C C . ALA A 1 3 ? -1.727 4.546 -2.846 1.00 0.00 3 ALA A C 11
ATOM 5427 O O . ALA A 1 3 ? -0.667 4.140 -2.412 1.00 0.00 3 ALA A O 11
ATOM 5434 N N . SER A 1 4 ? -1.909 5.811 -3.139 1.00 0.00 4 SER A N 11
ATOM 5435 C CA . SER A 1 4 ? -0.801 6.799 -2.945 1.00 0.00 4 SER A CA 11
ATOM 5436 C C . SER A 1 4 ? -0.451 6.922 -1.458 1.00 0.00 4 SER A C 11
ATOM 5437 O O . SER A 1 4 ? 0.707 7.006 -1.096 1.00 0.00 4 SER A O 11
ATOM 5445 N N . ARG A 1 5 ? -1.440 6.920 -0.595 1.00 0.00 5 ARG A N 11
ATOM 5446 C CA . ARG A 1 5 ? -1.157 7.022 0.872 1.00 0.00 5 ARG A CA 11
ATOM 5447 C C . ARG A 1 5 ? -0.408 5.770 1.334 1.00 0.00 5 ARG A C 11
ATOM 5448 O O . ARG A 1 5 ? 0.521 5.840 2.116 1.00 0.00 5 ARG A O 11
ATOM 5469 N N . CYS A 1 6 ? -0.800 4.625 0.836 1.00 0.00 6 CYS A N 11
ATOM 5470 C CA . CYS A 1 6 ? -0.109 3.360 1.219 1.00 0.00 6 CYS A CA 11
ATOM 5471 C C . CYS A 1 6 ? 1.274 3.311 0.562 1.00 0.00 6 CYS A C 11
ATOM 5472 O O . CYS A 1 6 ? 2.221 2.797 1.128 1.00 0.00 6 CYS A O 11
ATOM 5479 N N . LYS A 1 7 ? 1.397 3.863 -0.625 1.00 0.00 7 LYS A N 11
ATOM 5480 C CA . LYS A 1 7 ? 2.718 3.876 -1.316 1.00 0.00 7 LYS A CA 11
ATOM 5481 C C . LYS A 1 7 ? 3.698 4.736 -0.514 1.00 0.00 7 LYS A C 11
ATOM 5482 O O . LYS A 1 7 ? 4.850 4.382 -0.354 1.00 0.00 7 LYS A O 11
ATOM 5501 N N . GLY A 1 8 ? 3.240 5.853 0.005 1.00 0.00 8 GLY A N 11
ATOM 5502 C CA . GLY A 1 8 ? 4.133 6.730 0.817 1.00 0.00 8 GLY A CA 11
ATOM 5503 C C . GLY A 1 8 ? 4.570 5.965 2.069 1.00 0.00 8 GLY A C 11
ATOM 5504 O O . GLY A 1 8 ? 5.716 6.023 2.472 1.00 0.00 8 GLY A O 11
ATOM 5508 N N . HIS A 1 9 ? 3.664 5.232 2.673 1.00 0.00 9 HIS A N 11
ATOM 5509 C CA . HIS A 1 9 ? 4.020 4.439 3.890 1.00 0.00 9 HIS A CA 11
ATOM 5510 C C . HIS A 1 9 ? 5.078 3.388 3.527 1.00 0.00 9 HIS A C 11
ATOM 5511 O O . HIS A 1 9 ? 6.048 3.202 4.236 1.00 0.00 9 HIS A O 11
ATOM 5525 N N . CYS A 1 10 ? 4.900 2.715 2.414 1.00 0.00 10 CYS A N 11
ATOM 5526 C CA . CYS A 1 10 ? 5.898 1.689 1.974 1.00 0.00 10 CYS A CA 11
ATOM 5527 C C . CYS A 1 10 ? 7.224 2.381 1.629 1.00 0.00 10 CYS A C 11
ATOM 5528 O O . CYS A 1 10 ? 8.290 1.907 1.979 1.00 0.00 10 CYS A O 11
ATOM 5535 N N . ARG A 1 11 ? 7.157 3.517 0.972 1.00 0.00 11 ARG A N 11
ATOM 5536 C CA . ARG A 1 11 ? 8.405 4.264 0.629 1.00 0.00 11 ARG A CA 11
ATOM 5537 C C . ARG A 1 11 ? 9.092 4.725 1.921 1.00 0.00 11 ARG A C 11
ATOM 5538 O O . ARG A 1 11 ? 10.302 4.670 2.043 1.00 0.00 11 ARG A O 11
ATOM 5559 N N . ALA A 1 12 ? 8.319 5.163 2.893 1.00 0.00 12 ALA A N 11
ATOM 5560 C CA . ALA A 1 12 ? 8.910 5.613 4.192 1.00 0.00 12 ALA A CA 11
ATOM 5561 C C . ALA A 1 12 ? 9.631 4.441 4.868 1.00 0.00 12 ALA A C 11
ATOM 5562 O O . ALA A 1 12 ? 10.658 4.613 5.495 1.00 0.00 12 ALA A O 11
ATOM 5569 N N . ARG A 1 13 ? 9.106 3.245 4.724 1.00 0.00 13 ARG A N 11
ATOM 5570 C CA . ARG A 1 13 ? 9.766 2.050 5.334 1.00 0.00 13 ARG A CA 11
ATOM 5571 C C . ARG A 1 13 ? 10.930 1.566 4.447 1.00 0.00 13 ARG A C 11
ATOM 5572 O O . ARG A 1 13 ? 11.519 0.535 4.707 1.00 0.00 13 ARG A O 11
ATOM 5593 N N . ARG A 1 14 ? 11.256 2.308 3.404 1.00 0.00 14 ARG A N 11
ATOM 5594 C CA . ARG A 1 14 ? 12.373 1.922 2.485 1.00 0.00 14 ARG A CA 11
ATOM 5595 C C . ARG A 1 14 ? 11.998 0.670 1.683 1.00 0.00 14 ARG A C 11
ATOM 5596 O O . ARG A 1 14 ? 12.754 -0.278 1.602 1.00 0.00 14 ARG A O 11
ATOM 5617 N N . CYS A 1 15 ? 10.831 0.664 1.088 1.00 0.00 15 CYS A N 11
ATOM 5618 C CA . CYS A 1 15 ? 10.396 -0.519 0.291 1.00 0.00 15 CYS A CA 11
ATOM 5619 C C . CYS A 1 15 ? 10.241 -0.138 -1.184 1.00 0.00 15 CYS A C 11
ATOM 5620 O O . CYS A 1 15 ? 9.848 0.966 -1.514 1.00 0.00 15 CYS A O 11
ATOM 5627 N N . GLY A 1 16 ? 10.560 -1.045 -2.072 1.00 0.00 16 GLY A N 11
ATOM 5628 C CA . GLY A 1 16 ? 10.452 -0.748 -3.531 1.00 0.00 16 GLY A CA 11
ATOM 5629 C C . GLY A 1 16 ? 9.182 -1.368 -4.131 1.00 0.00 16 GLY A C 11
ATOM 5630 O O . GLY A 1 16 ? 8.866 -1.128 -5.279 1.00 0.00 16 GLY A O 11
ATOM 5634 N N . TYR A 1 17 ? 8.452 -2.163 -3.382 1.00 0.00 17 TYR A N 11
ATOM 5635 C CA . TYR A 1 17 ? 7.217 -2.785 -3.945 1.00 0.00 17 TYR A CA 11
ATOM 5636 C C . TYR A 1 17 ? 6.030 -2.572 -3.004 1.00 0.00 17 TYR A C 11
ATOM 5637 O O . TYR A 1 17 ? 6.174 -2.586 -1.798 1.00 0.00 17 TYR A O 11
ATOM 5655 N N . TYR A 1 18 ? 4.856 -2.384 -3.550 1.00 0.00 18 TYR A N 11
ATOM 5656 C CA . TYR A 1 18 ? 3.651 -2.181 -2.691 1.00 0.00 18 TYR A CA 11
ATOM 5657 C C . TYR A 1 18 ? 2.387 -2.661 -3.425 1.00 0.00 18 TYR A C 11
ATOM 5658 O O . TYR A 1 18 ? 2.277 -2.545 -4.634 1.00 0.00 18 TYR A O 11
ATOM 5676 N N . VAL A 1 19 ? 1.442 -3.204 -2.699 1.00 0.00 19 VAL A N 11
ATOM 5677 C CA . VAL A 1 19 ? 0.184 -3.702 -3.339 1.00 0.00 19 VAL A CA 11
ATOM 5678 C C . VAL A 1 19 ? -1.027 -2.980 -2.731 1.00 0.00 19 VAL A C 11
ATOM 5679 O O . VAL A 1 19 ? -1.368 -3.187 -1.583 1.00 0.00 19 VAL A O 11
ATOM 5692 N N . SER A 1 20 ? -1.673 -2.131 -3.491 1.00 0.00 20 SER A N 11
ATOM 5693 C CA . SER A 1 20 ? -2.859 -1.391 -2.954 1.00 0.00 20 SER A CA 11
ATOM 5694 C C . SER A 1 20 ? -4.120 -1.721 -3.765 1.00 0.00 20 SER A C 11
ATOM 5695 O O . SER A 1 20 ? -4.083 -1.822 -4.977 1.00 0.00 20 SER A O 11
ATOM 5703 N N . VAL A 1 21 ? -5.234 -1.891 -3.095 1.00 0.00 21 VAL A N 11
ATOM 5704 C CA . VAL A 1 21 ? -6.509 -2.219 -3.808 1.00 0.00 21 VAL A CA 11
ATOM 5705 C C . VAL A 1 21 ? -7.710 -1.649 -3.037 1.00 0.00 21 VAL A C 11
ATOM 5706 O O . VAL A 1 21 ? -7.716 -1.604 -1.826 1.00 0.00 21 VAL A O 11
ATOM 5719 N N . LEU A 1 22 ? -8.729 -1.224 -3.737 1.00 0.00 22 LEU A N 11
ATOM 5720 C CA . LEU A 1 22 ? -9.939 -0.671 -3.057 1.00 0.00 22 LEU A CA 11
ATOM 5721 C C . LEU A 1 22 ? -11.183 -1.441 -3.516 1.00 0.00 22 LEU A C 11
ATOM 5722 O O . LEU A 1 22 ? -11.447 -1.553 -4.699 1.00 0.00 22 LEU A O 11
ATOM 5738 N N . TYR A 1 23 ? -11.941 -1.981 -2.593 1.00 0.00 23 TYR A N 11
ATOM 5739 C CA . TYR A 1 23 ? -13.162 -2.755 -2.985 1.00 0.00 23 TYR A CA 11
ATOM 5740 C C . TYR A 1 23 ? -14.263 -2.621 -1.924 1.00 0.00 23 TYR A C 11
ATOM 5741 O O . TYR A 1 23 ? -14.015 -2.747 -0.739 1.00 0.00 23 TYR A O 11
ATOM 5759 N N . ARG A 1 24 ? -15.479 -2.379 -2.358 1.00 0.00 24 ARG A N 11
ATOM 5760 C CA . ARG A 1 24 ? -16.636 -2.243 -1.415 1.00 0.00 24 ARG A CA 11
ATOM 5761 C C . ARG A 1 24 ? -16.365 -1.181 -0.336 1.00 0.00 24 ARG A C 11
ATOM 5762 O O . ARG A 1 24 ? -16.926 -1.227 0.746 1.00 0.00 24 ARG A O 11
ATOM 5783 N N . GLY A 1 25 ? -15.521 -0.222 -0.625 1.00 0.00 25 GLY A N 11
ATOM 5784 C CA . GLY A 1 25 ? -15.218 0.846 0.374 1.00 0.00 25 GLY A CA 11
ATOM 5785 C C . GLY A 1 25 ? -14.125 0.374 1.341 1.00 0.00 25 GLY A C 11
ATOM 5786 O O . GLY A 1 25 ? -13.920 0.963 2.386 1.00 0.00 25 GLY A O 11
ATOM 5790 N N . ARG A 1 26 ? -13.415 -0.675 1.002 1.00 0.00 26 ARG A N 11
ATOM 5791 C CA . ARG A 1 26 ? -12.334 -1.174 1.896 1.00 0.00 26 ARG A CA 11
ATOM 5792 C C . ARG A 1 26 ? -10.984 -1.029 1.192 1.00 0.00 26 ARG A C 11
ATOM 5793 O O . ARG A 1 26 ? -10.868 -1.260 0.002 1.00 0.00 26 ARG A O 11
ATOM 5814 N N . CYS A 1 27 ? -9.966 -0.641 1.912 1.00 0.00 27 CYS A N 11
ATOM 5815 C CA . CYS A 1 27 ? -8.632 -0.471 1.274 1.00 0.00 27 CYS A CA 11
ATOM 5816 C C . CYS A 1 27 ? -7.677 -1.591 1.698 1.00 0.00 27 CYS A C 11
ATOM 5817 O O . CYS A 1 27 ? -7.413 -1.796 2.870 1.00 0.00 27 CYS A O 11
ATOM 5824 N N . TYR A 1 28 ? -7.156 -2.307 0.738 1.00 0.00 28 TYR A N 11
ATOM 5825 C CA . TYR A 1 28 ? -6.208 -3.419 1.027 1.00 0.00 28 TYR A CA 11
ATOM 5826 C C . TYR A 1 28 ? -4.800 -2.978 0.615 1.00 0.00 28 TYR A C 11
ATOM 5827 O O . TYR A 1 28 ? -4.474 -2.930 -0.557 1.00 0.00 28 TYR A O 11
ATOM 5845 N N . CYS A 1 29 ? -3.975 -2.620 1.567 1.00 0.00 29 CYS A N 11
ATOM 5846 C CA . CYS A 1 29 ? -2.601 -2.144 1.225 1.00 0.00 29 CYS A CA 11
ATOM 5847 C C . CYS A 1 29 ? -1.528 -3.137 1.678 1.00 0.00 29 CYS A C 11
ATOM 5848 O O . CYS A 1 29 ? -1.703 -3.879 2.628 1.00 0.00 29 CYS A O 11
ATOM 5855 N N . LYS A 1 30 ? -0.410 -3.142 0.994 1.00 0.00 30 LYS A N 11
ATOM 5856 C CA . LYS A 1 30 ? 0.706 -4.066 1.354 1.00 0.00 30 LYS A CA 11
ATOM 5857 C C . LYS A 1 30 ? 2.052 -3.450 0.951 1.00 0.00 30 LYS A C 11
ATOM 5858 O O . LYS A 1 30 ? 2.129 -2.618 0.065 1.00 0.00 30 LYS A O 11
ATOM 5877 N N . CYS A 1 31 ? 3.108 -3.851 1.608 1.00 0.00 31 CYS A N 11
ATOM 5878 C CA . CYS A 1 31 ? 4.465 -3.302 1.293 1.00 0.00 31 CYS A CA 11
ATOM 5879 C C . CYS A 1 31 ? 5.484 -4.449 1.226 1.00 0.00 31 CYS A C 11
ATOM 5880 O O . CYS A 1 31 ? 5.519 -5.307 2.088 1.00 0.00 31 CYS A O 11
ATOM 5887 N N . LEU A 1 32 ? 6.305 -4.471 0.204 1.00 0.00 32 LEU A N 11
ATOM 5888 C CA . LEU A 1 32 ? 7.319 -5.564 0.069 1.00 0.00 32 LEU A CA 11
ATOM 5889 C C . LEU A 1 32 ? 8.643 -5.013 -0.484 1.00 0.00 32 LEU A C 11
ATOM 5890 O O . LEU A 1 32 ? 8.780 -3.829 -0.728 1.00 0.00 32 LEU A O 11
ATOM 5906 N N . ARG A 1 33 ? 9.619 -5.879 -0.675 1.00 0.00 33 ARG A N 11
ATOM 5907 C CA . ARG A 1 33 ? 10.955 -5.442 -1.203 1.00 0.00 33 ARG A CA 11
ATOM 5908 C C . ARG A 1 33 ? 11.516 -4.307 -0.334 1.00 0.00 33 ARG A C 11
ATOM 5909 O O . ARG A 1 33 ? 11.773 -3.214 -0.806 1.00 0.00 33 ARG A O 11
ATOM 5930 N N . CYS A 1 34 ? 11.693 -4.563 0.938 1.00 0.00 34 CYS A N 11
ATOM 5931 C CA . CYS A 1 34 ? 12.223 -3.511 1.854 1.00 0.00 34 CYS A CA 11
ATOM 5932 C C . CYS A 1 34 ? 13.683 -3.805 2.222 1.00 0.00 34 CYS A C 11
ATOM 5933 O O . CYS A 1 34 ? 13.989 -4.955 2.500 1.00 0.00 34 CYS A O 11
ATOM 5941 N N . SER A 1 1 ? -6.301 7.329 -4.493 1.00 0.00 1 SER A N 12
ATOM 5942 C CA . SER A 1 1 ? -6.126 8.109 -3.228 1.00 0.00 1 SER A CA 12
ATOM 5943 C C . SER A 1 1 ? -5.542 7.217 -2.125 1.00 0.00 1 SER A C 12
ATOM 5944 O O . SER A 1 1 ? -4.463 7.470 -1.623 1.00 0.00 1 SER A O 12
ATOM 5954 N N . CYS A 1 2 ? -6.247 6.174 -1.747 1.00 0.00 2 CYS A N 12
ATOM 5955 C CA . CYS A 1 2 ? -5.731 5.260 -0.679 1.00 0.00 2 CYS A CA 12
ATOM 5956 C C . CYS A 1 2 ? -4.379 4.675 -1.100 1.00 0.00 2 CYS A C 12
ATOM 5957 O O . CYS A 1 2 ? -3.451 4.615 -0.317 1.00 0.00 2 CYS A O 12
ATOM 5964 N N . ALA A 1 3 ? -4.262 4.255 -2.340 1.00 0.00 3 ALA A N 12
ATOM 5965 C CA . ALA A 1 3 ? -2.971 3.681 -2.834 1.00 0.00 3 ALA A CA 12
ATOM 5966 C C . ALA A 1 3 ? -1.846 4.712 -2.698 1.00 0.00 3 ALA A C 12
ATOM 5967 O O . ALA A 1 3 ? -0.724 4.371 -2.378 1.00 0.00 3 ALA A O 12
ATOM 5974 N N . SER A 1 4 ? -2.142 5.969 -2.931 1.00 0.00 4 SER A N 12
ATOM 5975 C CA . SER A 1 4 ? -1.091 7.028 -2.810 1.00 0.00 4 SER A CA 12
ATOM 5976 C C . SER A 1 4 ? -0.595 7.114 -1.362 1.00 0.00 4 SER A C 12
ATOM 5977 O O . SER A 1 4 ? 0.589 7.222 -1.110 1.00 0.00 4 SER A O 12
ATOM 5985 N N . ARG A 1 5 ? -1.496 7.052 -0.411 1.00 0.00 5 ARG A N 12
ATOM 5986 C CA . ARG A 1 5 ? -1.080 7.116 1.025 1.00 0.00 5 ARG A CA 12
ATOM 5987 C C . ARG A 1 5 ? -0.310 5.846 1.392 1.00 0.00 5 ARG A C 12
ATOM 5988 O O . ARG A 1 5 ? 0.691 5.894 2.080 1.00 0.00 5 ARG A O 12
ATOM 6009 N N . CYS A 1 6 ? -0.768 4.714 0.921 1.00 0.00 6 CYS A N 12
ATOM 6010 C CA . CYS A 1 6 ? -0.062 3.433 1.223 1.00 0.00 6 CYS A CA 12
ATOM 6011 C C . CYS A 1 6 ? 1.306 3.421 0.530 1.00 0.00 6 CYS A C 12
ATOM 6012 O O . CYS A 1 6 ? 2.266 2.881 1.049 1.00 0.00 6 CYS A O 12
ATOM 6019 N N . LYS A 1 7 ? 1.401 4.033 -0.628 1.00 0.00 7 LYS A N 12
ATOM 6020 C CA . LYS A 1 7 ? 2.705 4.088 -1.352 1.00 0.00 7 LYS A CA 12
ATOM 6021 C C . LYS A 1 7 ? 3.719 4.859 -0.504 1.00 0.00 7 LYS A C 12
ATOM 6022 O O . LYS A 1 7 ? 4.853 4.446 -0.352 1.00 0.00 7 LYS A O 12
ATOM 6041 N N . GLY A 1 8 ? 3.307 5.971 0.060 1.00 0.00 8 GLY A N 12
ATOM 6042 C CA . GLY A 1 8 ? 4.227 6.774 0.917 1.00 0.00 8 GLY A CA 12
ATOM 6043 C C . GLY A 1 8 ? 4.649 5.939 2.129 1.00 0.00 8 GLY A C 12
ATOM 6044 O O . GLY A 1 8 ? 5.792 5.964 2.535 1.00 0.00 8 GLY A O 12
ATOM 6048 N N . HIS A 1 9 ? 3.734 5.192 2.700 1.00 0.00 9 HIS A N 12
ATOM 6049 C CA . HIS A 1 9 ? 4.082 4.339 3.881 1.00 0.00 9 HIS A CA 12
ATOM 6050 C C . HIS A 1 9 ? 5.150 3.310 3.487 1.00 0.00 9 HIS A C 12
ATOM 6051 O O . HIS A 1 9 ? 6.108 3.094 4.206 1.00 0.00 9 HIS A O 12
ATOM 6065 N N . CYS A 1 10 ? 4.991 2.688 2.344 1.00 0.00 10 CYS A N 12
ATOM 6066 C CA . CYS A 1 10 ? 5.996 1.681 1.880 1.00 0.00 10 CYS A CA 12
ATOM 6067 C C . CYS A 1 10 ? 7.308 2.390 1.526 1.00 0.00 10 CYS A C 12
ATOM 6068 O O . CYS A 1 10 ? 8.384 1.920 1.849 1.00 0.00 10 CYS A O 12
ATOM 6075 N N . ARG A 1 11 ? 7.227 3.534 0.884 1.00 0.00 11 ARG A N 12
ATOM 6076 C CA . ARG A 1 11 ? 8.466 4.286 0.533 1.00 0.00 11 ARG A CA 12
ATOM 6077 C C . ARG A 1 11 ? 9.133 4.798 1.816 1.00 0.00 11 ARG A C 12
ATOM 6078 O O . ARG A 1 11 ? 10.344 4.803 1.932 1.00 0.00 11 ARG A O 12
ATOM 6099 N N . ALA A 1 12 ? 8.347 5.207 2.789 1.00 0.00 12 ALA A N 12
ATOM 6100 C CA . ALA A 1 12 ? 8.929 5.696 4.078 1.00 0.00 12 ALA A CA 12
ATOM 6101 C C . ALA A 1 12 ? 9.707 4.561 4.755 1.00 0.00 12 ALA A C 12
ATOM 6102 O O . ALA A 1 12 ? 10.690 4.789 5.432 1.00 0.00 12 ALA A O 12
ATOM 6109 N N . ARG A 1 13 ? 9.274 3.336 4.563 1.00 0.00 13 ARG A N 12
ATOM 6110 C CA . ARG A 1 13 ? 9.987 2.175 5.173 1.00 0.00 13 ARG A CA 12
ATOM 6111 C C . ARG A 1 13 ? 11.090 1.662 4.225 1.00 0.00 13 ARG A C 12
ATOM 6112 O O . ARG A 1 13 ? 11.680 0.624 4.464 1.00 0.00 13 ARG A O 12
ATOM 6133 N N . ARG A 1 14 ? 11.365 2.385 3.155 1.00 0.00 14 ARG A N 12
ATOM 6134 C CA . ARG A 1 14 ? 12.422 1.967 2.175 1.00 0.00 14 ARG A CA 12
ATOM 6135 C C . ARG A 1 14 ? 12.013 0.668 1.465 1.00 0.00 14 ARG A C 12
ATOM 6136 O O . ARG A 1 14 ? 12.740 -0.307 1.467 1.00 0.00 14 ARG A O 12
ATOM 6157 N N . CYS A 1 15 ? 10.855 0.655 0.855 1.00 0.00 15 CYS A N 12
ATOM 6158 C CA . CYS A 1 15 ? 10.394 -0.571 0.142 1.00 0.00 15 CYS A CA 12
ATOM 6159 C C . CYS A 1 15 ? 10.219 -0.278 -1.349 1.00 0.00 15 CYS A C 12
ATOM 6160 O O . CYS A 1 15 ? 9.812 0.802 -1.737 1.00 0.00 15 CYS A O 12
ATOM 6167 N N . GLY A 1 16 ? 10.532 -1.234 -2.185 1.00 0.00 16 GLY A N 12
ATOM 6168 C CA . GLY A 1 16 ? 10.398 -1.026 -3.657 1.00 0.00 16 GLY A CA 12
ATOM 6169 C C . GLY A 1 16 ? 9.134 -1.716 -4.192 1.00 0.00 16 GLY A C 12
ATOM 6170 O O . GLY A 1 16 ? 8.880 -1.700 -5.380 1.00 0.00 16 GLY A O 12
ATOM 6174 N N . TYR A 1 17 ? 8.342 -2.323 -3.339 1.00 0.00 17 TYR A N 12
ATOM 6175 C CA . TYR A 1 17 ? 7.106 -3.006 -3.822 1.00 0.00 17 TYR A CA 12
ATOM 6176 C C . TYR A 1 17 ? 5.932 -2.707 -2.886 1.00 0.00 17 TYR A C 12
ATOM 6177 O O . TYR A 1 17 ? 6.090 -2.640 -1.684 1.00 0.00 17 TYR A O 12
ATOM 6195 N N . TYR A 1 18 ? 4.754 -2.543 -3.430 1.00 0.00 18 TYR A N 12
ATOM 6196 C CA . TYR A 1 18 ? 3.560 -2.263 -2.575 1.00 0.00 18 TYR A CA 12
ATOM 6197 C C . TYR A 1 18 ? 2.281 -2.713 -3.298 1.00 0.00 18 TYR A C 12
ATOM 6198 O O . TYR A 1 18 ? 2.142 -2.548 -4.497 1.00 0.00 18 TYR A O 12
ATOM 6216 N N . VAL A 1 19 ? 1.350 -3.284 -2.576 1.00 0.00 19 VAL A N 12
ATOM 6217 C CA . VAL A 1 19 ? 0.081 -3.749 -3.215 1.00 0.00 19 VAL A CA 12
ATOM 6218 C C . VAL A 1 19 ? -1.111 -2.977 -2.637 1.00 0.00 19 VAL A C 12
ATOM 6219 O O . VAL A 1 19 ? -1.483 -3.163 -1.493 1.00 0.00 19 VAL A O 12
ATOM 6232 N N . SER A 1 20 ? -1.712 -2.113 -3.417 1.00 0.00 20 SER A N 12
ATOM 6233 C CA . SER A 1 20 ? -2.882 -1.327 -2.914 1.00 0.00 20 SER A CA 12
ATOM 6234 C C . SER A 1 20 ? -4.135 -1.653 -3.740 1.00 0.00 20 SER A C 12
ATOM 6235 O O . SER A 1 20 ? -4.102 -1.670 -4.956 1.00 0.00 20 SER A O 12
ATOM 6243 N N . VAL A 1 21 ? -5.238 -1.914 -3.081 1.00 0.00 21 VAL A N 12
ATOM 6244 C CA . VAL A 1 21 ? -6.499 -2.247 -3.816 1.00 0.00 21 VAL A CA 12
ATOM 6245 C C . VAL A 1 21 ? -7.717 -1.695 -3.064 1.00 0.00 21 VAL A C 12
ATOM 6246 O O . VAL A 1 21 ? -7.895 -1.943 -1.889 1.00 0.00 21 VAL A O 12
ATOM 6259 N N . LEU A 1 22 ? -8.568 -0.968 -3.741 1.00 0.00 22 LEU A N 12
ATOM 6260 C CA . LEU A 1 22 ? -9.787 -0.419 -3.075 1.00 0.00 22 LEU A CA 12
ATOM 6261 C C . LEU A 1 22 ? -11.024 -1.160 -3.597 1.00 0.00 22 LEU A C 12
ATOM 6262 O O . LEU A 1 22 ? -11.424 -0.996 -4.734 1.00 0.00 22 LEU A O 12
ATOM 6278 N N . TYR A 1 23 ? -11.620 -1.989 -2.776 1.00 0.00 23 TYR A N 12
ATOM 6279 C CA . TYR A 1 23 ? -12.821 -2.759 -3.226 1.00 0.00 23 TYR A CA 12
ATOM 6280 C C . TYR A 1 23 ? -13.909 -2.758 -2.147 1.00 0.00 23 TYR A C 12
ATOM 6281 O O . TYR A 1 23 ? -13.623 -2.823 -0.966 1.00 0.00 23 TYR A O 12
ATOM 6299 N N . ARG A 1 24 ? -15.157 -2.700 -2.556 1.00 0.00 24 ARG A N 12
ATOM 6300 C CA . ARG A 1 24 ? -16.295 -2.706 -1.582 1.00 0.00 24 ARG A CA 12
ATOM 6301 C C . ARG A 1 24 ? -16.132 -1.591 -0.536 1.00 0.00 24 ARG A C 12
ATOM 6302 O O . ARG A 1 24 ? -16.567 -1.720 0.595 1.00 0.00 24 ARG A O 12
ATOM 6323 N N . GLY A 1 25 ? -15.510 -0.499 -0.909 1.00 0.00 25 GLY A N 12
ATOM 6324 C CA . GLY A 1 25 ? -15.310 0.630 0.051 1.00 0.00 25 GLY A CA 12
ATOM 6325 C C . GLY A 1 25 ? -14.248 0.256 1.093 1.00 0.00 25 GLY A C 12
ATOM 6326 O O . GLY A 1 25 ? -14.171 0.853 2.150 1.00 0.00 25 GLY A O 12
ATOM 6330 N N . ARG A 1 26 ? -13.424 -0.722 0.800 1.00 0.00 26 ARG A N 12
ATOM 6331 C CA . ARG A 1 26 ? -12.364 -1.136 1.760 1.00 0.00 26 ARG A CA 12
ATOM 6332 C C . ARG A 1 26 ? -10.991 -0.962 1.111 1.00 0.00 26 ARG A C 12
ATOM 6333 O O . ARG A 1 26 ? -10.838 -1.126 -0.086 1.00 0.00 26 ARG A O 12
ATOM 6354 N N . CYS A 1 27 ? -9.994 -0.625 1.884 1.00 0.00 27 CYS A N 12
ATOM 6355 C CA . CYS A 1 27 ? -8.637 -0.430 1.301 1.00 0.00 27 CYS A CA 12
ATOM 6356 C C . CYS A 1 27 ? -7.699 -1.575 1.697 1.00 0.00 27 CYS A C 12
ATOM 6357 O O . CYS A 1 27 ? -7.453 -1.822 2.863 1.00 0.00 27 CYS A O 12
ATOM 6364 N N . TYR A 1 28 ? -7.166 -2.258 0.719 1.00 0.00 28 TYR A N 12
ATOM 6365 C CA . TYR A 1 28 ? -6.226 -3.383 0.988 1.00 0.00 28 TYR A CA 12
ATOM 6366 C C . TYR A 1 28 ? -4.811 -2.937 0.610 1.00 0.00 28 TYR A C 12
ATOM 6367 O O . TYR A 1 28 ? -4.445 -2.926 -0.551 1.00 0.00 28 TYR A O 12
ATOM 6385 N N . CYS A 1 29 ? -4.025 -2.539 1.577 1.00 0.00 29 CYS A N 12
ATOM 6386 C CA . CYS A 1 29 ? -2.644 -2.058 1.271 1.00 0.00 29 CYS A CA 12
ATOM 6387 C C . CYS A 1 29 ? -1.585 -3.044 1.770 1.00 0.00 29 CYS A C 12
ATOM 6388 O O . CYS A 1 29 ? -1.775 -3.739 2.752 1.00 0.00 29 CYS A O 12
ATOM 6395 N N . LYS A 1 30 ? -0.466 -3.094 1.088 1.00 0.00 30 LYS A N 12
ATOM 6396 C CA . LYS A 1 30 ? 0.638 -4.016 1.488 1.00 0.00 30 LYS A CA 12
ATOM 6397 C C . LYS A 1 30 ? 1.992 -3.421 1.080 1.00 0.00 30 LYS A C 12
ATOM 6398 O O . LYS A 1 30 ? 2.082 -2.622 0.165 1.00 0.00 30 LYS A O 12
ATOM 6417 N N . CYS A 1 31 ? 3.041 -3.807 1.758 1.00 0.00 31 CYS A N 12
ATOM 6418 C CA . CYS A 1 31 ? 4.403 -3.278 1.433 1.00 0.00 31 CYS A CA 12
ATOM 6419 C C . CYS A 1 31 ? 5.406 -4.439 1.384 1.00 0.00 31 CYS A C 12
ATOM 6420 O O . CYS A 1 31 ? 5.445 -5.270 2.274 1.00 0.00 31 CYS A O 12
ATOM 6427 N N . LEU A 1 32 ? 6.209 -4.508 0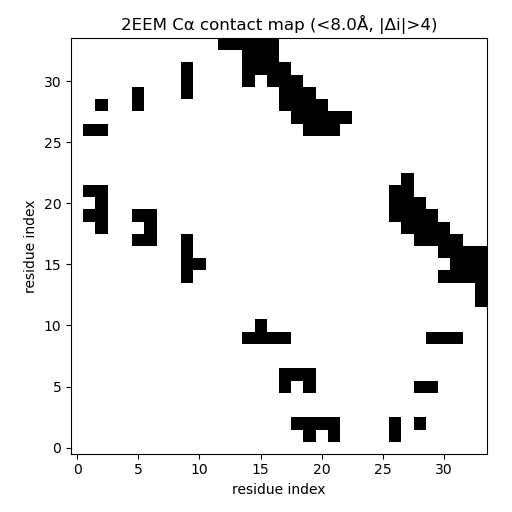.350 1.00 0.00 32 LEU A N 12
ATOM 6428 C CA . LEU A 1 32 ? 7.201 -5.622 0.237 1.00 0.00 32 LEU A CA 12
ATOM 6429 C C . LEU A 1 32 ? 8.534 -5.120 -0.339 1.00 0.00 32 LEU A C 12
ATOM 6430 O O . LEU A 1 32 ? 8.686 -3.957 -0.664 1.00 0.00 32 LEU A O 12
ATOM 6446 N N . ARG A 1 33 ? 9.496 -6.011 -0.465 1.00 0.00 33 ARG A N 12
ATOM 6447 C CA . ARG A 1 33 ? 10.839 -5.638 -1.018 1.00 0.00 33 ARG A CA 12
ATOM 6448 C C . ARG A 1 33 ? 11.423 -4.452 -0.238 1.00 0.00 33 ARG A C 12
ATOM 6449 O O . ARG A 1 33 ? 11.685 -3.397 -0.789 1.00 0.00 33 ARG A O 12
ATOM 6470 N N . CYS A 1 34 ? 11.621 -4.624 1.044 1.00 0.00 34 CYS A N 12
ATOM 6471 C CA . CYS A 1 34 ? 12.180 -3.520 1.878 1.00 0.00 34 CYS A CA 12
ATOM 6472 C C . CYS A 1 34 ? 13.637 -3.820 2.254 1.00 0.00 34 CYS A C 12
ATOM 6473 O O . CYS A 1 34 ? 14.435 -2.899 2.222 1.00 0.00 34 CYS A O 12
ATOM 6481 N N . SER A 1 1 ? -6.215 7.452 -4.719 1.00 0.00 1 SER A N 13
ATOM 6482 C CA . SER A 1 1 ? -5.986 8.222 -3.456 1.00 0.00 1 SER A CA 13
ATOM 6483 C C . SER A 1 1 ? -5.404 7.306 -2.370 1.00 0.00 1 SER A C 13
ATOM 6484 O O . SER A 1 1 ? -4.306 7.524 -1.891 1.00 0.00 1 SER A O 13
ATOM 6494 N N . CYS A 1 2 ? -6.130 6.282 -1.982 1.00 0.00 2 CYS A N 13
ATOM 6495 C CA . CYS A 1 2 ? -5.620 5.348 -0.926 1.00 0.00 2 CYS A CA 13
ATOM 6496 C C . CYS A 1 2 ? -4.324 4.668 -1.388 1.00 0.00 2 CYS A C 13
ATOM 6497 O O . CYS A 1 2 ? -3.421 4.447 -0.604 1.00 0.00 2 CYS A O 13
ATOM 6504 N N . ALA A 1 3 ? -4.232 4.336 -2.654 1.00 0.00 3 ALA A N 13
ATOM 6505 C CA . ALA A 1 3 ? -2.999 3.670 -3.180 1.00 0.00 3 ALA A CA 13
ATOM 6506 C C . ALA A 1 3 ? -1.779 4.583 -3.017 1.00 0.00 3 ALA A C 13
ATOM 6507 O O . ALA A 1 3 ? -0.715 4.136 -2.634 1.00 0.00 3 ALA A O 13
ATOM 6514 N N . SER A 1 4 ? -1.925 5.856 -3.298 1.00 0.00 4 SER A N 13
ATOM 6515 C CA . SER A 1 4 ? -0.769 6.795 -3.149 1.00 0.00 4 SER A CA 13
ATOM 6516 C C . SER A 1 4 ? -0.384 6.920 -1.673 1.00 0.00 4 SER A C 13
ATOM 6517 O O . SER A 1 4 ? 0.783 6.971 -1.331 1.00 0.00 4 SER A O 13
ATOM 6525 N N . ARG A 1 5 ? -1.359 6.952 -0.798 1.00 0.00 5 ARG A N 13
ATOM 6526 C CA . ARG A 1 5 ? -1.064 7.053 0.665 1.00 0.00 5 ARG A CA 13
ATOM 6527 C C . ARG A 1 5 ? -0.304 5.804 1.118 1.00 0.00 5 ARG A C 13
ATOM 6528 O O . ARG A 1 5 ? 0.664 5.884 1.850 1.00 0.00 5 ARG A O 13
ATOM 6549 N N . CYS A 1 6 ? -0.738 4.653 0.675 1.00 0.00 6 CYS A N 13
ATOM 6550 C CA . CYS A 1 6 ? -0.048 3.387 1.062 1.00 0.00 6 CYS A CA 13
ATOM 6551 C C . CYS A 1 6 ? 1.338 3.326 0.412 1.00 0.00 6 CYS A C 13
ATOM 6552 O O . CYS A 1 6 ? 2.278 2.815 0.992 1.00 0.00 6 CYS A O 13
ATOM 6559 N N . LYS A 1 7 ? 1.476 3.862 -0.780 1.00 0.00 7 LYS A N 13
ATOM 6560 C CA . LYS A 1 7 ? 2.807 3.858 -1.456 1.00 0.00 7 LYS A CA 13
ATOM 6561 C C . LYS A 1 7 ? 3.790 4.709 -0.646 1.00 0.00 7 LYS A C 13
ATOM 6562 O O . LYS A 1 7 ? 4.940 4.351 -0.483 1.00 0.00 7 LYS A O 13
ATOM 6581 N N . GLY A 1 8 ? 3.334 5.826 -0.122 1.00 0.00 8 GLY A N 13
ATOM 6582 C CA . GLY A 1 8 ? 4.228 6.696 0.698 1.00 0.00 8 GLY A CA 13
ATOM 6583 C C . GLY A 1 8 ? 4.631 5.941 1.967 1.00 0.00 8 GLY A C 13
ATOM 6584 O O . GLY A 1 8 ? 5.769 5.994 2.392 1.00 0.00 8 GLY A O 13
ATOM 6588 N N . HIS A 1 9 ? 3.706 5.224 2.564 1.00 0.00 9 HIS A N 13
ATOM 6589 C CA . HIS A 1 9 ? 4.031 4.443 3.798 1.00 0.00 9 HIS A CA 13
ATOM 6590 C C . HIS A 1 9 ? 5.098 3.390 3.476 1.00 0.00 9 HIS A C 13
ATOM 6591 O O . HIS A 1 9 ? 6.069 3.238 4.192 1.00 0.00 9 HIS A O 13
ATOM 6605 N N . CYS A 1 10 ? 4.925 2.678 2.389 1.00 0.00 10 CYS A N 13
ATOM 6606 C CA . CYS A 1 10 ? 5.927 1.643 1.990 1.00 0.00 10 CYS A CA 13
ATOM 6607 C C . CYS A 1 10 ? 7.260 2.321 1.651 1.00 0.00 10 CYS A C 13
ATOM 6608 O O . CYS A 1 10 ? 8.315 1.862 2.048 1.00 0.00 10 CYS A O 13
ATOM 6615 N N . ARG A 1 11 ? 7.216 3.429 0.944 1.00 0.00 11 ARG A N 13
ATOM 6616 C CA . ARG A 1 11 ? 8.480 4.153 0.612 1.00 0.00 11 ARG A CA 13
ATOM 6617 C C . ARG A 1 11 ? 9.128 4.649 1.908 1.00 0.00 11 ARG A C 13
ATOM 6618 O O . ARG A 1 11 ? 10.330 4.574 2.080 1.00 0.00 11 ARG A O 13
ATOM 6639 N N . ALA A 1 12 ? 8.327 5.136 2.830 1.00 0.00 12 ALA A N 13
ATOM 6640 C CA . ALA A 1 12 ? 8.875 5.616 4.137 1.00 0.00 12 ALA A CA 13
ATOM 6641 C C . ALA A 1 12 ? 9.445 4.428 4.924 1.00 0.00 12 ALA A C 13
ATOM 6642 O O . ALA A 1 12 ? 10.350 4.579 5.723 1.00 0.00 12 ALA A O 13
ATOM 6649 N N . ARG A 1 13 ? 8.933 3.242 4.684 1.00 0.00 13 ARG A N 13
ATOM 6650 C CA . ARG A 1 13 ? 9.451 2.036 5.393 1.00 0.00 13 ARG A CA 13
ATOM 6651 C C . ARG A 1 13 ? 10.651 1.440 4.634 1.00 0.00 13 ARG A C 13
ATOM 6652 O O . ARG A 1 13 ? 11.090 0.344 4.930 1.00 0.00 13 ARG A O 13
ATOM 6673 N N . ARG A 1 14 ? 11.176 2.157 3.657 1.00 0.00 14 ARG A N 13
ATOM 6674 C CA . ARG A 1 14 ? 12.343 1.656 2.859 1.00 0.00 14 ARG A CA 13
ATOM 6675 C C . ARG A 1 14 ? 11.937 0.425 2.038 1.00 0.00 14 ARG A C 13
ATOM 6676 O O . ARG A 1 14 ? 12.537 -0.627 2.139 1.00 0.00 14 ARG A O 13
ATOM 6697 N N . CYS A 1 15 ? 10.920 0.558 1.225 1.00 0.00 15 CYS A N 13
ATOM 6698 C CA . CYS A 1 15 ? 10.462 -0.589 0.390 1.00 0.00 15 CYS A CA 13
ATOM 6699 C C . CYS A 1 15 ? 10.297 -0.145 -1.066 1.00 0.00 15 CYS A C 13
ATOM 6700 O O . CYS A 1 15 ? 9.874 0.962 -1.343 1.00 0.00 15 CYS A O 13
ATOM 6707 N N . GLY A 1 16 ? 10.637 -1.001 -1.996 1.00 0.00 16 GLY A N 13
ATOM 6708 C CA . GLY A 1 16 ? 10.515 -0.638 -3.437 1.00 0.00 16 GLY A CA 13
ATOM 6709 C C . GLY A 1 16 ? 9.283 -1.304 -4.067 1.00 0.00 16 GLY A C 13
ATOM 6710 O O . GLY A 1 16 ? 9.108 -1.259 -5.269 1.00 0.00 16 GLY A O 13
ATOM 6714 N N . TYR A 1 17 ? 8.428 -1.915 -3.282 1.00 0.00 17 TYR A N 13
ATOM 6715 C CA . TYR A 1 17 ? 7.220 -2.570 -3.867 1.00 0.00 17 TYR A CA 13
ATOM 6716 C C . TYR A 1 17 ? 6.017 -2.416 -2.934 1.00 0.00 17 TYR A C 13
ATOM 6717 O O . TYR A 1 17 ? 6.159 -2.377 -1.730 1.00 0.00 17 TYR A O 13
ATOM 6735 N N . TYR A 1 18 ? 4.834 -2.342 -3.486 1.00 0.00 18 TYR A N 13
ATOM 6736 C CA . TYR A 1 18 ? 3.613 -2.204 -2.638 1.00 0.00 18 TYR A CA 13
ATOM 6737 C C . TYR A 1 18 ? 2.367 -2.663 -3.414 1.00 0.00 18 TYR A C 13
ATOM 6738 O O . TYR A 1 18 ? 2.301 -2.555 -4.626 1.00 0.00 18 TYR A O 13
ATOM 6756 N N . VAL A 1 19 ? 1.385 -3.174 -2.716 1.00 0.00 19 VAL A N 13
ATOM 6757 C CA . VAL A 1 19 ? 0.135 -3.645 -3.389 1.00 0.00 19 VAL A CA 13
ATOM 6758 C C . VAL A 1 19 ? -1.078 -2.928 -2.783 1.00 0.00 19 VAL A C 13
ATOM 6759 O O . VAL A 1 19 ? -1.408 -3.128 -1.630 1.00 0.00 19 VAL A O 13
ATOM 6772 N N . SER A 1 20 ? -1.738 -2.091 -3.544 1.00 0.00 20 SER A N 13
ATOM 6773 C CA . SER A 1 20 ? -2.925 -1.359 -3.002 1.00 0.00 20 SER A CA 13
ATOM 6774 C C . SER A 1 20 ? -4.184 -1.694 -3.810 1.00 0.00 20 SER A C 13
ATOM 6775 O O . SER A 1 20 ? -4.142 -1.832 -5.019 1.00 0.00 20 SER A O 13
ATOM 6783 N N . VAL A 1 21 ? -5.302 -1.829 -3.140 1.00 0.00 21 VAL A N 13
ATOM 6784 C CA . VAL A 1 21 ? -6.578 -2.163 -3.847 1.00 0.00 21 VAL A CA 13
ATOM 6785 C C . VAL A 1 21 ? -7.771 -1.571 -3.082 1.00 0.00 21 VAL A C 13
ATOM 6786 O O . VAL A 1 21 ? -7.920 -1.781 -1.896 1.00 0.00 21 VAL A O 13
ATOM 6799 N N . LEU A 1 22 ? -8.626 -0.847 -3.756 1.00 0.00 22 LEU A N 13
ATOM 6800 C CA . LEU A 1 22 ? -9.816 -0.259 -3.071 1.00 0.00 22 LEU A CA 13
ATOM 6801 C C . LEU A 1 22 ? -11.083 -0.978 -3.544 1.00 0.00 22 LEU A C 13
ATOM 6802 O O . LEU A 1 22 ? -11.496 -0.847 -4.682 1.00 0.00 22 LEU A O 13
ATOM 6818 N N . TYR A 1 23 ? -11.696 -1.746 -2.677 1.00 0.00 23 TYR A N 13
ATOM 6819 C CA . TYR A 1 23 ? -12.932 -2.489 -3.069 1.00 0.00 23 TYR A CA 13
ATOM 6820 C C . TYR A 1 23 ? -13.856 -2.678 -1.862 1.00 0.00 23 TYR A C 13
ATOM 6821 O O . TYR A 1 23 ? -13.421 -2.643 -0.726 1.00 0.00 23 TYR A O 13
ATOM 6839 N N . ARG A 1 24 ? -15.130 -2.890 -2.111 1.00 0.00 24 ARG A N 13
ATOM 6840 C CA . ARG A 1 24 ? -16.117 -3.096 -1.002 1.00 0.00 24 ARG A CA 13
ATOM 6841 C C . ARG A 1 24 ? -16.033 -1.963 0.030 1.00 0.00 24 ARG A C 13
ATOM 6842 O O . ARG A 1 24 ? -16.274 -2.164 1.207 1.00 0.00 24 ARG A O 13
ATOM 6863 N N . GLY A 1 25 ? -15.687 -0.775 -0.404 1.00 0.00 25 GLY A N 13
ATOM 6864 C CA . GLY A 1 25 ? -15.577 0.374 0.545 1.00 0.00 25 GLY A CA 13
ATOM 6865 C C . GLY A 1 25 ? -14.453 0.102 1.553 1.00 0.00 25 GLY A C 13
ATOM 6866 O O . GLY A 1 25 ? -14.519 0.514 2.696 1.00 0.00 25 GLY A O 13
ATOM 6870 N N . ARG A 1 26 ? -13.421 -0.588 1.132 1.00 0.00 26 ARG A N 13
ATOM 6871 C CA . ARG A 1 26 ? -12.287 -0.888 2.052 1.00 0.00 26 ARG A CA 13
ATOM 6872 C C . ARG A 1 26 ? -10.962 -0.786 1.296 1.00 0.00 26 ARG A C 13
ATOM 6873 O O . ARG A 1 26 ? -10.892 -1.039 0.105 1.00 0.00 26 ARG A O 13
ATOM 6894 N N . CYS A 1 27 ? -9.911 -0.413 1.977 1.00 0.00 27 CYS A N 13
ATOM 6895 C CA . CYS A 1 27 ? -8.592 -0.283 1.299 1.00 0.00 27 CYS A CA 13
ATOM 6896 C C . CYS A 1 27 ? -7.663 -1.435 1.696 1.00 0.00 27 CYS A C 13
ATOM 6897 O O . CYS A 1 27 ? -7.380 -1.652 2.860 1.00 0.00 27 CYS A O 13
ATOM 6904 N N . TYR A 1 28 ? -7.183 -2.161 0.722 1.00 0.00 28 TYR A N 13
ATOM 6905 C CA . TYR A 1 28 ? -6.258 -3.299 0.994 1.00 0.00 28 TYR A CA 13
ATOM 6906 C C . TYR A 1 28 ? -4.847 -2.893 0.562 1.00 0.00 28 TYR A C 13
ATOM 6907 O O . TYR A 1 28 ? -4.527 -2.879 -0.614 1.00 0.00 28 TYR A O 13
ATOM 6925 N N . CYS A 1 29 ? -4.010 -2.528 1.500 1.00 0.00 29 CYS A N 13
ATOM 6926 C CA . CYS A 1 29 ? -2.630 -2.083 1.141 1.00 0.00 29 CYS A CA 13
ATOM 6927 C C . CYS A 1 29 ? -1.569 -3.081 1.612 1.00 0.00 29 CYS A C 13
ATOM 6928 O O . CYS A 1 29 ? -1.750 -3.790 2.586 1.00 0.00 29 CYS A O 13
ATOM 6935 N N . LYS A 1 30 ? -0.461 -3.128 0.915 1.00 0.00 30 LYS A N 13
ATOM 6936 C CA . LYS A 1 30 ? 0.643 -4.062 1.284 1.00 0.00 30 LYS A CA 13
ATOM 6937 C C . LYS A 1 30 ? 1.998 -3.447 0.907 1.00 0.00 30 LYS A C 13
ATOM 6938 O O . LYS A 1 30 ? 2.096 -2.636 0.004 1.00 0.00 30 LYS A O 13
ATOM 6957 N N . CYS A 1 31 ? 3.040 -3.831 1.596 1.00 0.00 31 CYS A N 13
ATOM 6958 C CA . CYS A 1 31 ? 4.404 -3.285 1.300 1.00 0.00 31 CYS A CA 13
ATOM 6959 C C . CYS A 1 31 ? 5.404 -4.443 1.178 1.00 0.00 31 CYS A C 13
ATOM 6960 O O . CYS A 1 31 ? 5.432 -5.333 2.008 1.00 0.00 31 CYS A O 13
ATOM 6967 N N . LEU A 1 32 ? 6.214 -4.445 0.145 1.00 0.00 32 LEU A N 13
ATOM 6968 C CA . LEU A 1 32 ? 7.201 -5.559 -0.037 1.00 0.00 32 LEU A CA 13
ATOM 6969 C C . LEU A 1 32 ? 8.539 -5.031 -0.577 1.00 0.00 32 LEU A C 13
ATOM 6970 O O . LEU A 1 32 ? 8.707 -3.846 -0.800 1.00 0.00 32 LEU A O 13
ATOM 6986 N N . ARG A 1 33 ? 9.488 -5.920 -0.788 1.00 0.00 33 ARG A N 13
ATOM 6987 C CA . ARG A 1 33 ? 10.833 -5.514 -1.316 1.00 0.00 33 ARG A CA 13
ATOM 6988 C C . ARG A 1 33 ? 11.441 -4.418 -0.428 1.00 0.00 33 ARG A C 13
ATOM 6989 O O . ARG A 1 33 ? 11.736 -3.326 -0.879 1.00 0.00 33 ARG A O 13
ATOM 7010 N N . CYS A 1 34 ? 11.621 -4.709 0.836 1.00 0.00 34 CYS A N 13
ATOM 7011 C CA . CYS A 1 34 ? 12.196 -3.699 1.772 1.00 0.00 34 CYS A CA 13
ATOM 7012 C C . CYS A 1 34 ? 13.660 -4.032 2.087 1.00 0.00 34 CYS A C 13
ATOM 7013 O O . CYS A 1 34 ? 14.482 -3.134 1.997 1.00 0.00 34 CYS A O 13
ATOM 7021 N N . SER A 1 1 ? -7.133 9.231 -2.224 1.00 0.00 1 SER A N 14
ATOM 7022 C CA . SER A 1 1 ? -6.366 8.198 -2.986 1.00 0.00 1 SER A CA 14
ATOM 7023 C C . SER A 1 1 ? -5.709 7.207 -2.014 1.00 0.00 1 SER A C 14
ATOM 7024 O O . SER A 1 1 ? -4.588 7.399 -1.582 1.00 0.00 1 SER A O 14
ATOM 7034 N N . CYS A 1 2 ? -6.408 6.151 -1.667 1.00 0.00 2 CYS A N 14
ATOM 7035 C CA . CYS A 1 2 ? -5.837 5.138 -0.719 1.00 0.00 2 CYS A CA 14
ATOM 7036 C C . CYS A 1 2 ? -4.572 4.503 -1.307 1.00 0.00 2 CYS A C 14
ATOM 7037 O O . CYS A 1 2 ? -3.570 4.374 -0.633 1.00 0.00 2 CYS A O 14
ATOM 7044 N N . ALA A 1 3 ? -4.612 4.113 -2.560 1.00 0.00 3 ALA A N 14
ATOM 7045 C CA . ALA A 1 3 ? -3.408 3.490 -3.194 1.00 0.00 3 ALA A CA 14
ATOM 7046 C C . ALA A 1 3 ? -2.201 4.429 -3.078 1.00 0.00 3 ALA A C 14
ATOM 7047 O O . ALA A 1 3 ? -1.100 3.999 -2.794 1.00 0.00 3 ALA A O 14
ATOM 7054 N N . SER A 1 4 ? -2.406 5.710 -3.282 1.00 0.00 4 SER A N 14
ATOM 7055 C CA . SER A 1 4 ? -1.273 6.679 -3.168 1.00 0.00 4 SER A CA 14
ATOM 7056 C C . SER A 1 4 ? -0.776 6.733 -1.719 1.00 0.00 4 SER A C 14
ATOM 7057 O O . SER A 1 4 ? 0.410 6.797 -1.462 1.00 0.00 4 SER A O 14
ATOM 7065 N N . ARG A 1 5 ? -1.683 6.696 -0.770 1.00 0.00 5 ARG A N 14
ATOM 7066 C CA . ARG A 1 5 ? -1.272 6.733 0.672 1.00 0.00 5 ARG A CA 14
ATOM 7067 C C . ARG A 1 5 ? -0.418 5.504 1.004 1.00 0.00 5 ARG A C 14
ATOM 7068 O O . ARG A 1 5 ? 0.572 5.597 1.706 1.00 0.00 5 ARG A O 14
ATOM 7089 N N . CYS A 1 6 ? -0.793 4.356 0.494 1.00 0.00 6 CYS A N 14
ATOM 7090 C CA . CYS A 1 6 ? -0.005 3.115 0.767 1.00 0.00 6 CYS A CA 14
ATOM 7091 C C . CYS A 1 6 ? 1.362 3.193 0.079 1.00 0.00 6 CYS A C 14
ATOM 7092 O O . CYS A 1 6 ? 2.352 2.710 0.598 1.00 0.00 6 CYS A O 14
ATOM 7099 N N . LYS A 1 7 ? 1.424 3.809 -1.079 1.00 0.00 7 LYS A N 14
ATOM 7100 C CA . LYS A 1 7 ? 2.729 3.935 -1.795 1.00 0.00 7 LYS A CA 14
ATOM 7101 C C . LYS A 1 7 ? 3.693 4.780 -0.957 1.00 0.00 7 LYS A C 14
ATOM 7102 O O . LYS A 1 7 ? 4.854 4.450 -0.817 1.00 0.00 7 LYS A O 14
ATOM 7121 N N . GLY A 1 8 ? 3.209 5.858 -0.383 1.00 0.00 8 GLY A N 14
ATOM 7122 C CA . GLY A 1 8 ? 4.088 6.715 0.466 1.00 0.00 8 GLY A CA 14
ATOM 7123 C C . GLY A 1 8 ? 4.476 5.940 1.730 1.00 0.00 8 GLY A C 14
ATOM 7124 O O . GLY A 1 8 ? 5.592 6.032 2.205 1.00 0.00 8 GLY A O 14
ATOM 7128 N N . HIS A 1 9 ? 3.561 5.168 2.268 1.00 0.00 9 HIS A N 14
ATOM 7129 C CA . HIS A 1 9 ? 3.863 4.368 3.496 1.00 0.00 9 HIS A CA 14
ATOM 7130 C C . HIS A 1 9 ? 4.991 3.367 3.214 1.00 0.00 9 HIS A C 14
ATOM 7131 O O . HIS A 1 9 ? 5.897 3.203 4.010 1.00 0.00 9 HIS A O 14
ATOM 7145 N N . CYS A 1 10 ? 4.944 2.704 2.082 1.00 0.00 10 CYS A N 14
ATOM 7146 C CA . CYS A 1 10 ? 6.018 1.720 1.738 1.00 0.00 10 CYS A CA 14
ATOM 7147 C C . CYS A 1 10 ? 7.352 2.455 1.536 1.00 0.00 10 CYS A C 14
ATOM 7148 O O . CYS A 1 10 ? 8.396 1.979 1.940 1.00 0.00 10 CYS A O 14
ATOM 7155 N N . ARG A 1 11 ? 7.318 3.622 0.935 1.00 0.00 11 ARG A N 14
ATOM 7156 C CA . ARG A 1 11 ? 8.578 4.399 0.734 1.00 0.00 11 ARG A CA 14
ATOM 7157 C C . ARG A 1 11 ? 9.140 4.814 2.098 1.00 0.00 11 ARG A C 14
ATOM 7158 O O . ARG A 1 11 ? 10.335 4.771 2.327 1.00 0.00 11 ARG A O 14
ATOM 7179 N N . ALA A 1 12 ? 8.276 5.200 3.012 1.00 0.00 12 ALA A N 14
ATOM 7180 C CA . ALA A 1 12 ? 8.739 5.602 4.376 1.00 0.00 12 ALA A CA 14
ATOM 7181 C C . ALA A 1 12 ? 9.386 4.403 5.086 1.00 0.00 12 ALA A C 14
ATOM 7182 O O . ALA A 1 12 ? 10.305 4.558 5.870 1.00 0.00 12 ALA A O 14
ATOM 7189 N N . ARG A 1 13 ? 8.920 3.207 4.801 1.00 0.00 13 ARG A N 14
ATOM 7190 C CA . ARG A 1 13 ? 9.511 1.990 5.436 1.00 0.00 13 ARG A CA 14
ATOM 7191 C C . ARG A 1 13 ? 10.722 1.487 4.621 1.00 0.00 13 ARG A C 14
ATOM 7192 O O . ARG A 1 13 ? 11.237 0.415 4.873 1.00 0.00 13 ARG A O 14
ATOM 7213 N N . ARG A 1 14 ? 11.171 2.257 3.647 1.00 0.00 14 ARG A N 14
ATOM 7214 C CA . ARG A 1 14 ? 12.340 1.844 2.803 1.00 0.00 14 ARG A CA 14
ATOM 7215 C C . ARG A 1 14 ? 11.996 0.582 1.997 1.00 0.00 14 ARG A C 14
ATOM 7216 O O . ARG A 1 14 ? 12.685 -0.416 2.063 1.00 0.00 14 ARG A O 14
ATOM 7237 N N . CYS A 1 15 ? 10.931 0.627 1.237 1.00 0.00 15 CYS A N 14
ATOM 7238 C CA . CYS A 1 15 ? 10.532 -0.559 0.425 1.00 0.00 15 CYS A CA 14
ATOM 7239 C C . CYS A 1 15 ? 10.419 -0.177 -1.052 1.00 0.00 15 CYS A C 14
ATOM 7240 O O . CYS A 1 15 ? 9.996 0.913 -1.390 1.00 0.00 15 CYS A O 14
ATOM 7247 N N . GLY A 1 16 ? 10.800 -1.067 -1.931 1.00 0.00 16 GLY A N 14
ATOM 7248 C CA . GLY A 1 16 ? 10.726 -0.768 -3.391 1.00 0.00 16 GLY A CA 14
ATOM 7249 C C . GLY A 1 16 ? 9.513 -1.463 -4.027 1.00 0.00 16 GLY A C 14
ATOM 7250 O O . GLY A 1 16 ? 9.378 -1.485 -5.235 1.00 0.00 16 GLY A O 14
ATOM 7254 N N . TYR A 1 17 ? 8.633 -2.035 -3.238 1.00 0.00 17 TYR A N 14
ATOM 7255 C CA . TYR A 1 17 ? 7.441 -2.722 -3.824 1.00 0.00 17 TYR A CA 14
ATOM 7256 C C . TYR A 1 17 ? 6.232 -2.575 -2.898 1.00 0.00 17 TYR A C 14
ATOM 7257 O O . TYR A 1 17 ? 6.360 -2.624 -1.693 1.00 0.00 17 TYR A O 14
ATOM 7275 N N . TYR A 1 18 ? 5.059 -2.407 -3.451 1.00 0.00 18 TYR A N 14
ATOM 7276 C CA . TYR A 1 18 ? 3.840 -2.270 -2.595 1.00 0.00 18 TYR A CA 14
ATOM 7277 C C . TYR A 1 18 ? 2.580 -2.639 -3.395 1.00 0.00 18 TYR A C 14
ATOM 7278 O O . TYR A 1 18 ? 2.548 -2.538 -4.609 1.00 0.00 18 TYR A O 14
ATOM 7296 N N . VAL A 1 19 ? 1.545 -3.058 -2.713 1.00 0.00 19 VAL A N 14
ATOM 7297 C CA . VAL A 1 19 ? 0.276 -3.430 -3.409 1.00 0.00 19 VAL A CA 14
ATOM 7298 C C . VAL A 1 19 ? -0.889 -2.636 -2.810 1.00 0.00 19 VAL A C 14
ATOM 7299 O O . VAL A 1 19 ? -0.889 -2.315 -1.638 1.00 0.00 19 VAL A O 14
ATOM 7312 N N . SER A 1 20 ? -1.878 -2.313 -3.604 1.00 0.00 20 SER A N 14
ATOM 7313 C CA . SER A 1 20 ? -3.041 -1.537 -3.074 1.00 0.00 20 SER A CA 14
ATOM 7314 C C . SER A 1 20 ? -4.311 -1.830 -3.883 1.00 0.00 20 SER A C 14
ATOM 7315 O O . SER A 1 20 ? -4.288 -1.893 -5.099 1.00 0.00 20 SER A O 14
ATOM 7323 N N . VAL A 1 21 ? -5.417 -2.012 -3.202 1.00 0.00 21 VAL A N 14
ATOM 7324 C CA . VAL A 1 21 ? -6.708 -2.309 -3.898 1.00 0.00 21 VAL A CA 14
ATOM 7325 C C . VAL A 1 21 ? -7.885 -1.781 -3.063 1.00 0.00 21 VAL A C 14
ATOM 7326 O O . VAL A 1 21 ? -7.979 -2.041 -1.882 1.00 0.00 21 VAL A O 14
ATOM 7339 N N . LEU A 1 22 ? -8.786 -1.053 -3.671 1.00 0.00 22 LEU A N 14
ATOM 7340 C CA . LEU A 1 22 ? -9.960 -0.521 -2.911 1.00 0.00 22 LEU A CA 14
ATOM 7341 C C . LEU A 1 22 ? -11.227 -1.281 -3.321 1.00 0.00 22 LEU A C 14
ATOM 7342 O O . LEU A 1 22 ? -11.663 -1.211 -4.455 1.00 0.00 22 LEU A O 14
ATOM 7358 N N . TYR A 1 23 ? -11.810 -2.020 -2.409 1.00 0.00 23 TYR A N 14
ATOM 7359 C CA . TYR A 1 23 ? -13.038 -2.804 -2.747 1.00 0.00 23 TYR A CA 14
ATOM 7360 C C . TYR A 1 23 ? -14.166 -2.526 -1.744 1.00 0.00 23 TYR A C 14
ATOM 7361 O O . TYR A 1 23 ? -13.988 -2.645 -0.546 1.00 0.00 23 TYR A O 14
ATOM 7379 N N . ARG A 1 24 ? -15.334 -2.181 -2.239 1.00 0.00 24 ARG A N 14
ATOM 7380 C CA . ARG A 1 24 ? -16.506 -1.913 -1.347 1.00 0.00 24 ARG A CA 14
ATOM 7381 C C . ARG A 1 24 ? -16.185 -0.828 -0.304 1.00 0.00 24 ARG A C 14
ATOM 7382 O O . ARG A 1 24 ? -16.759 -0.801 0.769 1.00 0.00 24 ARG A O 14
ATOM 7403 N N . GLY A 1 25 ? -15.278 0.066 -0.611 1.00 0.00 25 GLY A N 14
ATOM 7404 C CA . GLY A 1 25 ? -14.925 1.147 0.360 1.00 0.00 25 GLY A CA 14
ATOM 7405 C C . GLY A 1 25 ? -13.824 0.669 1.318 1.00 0.00 25 GLY A C 14
ATOM 7406 O O . GLY A 1 25 ? -13.466 1.364 2.250 1.00 0.00 25 GLY A O 14
ATOM 7410 N N . ARG A 1 26 ? -13.274 -0.502 1.093 1.00 0.00 26 ARG A N 14
ATOM 7411 C CA . ARG A 1 26 ? -12.193 -1.014 1.980 1.00 0.00 26 ARG A CA 14
ATOM 7412 C C . ARG A 1 26 ? -10.845 -0.844 1.280 1.00 0.00 26 ARG A C 14
ATOM 7413 O O . ARG A 1 26 ? -10.776 -0.762 0.067 1.00 0.00 26 ARG A O 14
ATOM 7434 N N . CYS A 1 27 ? -9.776 -0.781 2.026 1.00 0.00 27 CYS A N 14
ATOM 7435 C CA . CYS A 1 27 ? -8.441 -0.606 1.389 1.00 0.00 27 CYS A CA 14
ATOM 7436 C C . CYS A 1 27 ? -7.529 -1.805 1.682 1.00 0.00 27 CYS A C 14
ATOM 7437 O O . CYS A 1 27 ? -7.241 -2.122 2.821 1.00 0.00 27 CYS A O 14
ATOM 7444 N N . TYR A 1 28 ? -7.065 -2.455 0.647 1.00 0.00 28 TYR A N 14
ATOM 7445 C CA . TYR A 1 28 ? -6.156 -3.626 0.813 1.00 0.00 28 TYR A CA 14
ATOM 7446 C C . TYR A 1 28 ? -4.752 -3.216 0.364 1.00 0.00 28 TYR A C 14
ATOM 7447 O O . TYR A 1 28 ? -4.459 -3.179 -0.817 1.00 0.00 28 TYR A O 14
ATOM 7465 N N . CYS A 1 29 ? -3.891 -2.877 1.288 1.00 0.00 29 CYS A N 14
ATOM 7466 C CA . CYS A 1 29 ? -2.520 -2.434 0.896 1.00 0.00 29 CYS A CA 14
ATOM 7467 C C . CYS A 1 29 ? -1.439 -3.368 1.448 1.00 0.00 29 CYS A C 14
ATOM 7468 O O . CYS A 1 29 ? -1.640 -4.076 2.418 1.00 0.00 29 CYS A O 14
ATOM 7475 N N . LYS A 1 30 ? -0.288 -3.357 0.820 1.00 0.00 30 LYS A N 14
ATOM 7476 C CA . LYS A 1 30 ? 0.842 -4.220 1.267 1.00 0.00 30 LYS A CA 14
ATOM 7477 C C . LYS A 1 30 ? 2.181 -3.561 0.904 1.00 0.00 30 LYS A C 14
ATOM 7478 O O . LYS A 1 30 ? 2.283 -2.826 -0.060 1.00 0.00 30 LYS A O 14
ATOM 7497 N N . CYS A 1 31 ? 3.204 -3.829 1.670 1.00 0.00 31 CYS A N 14
ATOM 7498 C CA . CYS A 1 31 ? 4.551 -3.240 1.389 1.00 0.00 31 CYS A CA 14
ATOM 7499 C C . CYS A 1 31 ? 5.593 -4.366 1.371 1.00 0.00 31 CYS A C 14
ATOM 7500 O O . CYS A 1 31 ? 5.686 -5.145 2.301 1.00 0.00 31 CYS A O 14
ATOM 7507 N N . LEU A 1 32 ? 6.359 -4.471 0.313 1.00 0.00 32 LEU A N 14
ATOM 7508 C CA . LEU A 1 32 ? 7.377 -5.565 0.222 1.00 0.00 32 LEU A CA 14
ATOM 7509 C C . LEU A 1 32 ? 8.713 -5.036 -0.326 1.00 0.00 32 LEU A C 14
ATOM 7510 O O . LEU A 1 32 ? 8.852 -3.865 -0.625 1.00 0.00 32 LEU A O 14
ATOM 7526 N N . ARG A 1 33 ? 9.695 -5.907 -0.454 1.00 0.00 33 ARG A N 14
ATOM 7527 C CA . ARG A 1 33 ? 11.043 -5.494 -0.973 1.00 0.00 33 ARG A CA 14
ATOM 7528 C C . ARG A 1 33 ? 11.609 -4.355 -0.114 1.00 0.00 33 ARG A C 14
ATOM 7529 O O . ARG A 1 33 ? 11.915 -3.282 -0.603 1.00 0.00 33 ARG A O 14
ATOM 7550 N N . CYS A 1 34 ? 11.739 -4.583 1.169 1.00 0.00 34 CYS A N 14
ATOM 7551 C CA . CYS A 1 34 ? 12.271 -3.524 2.075 1.00 0.00 34 CYS A CA 14
ATOM 7552 C C . CYS A 1 34 ? 13.724 -3.828 2.467 1.00 0.00 34 CYS A C 14
ATOM 7553 O O . CYS A 1 34 ? 14.509 -2.896 2.509 1.00 0.00 34 CYS A O 14
ATOM 7561 N N . SER A 1 1 ? -6.899 9.483 -2.451 1.00 0.00 1 SER A N 15
ATOM 7562 C CA . SER A 1 1 ? -6.147 8.385 -3.132 1.00 0.00 1 SER A CA 15
ATOM 7563 C C . SER A 1 1 ? -5.564 7.417 -2.092 1.00 0.00 1 SER A C 15
ATOM 7564 O O . SER A 1 1 ? -4.481 7.624 -1.575 1.00 0.00 1 SER A O 15
ATOM 7574 N N . CYS A 1 2 ? -6.283 6.364 -1.782 1.00 0.00 2 CYS A N 15
ATOM 7575 C CA . CYS A 1 2 ? -5.784 5.375 -0.772 1.00 0.00 2 CYS A CA 15
ATOM 7576 C C . CYS A 1 2 ? -4.488 4.717 -1.259 1.00 0.00 2 CYS A C 15
ATOM 7577 O O . CYS A 1 2 ? -3.514 4.646 -0.534 1.00 0.00 2 CYS A O 15
ATOM 7584 N N . ALA A 1 3 ? -4.471 4.240 -2.482 1.00 0.00 3 ALA A N 15
ATOM 7585 C CA . ALA A 1 3 ? -3.239 3.586 -3.027 1.00 0.00 3 ALA A CA 15
ATOM 7586 C C . ALA A 1 3 ? -2.050 4.557 -2.985 1.00 0.00 3 ALA A C 15
ATOM 7587 O O . ALA A 1 3 ? -0.937 4.167 -2.691 1.00 0.00 3 ALA A O 15
ATOM 7594 N N . SER A 1 4 ? -2.282 5.819 -3.267 1.00 0.00 4 SER A N 15
ATOM 7595 C CA . SER A 1 4 ? -1.166 6.817 -3.233 1.00 0.00 4 SER A CA 15
ATOM 7596 C C . SER A 1 4 ? -0.624 6.956 -1.806 1.00 0.00 4 SER A C 15
ATOM 7597 O O . SER A 1 4 ? 0.570 7.057 -1.595 1.00 0.00 4 SER A O 15
ATOM 7605 N N . ARG A 1 5 ? -1.494 6.950 -0.825 1.00 0.00 5 ARG A N 15
ATOM 7606 C CA . ARG A 1 5 ? -1.031 7.066 0.592 1.00 0.00 5 ARG A CA 15
ATOM 7607 C C . ARG A 1 5 ? -0.263 5.799 0.981 1.00 0.00 5 ARG A C 15
ATOM 7608 O O . ARG A 1 5 ? 0.758 5.857 1.639 1.00 0.00 5 ARG A O 15
ATOM 7629 N N . CYS A 1 6 ? -0.750 4.658 0.562 1.00 0.00 6 CYS A N 15
ATOM 7630 C CA . CYS A 1 6 ? -0.059 3.372 0.886 1.00 0.00 6 CYS A CA 15
ATOM 7631 C C . CYS A 1 6 ? 1.321 3.329 0.219 1.00 0.00 6 CYS A C 15
ATOM 7632 O O . CYS A 1 6 ? 2.275 2.829 0.788 1.00 0.00 6 CYS A O 15
ATOM 7639 N N . LYS A 1 7 ? 1.434 3.857 -0.978 1.00 0.00 7 LYS A N 15
ATOM 7640 C CA . LYS A 1 7 ? 2.754 3.861 -1.677 1.00 0.00 7 LYS A CA 15
ATOM 7641 C C . LYS A 1 7 ? 3.763 4.684 -0.869 1.00 0.00 7 LYS A C 15
ATOM 7642 O O . LYS A 1 7 ? 4.901 4.291 -0.706 1.00 0.00 7 LYS A O 15
ATOM 7661 N N . GLY A 1 8 ? 3.343 5.814 -0.350 1.00 0.00 8 GLY A N 15
ATOM 7662 C CA . GLY A 1 8 ? 4.264 6.660 0.464 1.00 0.00 8 GLY A CA 15
ATOM 7663 C C . GLY A 1 8 ? 4.637 5.907 1.745 1.00 0.00 8 GLY A C 15
ATOM 7664 O O . GLY A 1 8 ? 5.764 5.962 2.196 1.00 0.00 8 GLY A O 15
ATOM 7668 N N . HIS A 1 9 ? 3.697 5.194 2.323 1.00 0.00 9 HIS A N 15
ATOM 7669 C CA . HIS A 1 9 ? 3.990 4.420 3.570 1.00 0.00 9 HIS A CA 15
ATOM 7670 C C . HIS A 1 9 ? 5.087 3.384 3.297 1.00 0.00 9 HIS A C 15
ATOM 7671 O O . HIS A 1 9 ? 6.040 3.269 4.044 1.00 0.00 9 HIS A O 15
ATOM 7685 N N . CYS A 1 10 ? 4.966 2.643 2.220 1.00 0.00 10 CYS A N 15
ATOM 7686 C CA . CYS A 1 10 ? 6.010 1.625 1.880 1.00 0.00 10 CYS A CA 15
ATOM 7687 C C . CYS A 1 10 ? 7.341 2.332 1.600 1.00 0.00 10 CYS A C 15
ATOM 7688 O O . CYS A 1 10 ? 8.390 1.893 2.035 1.00 0.00 10 CYS A O 15
ATOM 7695 N N . ARG A 1 11 ? 7.297 3.443 0.904 1.00 0.00 11 ARG A N 15
ATOM 7696 C CA . ARG A 1 11 ? 8.550 4.204 0.620 1.00 0.00 11 ARG A CA 15
ATOM 7697 C C . ARG A 1 11 ? 9.160 4.682 1.941 1.00 0.00 11 ARG A C 15
ATOM 7698 O O . ARG A 1 11 ? 10.356 4.605 2.149 1.00 0.00 11 ARG A O 15
ATOM 7719 N N . ALA A 1 12 ? 8.331 5.161 2.841 1.00 0.00 12 ALA A N 15
ATOM 7720 C CA . ALA A 1 12 ? 8.833 5.634 4.168 1.00 0.00 12 ALA A CA 15
ATOM 7721 C C . ALA A 1 12 ? 9.505 4.477 4.920 1.00 0.00 12 ALA A C 15
ATOM 7722 O O . ALA A 1 12 ? 10.446 4.677 5.665 1.00 0.00 12 ALA A O 15
ATOM 7729 N N . ARG A 1 13 ? 9.037 3.267 4.717 1.00 0.00 13 ARG A N 15
ATOM 7730 C CA . ARG A 1 13 ? 9.655 2.091 5.404 1.00 0.00 13 ARG A CA 15
ATOM 7731 C C . ARG A 1 13 ? 10.829 1.534 4.574 1.00 0.00 13 ARG A C 15
ATOM 7732 O O . ARG A 1 13 ? 11.324 0.456 4.847 1.00 0.00 13 ARG A O 15
ATOM 7753 N N . ARG A 1 14 ? 11.270 2.262 3.566 1.00 0.00 14 ARG A N 15
ATOM 7754 C CA . ARG A 1 14 ? 12.409 1.800 2.705 1.00 0.00 14 ARG A CA 15
ATOM 7755 C C . ARG A 1 14 ? 12.019 0.530 1.937 1.00 0.00 14 ARG A C 15
ATOM 7756 O O . ARG A 1 14 ? 12.681 -0.487 2.020 1.00 0.00 14 ARG A O 15
ATOM 7777 N N . CYS A 1 15 ? 10.950 0.585 1.185 1.00 0.00 15 CYS A N 15
ATOM 7778 C CA . CYS A 1 15 ? 10.513 -0.607 0.404 1.00 0.00 15 CYS A CA 15
ATOM 7779 C C . CYS A 1 15 ? 10.370 -0.245 -1.075 1.00 0.00 15 CYS A C 15
ATOM 7780 O O . CYS A 1 15 ? 9.946 0.843 -1.417 1.00 0.00 15 CYS A O 15
ATOM 7787 N N . GLY A 1 16 ? 10.726 -1.148 -1.951 1.00 0.00 16 GLY A N 15
ATOM 7788 C CA . GLY A 1 16 ? 10.619 -0.863 -3.413 1.00 0.00 16 GLY A CA 15
ATOM 7789 C C . GLY A 1 16 ? 9.403 -1.581 -4.017 1.00 0.00 16 GLY A C 15
ATOM 7790 O O . GLY A 1 16 ? 9.227 -1.590 -5.218 1.00 0.00 16 GLY A O 15
ATOM 7794 N N . TYR A 1 17 ? 8.567 -2.185 -3.206 1.00 0.00 17 TYR A N 15
ATOM 7795 C CA . TYR A 1 17 ? 7.374 -2.897 -3.754 1.00 0.00 17 TYR A CA 15
ATOM 7796 C C . TYR A 1 17 ? 6.171 -2.701 -2.829 1.00 0.00 17 TYR A C 15
ATOM 7797 O O . TYR A 1 17 ? 6.312 -2.656 -1.624 1.00 0.00 17 TYR A O 15
ATOM 7815 N N . TYR A 1 18 ? 4.989 -2.596 -3.378 1.00 0.00 18 TYR A N 15
ATOM 7816 C CA . TYR A 1 18 ? 3.777 -2.415 -2.522 1.00 0.00 18 TYR A CA 15
ATOM 7817 C C . TYR A 1 18 ? 2.504 -2.737 -3.318 1.00 0.00 18 TYR A C 15
ATOM 7818 O O . TYR A 1 18 ? 2.456 -2.586 -4.526 1.00 0.00 18 TYR A O 15
ATOM 7836 N N . VAL A 1 19 ? 1.475 -3.170 -2.640 1.00 0.00 19 VAL A N 15
ATOM 7837 C CA . VAL A 1 19 ? 0.195 -3.498 -3.332 1.00 0.00 19 VAL A CA 15
ATOM 7838 C C . VAL A 1 19 ? -0.920 -2.593 -2.799 1.00 0.00 19 VAL A C 15
ATOM 7839 O O . VAL A 1 19 ? -0.914 -2.203 -1.648 1.00 0.00 19 VAL A O 15
ATOM 7852 N N . SER A 1 20 ? -1.872 -2.253 -3.626 1.00 0.00 20 SER A N 15
ATOM 7853 C CA . SER A 1 20 ? -2.986 -1.371 -3.160 1.00 0.00 20 SER A CA 15
ATOM 7854 C C . SER A 1 20 ? -4.263 -1.655 -3.962 1.00 0.00 20 SER A C 15
ATOM 7855 O O . SER A 1 20 ? -4.241 -1.738 -5.177 1.00 0.00 20 SER A O 15
ATOM 7863 N N . VAL A 1 21 ? -5.371 -1.814 -3.281 1.00 0.00 21 VAL A N 15
ATOM 7864 C CA . VAL A 1 21 ? -6.661 -2.108 -3.981 1.00 0.00 21 VAL A CA 15
ATOM 7865 C C . VAL A 1 21 ? -7.839 -1.537 -3.179 1.00 0.00 21 VAL A C 15
ATOM 7866 O O . VAL A 1 21 ? -7.973 -1.787 -2.001 1.00 0.00 21 VAL A O 15
ATOM 7879 N N . LEU A 1 22 ? -8.700 -0.787 -3.816 1.00 0.00 22 LEU A N 15
ATOM 7880 C CA . LEU A 1 22 ? -9.879 -0.220 -3.096 1.00 0.00 22 LEU A CA 15
ATOM 7881 C C . LEU A 1 22 ? -11.153 -0.921 -3.577 1.00 0.00 22 LEU A C 15
ATOM 7882 O O . LEU A 1 22 ? -11.568 -0.763 -4.711 1.00 0.00 22 LEU A O 15
ATOM 7898 N N . TYR A 1 23 ? -11.769 -1.706 -2.728 1.00 0.00 23 TYR A N 15
ATOM 7899 C CA . TYR A 1 23 ? -13.010 -2.432 -3.138 1.00 0.00 23 TYR A CA 15
ATOM 7900 C C . TYR A 1 23 ? -13.952 -2.626 -1.943 1.00 0.00 23 TYR A C 15
ATOM 7901 O O . TYR A 1 23 ? -13.522 -2.666 -0.806 1.00 0.00 23 TYR A O 15
ATOM 7919 N N . ARG A 1 24 ? -15.234 -2.758 -2.210 1.00 0.00 24 ARG A N 15
ATOM 7920 C CA . ARG A 1 24 ? -16.245 -2.963 -1.121 1.00 0.00 24 ARG A CA 15
ATOM 7921 C C . ARG A 1 24 ? -16.090 -1.910 -0.015 1.00 0.00 24 ARG A C 15
ATOM 7922 O O . ARG A 1 24 ? -16.309 -2.184 1.154 1.00 0.00 24 ARG A O 15
ATOM 7943 N N . GLY A 1 25 ? -15.709 -0.710 -0.378 1.00 0.00 25 GLY A N 15
ATOM 7944 C CA . GLY A 1 25 ? -15.530 0.368 0.640 1.00 0.00 25 GLY A CA 15
ATOM 7945 C C . GLY A 1 25 ? -14.402 -0.022 1.601 1.00 0.00 25 GLY A C 15
ATOM 7946 O O . GLY A 1 25 ? -14.434 0.300 2.773 1.00 0.00 25 GLY A O 15
ATOM 7950 N N . ARG A 1 26 ? -13.409 -0.718 1.107 1.00 0.00 26 ARG A N 15
ATOM 7951 C CA . ARG A 1 26 ? -12.275 -1.143 1.975 1.00 0.00 26 ARG A CA 15
ATOM 7952 C C . ARG A 1 26 ? -10.952 -0.953 1.231 1.00 0.00 26 ARG A C 15
ATOM 7953 O O . ARG A 1 26 ? -10.873 -1.140 0.030 1.00 0.00 26 ARG A O 15
ATOM 7974 N N . CYS A 1 27 ? -9.914 -0.584 1.934 1.00 0.00 27 CYS A N 15
ATOM 7975 C CA . CYS A 1 27 ? -8.599 -0.378 1.265 1.00 0.00 27 CYS A CA 15
ATOM 7976 C C . CYS A 1 27 ? -7.644 -1.528 1.598 1.00 0.00 27 CYS A C 15
ATOM 7977 O O . CYS A 1 27 ? -7.336 -1.787 2.747 1.00 0.00 27 CYS A O 15
ATOM 7984 N N . TYR A 1 28 ? -7.176 -2.212 0.588 1.00 0.00 28 TYR A N 15
ATOM 7985 C CA . TYR A 1 28 ? -6.236 -3.351 0.802 1.00 0.00 28 TYR A CA 15
ATOM 7986 C C . TYR A 1 28 ? -4.829 -2.922 0.375 1.00 0.00 28 TYR A C 15
ATOM 7987 O O . TYR A 1 28 ? -4.519 -2.861 -0.800 1.00 0.00 28 TYR A O 15
ATOM 8005 N N . CYS A 1 29 ? -3.982 -2.603 1.322 1.00 0.00 29 CYS A N 15
ATOM 8006 C CA . CYS A 1 29 ? -2.602 -2.150 0.973 1.00 0.00 29 CYS A CA 15
ATOM 8007 C C . CYS A 1 29 ? -1.545 -3.135 1.485 1.00 0.00 29 CYS A C 15
ATOM 8008 O O . CYS A 1 29 ? -1.747 -3.834 2.462 1.00 0.00 29 CYS A O 15
ATOM 8015 N N . LYS A 1 30 ? -0.415 -3.184 0.821 1.00 0.00 30 LYS A N 15
ATOM 8016 C CA . LYS A 1 30 ? 0.682 -4.106 1.235 1.00 0.00 30 LYS A CA 15
ATOM 8017 C C . LYS A 1 30 ? 2.047 -3.480 0.916 1.00 0.00 30 LYS A C 15
ATOM 8018 O O . LYS A 1 30 ? 2.174 -2.666 0.023 1.00 0.00 30 LYS A O 15
ATOM 8037 N N . CYS A 1 31 ? 3.064 -3.860 1.646 1.00 0.00 31 CYS A N 15
ATOM 8038 C CA . CYS A 1 31 ? 4.436 -3.304 1.407 1.00 0.00 31 CYS A CA 15
ATOM 8039 C C . CYS A 1 31 ? 5.455 -4.450 1.403 1.00 0.00 31 CYS A C 15
ATOM 8040 O O . CYS A 1 31 ? 5.498 -5.253 2.317 1.00 0.00 31 CYS A O 15
ATOM 8047 N N . LEU A 1 32 ? 6.265 -4.541 0.376 1.00 0.00 32 LEU A N 15
ATOM 8048 C CA . LEU A 1 32 ? 7.270 -5.649 0.301 1.00 0.00 32 LEU A CA 15
ATOM 8049 C C . LEU A 1 32 ? 8.618 -5.144 -0.239 1.00 0.00 32 LEU A C 15
ATOM 8050 O O . LEU A 1 32 ? 8.776 -3.978 -0.552 1.00 0.00 32 LEU A O 15
ATOM 8066 N N . ARG A 1 33 ? 9.585 -6.033 -0.347 1.00 0.00 33 ARG A N 15
ATOM 8067 C CA . ARG A 1 33 ? 10.943 -5.652 -0.863 1.00 0.00 33 ARG A CA 15
ATOM 8068 C C . ARG A 1 33 ? 11.508 -4.480 -0.047 1.00 0.00 33 ARG A C 15
ATOM 8069 O O . ARG A 1 33 ? 11.756 -3.408 -0.567 1.00 0.00 33 ARG A O 15
ATOM 8090 N N . CYS A 1 34 ? 11.701 -4.682 1.233 1.00 0.00 34 CYS A N 15
ATOM 8091 C CA . CYS A 1 34 ? 12.237 -3.590 2.097 1.00 0.00 34 CYS A CA 15
ATOM 8092 C C . CYS A 1 34 ? 13.693 -3.875 2.485 1.00 0.00 34 CYS A C 15
ATOM 8093 O O . CYS A 1 34 ? 14.483 -2.945 2.457 1.00 0.00 34 CYS A O 15
ATOM 8101 N N . SER A 1 1 ? -7.653 9.168 -2.261 1.00 0.00 1 SER A N 16
ATOM 8102 C CA . SER A 1 1 ? -6.501 8.423 -2.854 1.00 0.00 1 SER A CA 16
ATOM 8103 C C . SER A 1 1 ? -5.864 7.507 -1.799 1.00 0.00 1 SER A C 16
ATOM 8104 O O . SER A 1 1 ? -5.018 7.924 -1.028 1.00 0.00 1 SER A O 16
ATOM 8114 N N . CYS A 1 2 ? -6.270 6.263 -1.762 1.00 0.00 2 CYS A N 16
ATOM 8115 C CA . CYS A 1 2 ? -5.700 5.310 -0.760 1.00 0.00 2 CYS A CA 16
ATOM 8116 C C . CYS A 1 2 ? -4.399 4.694 -1.287 1.00 0.00 2 CYS A C 16
ATOM 8117 O O . CYS A 1 2 ? -3.450 4.510 -0.549 1.00 0.00 2 CYS A O 16
ATOM 8124 N N . ALA A 1 3 ? -4.354 4.370 -2.557 1.00 0.00 3 ALA A N 16
ATOM 8125 C CA . ALA A 1 3 ? -3.121 3.757 -3.142 1.00 0.00 3 ALA A CA 16
ATOM 8126 C C . ALA A 1 3 ? -1.928 4.711 -3.023 1.00 0.00 3 ALA A C 16
ATOM 8127 O O . ALA A 1 3 ? -0.828 4.296 -2.713 1.00 0.00 3 ALA A O 16
ATOM 8134 N N . SER A 1 4 ? -2.135 5.984 -3.264 1.00 0.00 4 SER A N 16
ATOM 8135 C CA . SER A 1 4 ? -1.006 6.960 -3.161 1.00 0.00 4 SER A CA 16
ATOM 8136 C C . SER A 1 4 ? -0.528 7.072 -1.708 1.00 0.00 4 SER A C 16
ATOM 8137 O O . SER A 1 4 ? 0.656 7.184 -1.445 1.00 0.00 4 SER A O 16
ATOM 8145 N N . ARG A 1 5 ? -1.438 7.033 -0.765 1.00 0.00 5 ARG A N 16
ATOM 8146 C CA . ARG A 1 5 ? -1.035 7.128 0.673 1.00 0.00 5 ARG A CA 16
ATOM 8147 C C . ARG A 1 5 ? -0.260 5.870 1.072 1.00 0.00 5 ARG A C 16
ATOM 8148 O O . ARG A 1 5 ? 0.748 5.941 1.750 1.00 0.00 5 ARG A O 16
ATOM 8169 N N . CYS A 1 6 ? -0.717 4.723 0.639 1.00 0.00 6 CYS A N 16
ATOM 8170 C CA . CYS A 1 6 ? -0.003 3.453 0.973 1.00 0.00 6 CYS A CA 16
ATOM 8171 C C . CYS A 1 6 ? 1.321 3.386 0.203 1.00 0.00 6 CYS A C 16
ATOM 8172 O O . CYS A 1 6 ? 2.300 2.846 0.685 1.00 0.00 6 CYS A O 16
ATOM 8179 N N . LYS A 1 7 ? 1.362 3.950 -0.981 1.00 0.00 7 LYS A N 16
ATOM 8180 C CA . LYS A 1 7 ? 2.627 3.946 -1.773 1.00 0.00 7 LYS A CA 16
ATOM 8181 C C . LYS A 1 7 ? 3.689 4.749 -1.017 1.00 0.00 7 LYS A C 16
ATOM 8182 O O . LYS A 1 7 ? 4.826 4.335 -0.904 1.00 0.00 7 LYS A O 16
ATOM 8201 N N . GLY A 1 8 ? 3.313 5.889 -0.481 1.00 0.00 8 GLY A N 16
ATOM 8202 C CA . GLY A 1 8 ? 4.284 6.716 0.291 1.00 0.00 8 GLY A CA 16
ATOM 8203 C C . GLY A 1 8 ? 4.681 5.964 1.566 1.00 0.00 8 GLY A C 16
ATOM 8204 O O . GLY A 1 8 ? 5.822 5.994 1.982 1.00 0.00 8 GLY A O 16
ATOM 8208 N N . HIS A 1 9 ? 3.741 5.279 2.181 1.00 0.00 9 HIS A N 16
ATOM 8209 C CA . HIS A 1 9 ? 4.052 4.509 3.424 1.00 0.00 9 HIS A CA 16
ATOM 8210 C C . HIS A 1 9 ? 5.137 3.463 3.139 1.00 0.00 9 HIS A C 16
ATOM 8211 O O . HIS A 1 9 ? 6.085 3.322 3.890 1.00 0.00 9 HIS A O 16
ATOM 8225 N N . CYS A 1 10 ? 5.007 2.735 2.054 1.00 0.00 10 CYS A N 16
ATOM 8226 C CA . CYS A 1 10 ? 6.035 1.704 1.710 1.00 0.00 10 CYS A CA 16
ATOM 8227 C C . CYS A 1 10 ? 7.388 2.386 1.467 1.00 0.00 10 CYS A C 16
ATOM 8228 O O . CYS A 1 10 ? 8.421 1.902 1.894 1.00 0.00 10 CYS A O 16
ATOM 8235 N N . ARG A 1 11 ? 7.384 3.525 0.811 1.00 0.00 11 ARG A N 16
ATOM 8236 C CA . ARG A 1 11 ? 8.664 4.259 0.568 1.00 0.00 11 ARG A CA 16
ATOM 8237 C C . ARG A 1 11 ? 9.252 4.707 1.914 1.00 0.00 11 ARG A C 16
ATOM 8238 O O . ARG A 1 11 ? 10.444 4.615 2.143 1.00 0.00 11 ARG A O 16
ATOM 8259 N N . ALA A 1 12 ? 8.411 5.172 2.812 1.00 0.00 12 ALA A N 16
ATOM 8260 C CA . ALA A 1 12 ? 8.896 5.609 4.157 1.00 0.00 12 ALA A CA 16
ATOM 8261 C C . ALA A 1 12 ? 9.437 4.402 4.935 1.00 0.00 12 ALA A C 16
ATOM 8262 O O . ALA A 1 12 ? 10.325 4.532 5.757 1.00 0.00 12 ALA A O 16
ATOM 8269 N N . ARG A 1 13 ? 8.915 3.228 4.668 1.00 0.00 13 ARG A N 16
ATOM 8270 C CA . ARG A 1 13 ? 9.399 2.002 5.371 1.00 0.00 13 ARG A CA 16
ATOM 8271 C C . ARG A 1 13 ? 10.598 1.388 4.621 1.00 0.00 13 ARG A C 16
ATOM 8272 O O . ARG A 1 13 ? 11.018 0.287 4.921 1.00 0.00 13 ARG A O 16
ATOM 8293 N N . ARG A 1 14 ? 11.144 2.098 3.650 1.00 0.00 14 ARG A N 16
ATOM 8294 C CA . ARG A 1 14 ? 12.314 1.580 2.867 1.00 0.00 14 ARG A CA 16
ATOM 8295 C C . ARG A 1 14 ? 11.918 0.321 2.081 1.00 0.00 14 ARG A C 16
ATOM 8296 O O . ARG A 1 14 ? 12.534 -0.719 2.203 1.00 0.00 14 ARG A O 16
ATOM 8317 N N . CYS A 1 15 ? 10.892 0.414 1.272 1.00 0.00 15 CYS A N 16
ATOM 8318 C CA . CYS A 1 15 ? 10.450 -0.765 0.473 1.00 0.00 15 CYS A CA 16
ATOM 8319 C C . CYS A 1 15 ? 10.390 -0.408 -1.013 1.00 0.00 15 CYS A C 16
ATOM 8320 O O . CYS A 1 15 ? 10.017 0.690 -1.382 1.00 0.00 15 CYS A O 16
ATOM 8327 N N . GLY A 1 16 ? 10.757 -1.329 -1.865 1.00 0.00 16 GLY A N 16
ATOM 8328 C CA . GLY A 1 16 ? 10.730 -1.056 -3.332 1.00 0.00 16 GLY A CA 16
ATOM 8329 C C . GLY A 1 16 ? 9.494 -1.697 -3.980 1.00 0.00 16 GLY A C 16
ATOM 8330 O O . GLY A 1 16 ? 9.371 -1.715 -5.188 1.00 0.00 16 GLY A O 16
ATOM 8334 N N . TYR A 1 17 ? 8.579 -2.227 -3.200 1.00 0.00 17 TYR A N 16
ATOM 8335 C CA . TYR A 1 17 ? 7.365 -2.861 -3.798 1.00 0.00 17 TYR A CA 16
ATOM 8336 C C . TYR A 1 17 ? 6.153 -2.658 -2.884 1.00 0.00 17 TYR A C 16
ATOM 8337 O O . TYR A 1 17 ? 6.272 -2.672 -1.677 1.00 0.00 17 TYR A O 16
ATOM 8355 N N . TYR A 1 18 ? 4.986 -2.481 -3.451 1.00 0.00 18 TYR A N 16
ATOM 8356 C CA . TYR A 1 18 ? 3.762 -2.290 -2.613 1.00 0.00 18 TYR A CA 16
ATOM 8357 C C . TYR A 1 18 ? 2.501 -2.609 -3.438 1.00 0.00 18 TYR A C 16
ATOM 8358 O O . TYR A 1 18 ? 2.433 -2.324 -4.620 1.00 0.00 18 TYR A O 16
ATOM 8376 N N . VAL A 1 19 ? 1.506 -3.199 -2.821 1.00 0.00 19 VAL A N 16
ATOM 8377 C CA . VAL A 1 19 ? 0.249 -3.537 -3.563 1.00 0.00 19 VAL A CA 16
ATOM 8378 C C . VAL A 1 19 ? -0.946 -2.820 -2.922 1.00 0.00 19 VAL A C 16
ATOM 8379 O O . VAL A 1 19 ? -1.243 -3.012 -1.759 1.00 0.00 19 VAL A O 16
ATOM 8392 N N . SER A 1 20 ? -1.637 -1.996 -3.673 1.00 0.00 20 SER A N 16
ATOM 8393 C CA . SER A 1 20 ? -2.814 -1.266 -3.106 1.00 0.00 20 SER A CA 16
ATOM 8394 C C . SER A 1 20 ? -4.075 -1.556 -3.933 1.00 0.00 20 SER A C 16
ATOM 8395 O O . SER A 1 20 ? -4.041 -1.568 -5.150 1.00 0.00 20 SER A O 16
ATOM 8403 N N . VAL A 1 21 ? -5.182 -1.794 -3.273 1.00 0.00 21 VAL A N 16
ATOM 8404 C CA . VAL A 1 21 ? -6.456 -2.093 -4.000 1.00 0.00 21 VAL A CA 16
ATOM 8405 C C . VAL A 1 21 ? -7.660 -1.603 -3.181 1.00 0.00 21 VAL A C 16
ATOM 8406 O O . VAL A 1 21 ? -7.771 -1.876 -2.007 1.00 0.00 21 VAL A O 16
ATOM 8419 N N . LEU A 1 22 ? -8.567 -0.892 -3.800 1.00 0.00 22 LEU A N 16
ATOM 8420 C CA . LEU A 1 22 ? -9.768 -0.398 -3.063 1.00 0.00 22 LEU A CA 16
ATOM 8421 C C . LEU A 1 22 ? -11.004 -1.179 -3.523 1.00 0.00 22 LEU A C 16
ATOM 8422 O O . LEU A 1 22 ? -11.385 -1.131 -4.679 1.00 0.00 22 LEU A O 16
ATOM 8438 N N . TYR A 1 23 ? -11.623 -1.908 -2.627 1.00 0.00 23 TYR A N 16
ATOM 8439 C CA . TYR A 1 23 ? -12.827 -2.708 -3.008 1.00 0.00 23 TYR A CA 16
ATOM 8440 C C . TYR A 1 23 ? -13.786 -2.850 -1.821 1.00 0.00 23 TYR A C 16
ATOM 8441 O O . TYR A 1 23 ? -13.384 -2.763 -0.676 1.00 0.00 23 TYR A O 16
ATOM 8459 N N . ARG A 1 24 ? -15.054 -3.076 -2.096 1.00 0.00 24 ARG A N 16
ATOM 8460 C CA . ARG A 1 24 ? -16.074 -3.236 -1.009 1.00 0.00 24 ARG A CA 16
ATOM 8461 C C . ARG A 1 24 ? -16.008 -2.065 -0.016 1.00 0.00 24 ARG A C 16
ATOM 8462 O O . ARG A 1 24 ? -16.276 -2.221 1.162 1.00 0.00 24 ARG A O 16
ATOM 8483 N N . GLY A 1 25 ? -15.645 -0.895 -0.484 1.00 0.00 25 GLY A N 16
ATOM 8484 C CA . GLY A 1 25 ? -15.550 0.285 0.426 1.00 0.00 25 GLY A CA 16
ATOM 8485 C C . GLY A 1 25 ? -14.432 0.053 1.449 1.00 0.00 25 GLY A C 16
ATOM 8486 O O . GLY A 1 25 ? -14.490 0.534 2.564 1.00 0.00 25 GLY A O 16
ATOM 8490 N N . ARG A 1 26 ? -13.415 -0.685 1.072 1.00 0.00 26 ARG A N 16
ATOM 8491 C CA . ARG A 1 26 ? -12.288 -0.959 2.006 1.00 0.00 26 ARG A CA 16
ATOM 8492 C C . ARG A 1 26 ? -10.957 -0.777 1.275 1.00 0.00 26 ARG A C 16
ATOM 8493 O O . ARG A 1 26 ? -10.875 -0.906 0.067 1.00 0.00 26 ARG A O 16
ATOM 8514 N N . CYS A 1 27 ? -9.914 -0.475 2.000 1.00 0.00 27 CYS A N 16
ATOM 8515 C CA . CYS A 1 27 ? -8.589 -0.275 1.350 1.00 0.00 27 CYS A CA 16
ATOM 8516 C C . CYS A 1 27 ? -7.658 -1.454 1.649 1.00 0.00 27 CYS A C 16
ATOM 8517 O O . CYS A 1 27 ? -7.404 -1.793 2.790 1.00 0.00 27 CYS A O 16
ATOM 8524 N N . TYR A 1 28 ? -7.144 -2.069 0.617 1.00 0.00 28 TYR A N 16
ATOM 8525 C CA . TYR A 1 28 ? -6.216 -3.223 0.790 1.00 0.00 28 TYR A CA 16
ATOM 8526 C C . TYR A 1 28 ? -4.799 -2.769 0.428 1.00 0.00 28 TYR A C 16
ATOM 8527 O O . TYR A 1 28 ? -4.436 -2.709 -0.731 1.00 0.00 28 TYR A O 16
ATOM 8545 N N . CYS A 1 29 ? -4.006 -2.420 1.408 1.00 0.00 29 CYS A N 16
ATOM 8546 C CA . CYS A 1 29 ? -2.621 -1.939 1.115 1.00 0.00 29 CYS A CA 16
ATOM 8547 C C . CYS A 1 29 ? -1.570 -2.959 1.560 1.00 0.00 29 CYS A C 16
ATOM 8548 O O . CYS A 1 29 ? -1.733 -3.646 2.552 1.00 0.00 29 CYS A O 16
ATOM 8555 N N . LYS A 1 30 ? -0.489 -3.050 0.825 1.00 0.00 30 LYS A N 16
ATOM 8556 C CA . LYS A 1 30 ? 0.600 -4.009 1.175 1.00 0.00 30 LYS A CA 16
ATOM 8557 C C . LYS A 1 30 ? 1.969 -3.396 0.855 1.00 0.00 30 LYS A C 16
ATOM 8558 O O . LYS A 1 30 ? 2.107 -2.598 -0.054 1.00 0.00 30 LYS A O 16
ATOM 8577 N N . CYS A 1 31 ? 2.977 -3.773 1.596 1.00 0.00 31 CYS A N 16
ATOM 8578 C CA . CYS A 1 31 ? 4.352 -3.235 1.355 1.00 0.00 31 CYS A CA 16
ATOM 8579 C C . CYS A 1 31 ? 5.349 -4.401 1.351 1.00 0.00 31 CYS A C 16
ATOM 8580 O O . CYS A 1 31 ? 5.390 -5.192 2.275 1.00 0.00 31 CYS A O 16
ATOM 8587 N N . LEU A 1 32 ? 6.133 -4.527 0.310 1.00 0.00 32 LEU A N 16
ATOM 8588 C CA . LEU A 1 32 ? 7.109 -5.659 0.233 1.00 0.00 32 LEU A CA 16
ATOM 8589 C C . LEU A 1 32 ? 8.483 -5.173 -0.252 1.00 0.00 32 LEU A C 16
ATOM 8590 O O . LEU A 1 32 ? 8.682 -3.999 -0.509 1.00 0.00 32 LEU A O 16
ATOM 8606 N N . ARG A 1 33 ? 9.427 -6.083 -0.376 1.00 0.00 33 ARG A N 16
ATOM 8607 C CA . ARG A 1 33 ? 10.807 -5.717 -0.840 1.00 0.00 33 ARG A CA 16
ATOM 8608 C C . ARG A 1 33 ? 11.379 -4.593 0.036 1.00 0.00 33 ARG A C 16
ATOM 8609 O O . ARG A 1 33 ? 11.740 -3.536 -0.446 1.00 0.00 33 ARG A O 16
ATOM 8630 N N . CYS A 1 34 ? 11.454 -4.817 1.326 1.00 0.00 34 CYS A N 16
ATOM 8631 C CA . CYS A 1 34 ? 11.990 -3.770 2.244 1.00 0.00 34 CYS A CA 16
ATOM 8632 C C . CYS A 1 34 ? 13.411 -4.126 2.701 1.00 0.00 34 CYS A C 16
ATOM 8633 O O . CYS A 1 34 ? 14.230 -3.224 2.771 1.00 0.00 34 CYS A O 16
ATOM 8641 N N . SER A 1 1 ? -6.487 7.563 -4.567 1.00 0.00 1 SER A N 17
ATOM 8642 C CA . SER A 1 1 ? -6.157 8.311 -3.314 1.00 0.00 1 SER A CA 17
ATOM 8643 C C . SER A 1 1 ? -5.567 7.360 -2.263 1.00 0.00 1 SER A C 17
ATOM 8644 O O . SER A 1 1 ? -4.445 7.532 -1.826 1.00 0.00 1 SER A O 17
ATOM 8654 N N . CYS A 1 2 ? -6.317 6.360 -1.857 1.00 0.00 2 CYS A N 17
ATOM 8655 C CA . CYS A 1 2 ? -5.806 5.393 -0.832 1.00 0.00 2 CYS A CA 17
ATOM 8656 C C . CYS A 1 2 ? -4.522 4.712 -1.322 1.00 0.00 2 CYS A C 17
ATOM 8657 O O . CYS A 1 2 ? -3.586 4.532 -0.567 1.00 0.00 2 CYS A O 17
ATOM 8664 N N . ALA A 1 3 ? -4.472 4.337 -2.578 1.00 0.00 3 ALA A N 17
ATOM 8665 C CA . ALA A 1 3 ? -3.246 3.669 -3.119 1.00 0.00 3 ALA A CA 17
ATOM 8666 C C . ALA A 1 3 ? -2.035 4.604 -3.015 1.00 0.00 3 ALA A C 17
ATOM 8667 O O . ALA A 1 3 ? -0.944 4.177 -2.690 1.00 0.00 3 ALA A O 17
ATOM 8674 N N . SER A 1 4 ? -2.220 5.877 -3.280 1.00 0.00 4 SER A N 17
ATOM 8675 C CA . SER A 1 4 ? -1.079 6.841 -3.188 1.00 0.00 4 SER A CA 17
ATOM 8676 C C . SER A 1 4 ? -0.594 6.956 -1.738 1.00 0.00 4 SER A C 17
ATOM 8677 O O . SER A 1 4 ? 0.592 7.029 -1.478 1.00 0.00 4 SER A O 17
ATOM 8685 N N . ARG A 1 5 ? -1.503 6.959 -0.791 1.00 0.00 5 ARG A N 17
ATOM 8686 C CA . ARG A 1 5 ? -1.091 7.055 0.645 1.00 0.00 5 ARG A CA 17
ATOM 8687 C C . ARG A 1 5 ? -0.317 5.791 1.035 1.00 0.00 5 ARG A C 17
ATOM 8688 O O . ARG A 1 5 ? 0.692 5.853 1.711 1.00 0.00 5 ARG A O 17
ATOM 8709 N N . CYS A 1 6 ? -0.781 4.649 0.595 1.00 0.00 6 CYS A N 17
ATOM 8710 C CA . CYS A 1 6 ? -0.075 3.371 0.915 1.00 0.00 6 CYS A CA 17
ATOM 8711 C C . CYS A 1 6 ? 1.295 3.349 0.226 1.00 0.00 6 CYS A C 17
ATOM 8712 O O . CYS A 1 6 ? 2.264 2.852 0.768 1.00 0.00 6 CYS A O 17
ATOM 8719 N N . LYS A 1 7 ? 1.377 3.900 -0.963 1.00 0.00 7 LYS A N 17
ATOM 872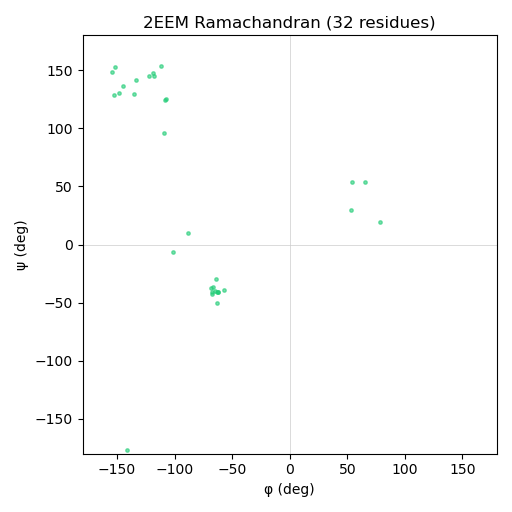0 C CA . LYS A 1 7 ? 2.679 3.937 -1.693 1.00 0.00 7 LYS A CA 17
ATOM 8721 C C . LYS A 1 7 ? 3.707 4.715 -0.866 1.00 0.00 7 LYS A C 17
ATOM 8722 O O . LYS A 1 7 ? 4.838 4.297 -0.717 1.00 0.00 7 LYS A O 17
ATOM 8741 N N . GLY A 1 8 ? 3.308 5.836 -0.312 1.00 0.00 8 GLY A N 17
ATOM 8742 C CA . GLY A 1 8 ? 4.245 6.640 0.526 1.00 0.00 8 GLY A CA 17
ATOM 8743 C C . GLY A 1 8 ? 4.593 5.853 1.795 1.00 0.00 8 GLY A C 17
ATOM 8744 O O . GLY A 1 8 ? 5.717 5.881 2.259 1.00 0.00 8 GLY A O 17
ATOM 8748 N N . HIS A 1 9 ? 3.636 5.145 2.352 1.00 0.00 9 HIS A N 17
ATOM 8749 C CA . HIS A 1 9 ? 3.905 4.341 3.588 1.00 0.00 9 HIS A CA 17
ATOM 8750 C C . HIS A 1 9 ? 4.986 3.288 3.310 1.00 0.00 9 HIS A C 17
ATOM 8751 O O . HIS A 1 9 ? 5.855 3.050 4.129 1.00 0.00 9 HIS A O 17
ATOM 8765 N N . CYS A 1 10 ? 4.946 2.668 2.154 1.00 0.00 10 CYS A N 17
ATOM 8766 C CA . CYS A 1 10 ? 5.981 1.643 1.809 1.00 0.00 10 CYS A CA 17
ATOM 8767 C C . CYS A 1 10 ? 7.328 2.342 1.591 1.00 0.00 10 CYS A C 17
ATOM 8768 O O . CYS A 1 10 ? 8.359 1.868 2.026 1.00 0.00 10 CYS A O 17
ATOM 8775 N N . ARG A 1 11 ? 7.316 3.484 0.943 1.00 0.00 11 ARG A N 17
ATOM 8776 C CA . ARG A 1 11 ? 8.586 4.239 0.722 1.00 0.00 11 ARG A CA 17
ATOM 8777 C C . ARG A 1 11 ? 9.160 4.668 2.076 1.00 0.00 11 ARG A C 17
ATOM 8778 O O . ARG A 1 11 ? 10.349 4.574 2.316 1.00 0.00 11 ARG A O 17
ATOM 8799 N N . ALA A 1 12 ? 8.307 5.119 2.968 1.00 0.00 12 ALA A N 17
ATOM 8800 C CA . ALA A 1 12 ? 8.773 5.540 4.326 1.00 0.00 12 ALA A CA 17
ATOM 8801 C C . ALA A 1 12 ? 9.385 4.341 5.064 1.00 0.00 12 ALA A C 17
ATOM 8802 O O . ALA A 1 12 ? 10.290 4.492 5.862 1.00 0.00 12 ALA A O 17
ATOM 8809 N N . ARG A 1 13 ? 8.904 3.149 4.789 1.00 0.00 13 ARG A N 17
ATOM 8810 C CA . ARG A 1 13 ? 9.461 1.933 5.452 1.00 0.00 13 ARG A CA 17
ATOM 8811 C C . ARG A 1 13 ? 10.663 1.387 4.655 1.00 0.00 13 ARG A C 17
ATOM 8812 O O . ARG A 1 13 ? 11.124 0.289 4.905 1.00 0.00 13 ARG A O 17
ATOM 8833 N N . ARG A 1 14 ? 11.163 2.147 3.698 1.00 0.00 14 ARG A N 17
ATOM 8834 C CA . ARG A 1 14 ? 12.329 1.697 2.868 1.00 0.00 14 ARG A CA 17
ATOM 8835 C C . ARG A 1 14 ? 11.950 0.461 2.041 1.00 0.00 14 ARG A C 17
ATOM 8836 O O . ARG A 1 14 ? 12.581 -0.574 2.125 1.00 0.00 14 ARG A O 17
ATOM 8857 N N . CYS A 1 15 ? 10.920 0.569 1.239 1.00 0.00 15 CYS A N 17
ATOM 8858 C CA . CYS A 1 15 ? 10.489 -0.587 0.401 1.00 0.00 15 CYS A CA 17
ATOM 8859 C C . CYS A 1 15 ? 10.350 -0.158 -1.062 1.00 0.00 15 CYS A C 17
ATOM 8860 O O . CYS A 1 15 ? 9.943 0.950 -1.357 1.00 0.00 15 CYS A O 17
ATOM 8867 N N . GLY A 1 16 ? 10.688 -1.029 -1.979 1.00 0.00 16 GLY A N 17
ATOM 8868 C CA . GLY A 1 16 ? 10.580 -0.680 -3.427 1.00 0.00 16 GLY A CA 17
ATOM 8869 C C . GLY A 1 16 ? 9.358 -1.362 -4.059 1.00 0.00 16 GLY A C 17
ATOM 8870 O O . GLY A 1 16 ? 9.130 -1.246 -5.247 1.00 0.00 16 GLY A O 17
ATOM 8874 N N . TYR A 1 17 ? 8.569 -2.071 -3.284 1.00 0.00 17 TYR A N 17
ATOM 8875 C CA . TYR A 1 17 ? 7.369 -2.754 -3.856 1.00 0.00 17 TYR A CA 17
ATOM 8876 C C . TYR A 1 17 ? 6.175 -2.596 -2.912 1.00 0.00 17 TYR A C 17
ATOM 8877 O O . TYR A 1 17 ? 6.326 -2.624 -1.709 1.00 0.00 17 TYR A O 17
ATOM 8895 N N . TYR A 1 18 ? 4.991 -2.438 -3.446 1.00 0.00 18 TYR A N 17
ATOM 8896 C CA . TYR A 1 18 ? 3.787 -2.286 -2.571 1.00 0.00 18 TYR A CA 17
ATOM 8897 C C . TYR A 1 18 ? 2.506 -2.604 -3.356 1.00 0.00 18 TYR A C 17
ATOM 8898 O O . TYR A 1 18 ? 2.426 -2.391 -4.554 1.00 0.00 18 TYR A O 17
ATOM 8916 N N . VAL A 1 19 ? 1.505 -3.105 -2.682 1.00 0.00 19 VAL A N 17
ATOM 8917 C CA . VAL A 1 19 ? 0.218 -3.435 -3.364 1.00 0.00 19 VAL A CA 17
ATOM 8918 C C . VAL A 1 19 ? -0.898 -2.539 -2.816 1.00 0.00 19 VAL A C 17
ATOM 8919 O O . VAL A 1 19 ? -0.883 -2.154 -1.662 1.00 0.00 19 VAL A O 17
ATOM 8932 N N . SER A 1 20 ? -1.861 -2.202 -3.632 1.00 0.00 20 SER A N 17
ATOM 8933 C CA . SER A 1 20 ? -2.976 -1.330 -3.153 1.00 0.00 20 SER A CA 17
ATOM 8934 C C . SER A 1 20 ? -4.255 -1.598 -3.959 1.00 0.00 20 SER A C 17
ATOM 8935 O O . SER A 1 20 ? -4.235 -1.671 -5.174 1.00 0.00 20 SER A O 17
ATOM 8943 N N . VAL A 1 21 ? -5.365 -1.748 -3.277 1.00 0.00 21 VAL A N 17
ATOM 8944 C CA . VAL A 1 21 ? -6.660 -2.020 -3.977 1.00 0.00 21 VAL A CA 17
ATOM 8945 C C . VAL A 1 21 ? -7.829 -1.469 -3.150 1.00 0.00 21 VAL A C 17
ATOM 8946 O O . VAL A 1 21 ? -7.920 -1.704 -1.965 1.00 0.00 21 VAL A O 17
ATOM 8959 N N . LEU A 1 22 ? -8.729 -0.754 -3.770 1.00 0.00 22 LEU A N 17
ATOM 8960 C CA . LEU A 1 22 ? -9.900 -0.206 -3.022 1.00 0.00 22 LEU A CA 17
ATOM 8961 C C . LEU A 1 22 ? -11.171 -0.945 -3.457 1.00 0.00 22 LEU A C 17
ATOM 8962 O O . LEU A 1 22 ? -11.643 -0.783 -4.567 1.00 0.00 22 LEU A O 17
ATOM 8978 N N . TYR A 1 23 ? -11.717 -1.767 -2.595 1.00 0.00 23 TYR A N 17
ATOM 8979 C CA . TYR A 1 23 ? -12.948 -2.532 -2.961 1.00 0.00 23 TYR A CA 17
ATOM 8980 C C . TYR A 1 23 ? -13.885 -2.669 -1.755 1.00 0.00 23 TYR A C 17
ATOM 8981 O O . TYR A 1 23 ? -13.449 -2.677 -0.620 1.00 0.00 23 TYR A O 17
ATOM 8999 N N . ARG A 1 24 ? -15.171 -2.788 -2.007 1.00 0.00 24 ARG A N 17
ATOM 9000 C CA . ARG A 1 24 ? -16.173 -2.935 -0.902 1.00 0.00 24 ARG A CA 17
ATOM 9001 C C . ARG A 1 24 ? -16.013 -1.817 0.140 1.00 0.00 24 ARG A C 17
ATOM 9002 O O . ARG A 1 24 ? -16.265 -2.012 1.317 1.00 0.00 24 ARG A O 17
ATOM 9023 N N . GLY A 1 25 ? -15.587 -0.651 -0.283 1.00 0.00 25 GLY A N 17
ATOM 9024 C CA . GLY A 1 25 ? -15.398 0.478 0.679 1.00 0.00 25 GLY A CA 17
ATOM 9025 C C . GLY A 1 25 ? -14.251 0.144 1.642 1.00 0.00 25 GLY A C 17
ATOM 9026 O O . GLY A 1 25 ? -14.213 0.618 2.762 1.00 0.00 25 GLY A O 17
ATOM 9030 N N . ARG A 1 26 ? -13.319 -0.671 1.211 1.00 0.00 26 ARG A N 17
ATOM 9031 C CA . ARG A 1 26 ? -12.173 -1.048 2.082 1.00 0.00 26 ARG A CA 17
ATOM 9032 C C . ARG A 1 26 ? -10.862 -0.880 1.313 1.00 0.00 26 ARG A C 17
ATOM 9033 O O . ARG A 1 26 ? -10.809 -1.065 0.111 1.00 0.00 26 ARG A O 17
ATOM 9054 N N . CYS A 1 27 ? -9.806 -0.533 1.997 1.00 0.00 27 CYS A N 17
ATOM 9055 C CA . CYS A 1 27 ? -8.500 -0.354 1.307 1.00 0.00 27 CYS A CA 17
ATOM 9056 C C . CYS A 1 27 ? -7.572 -1.532 1.617 1.00 0.00 27 CYS A C 17
ATOM 9057 O O . CYS A 1 27 ? -7.273 -1.822 2.762 1.00 0.00 27 CYS A O 17
ATOM 9064 N N . TYR A 1 28 ? -7.116 -2.201 0.594 1.00 0.00 28 TYR A N 17
ATOM 9065 C CA . TYR A 1 28 ? -6.200 -3.363 0.781 1.00 0.00 28 TYR A CA 17
ATOM 9066 C C . TYR A 1 28 ? -4.787 -2.944 0.362 1.00 0.00 28 TYR A C 17
ATOM 9067 O O . TYR A 1 28 ? -4.456 -2.929 -0.809 1.00 0.00 28 TYR A O 17
ATOM 9085 N N . CYS A 1 29 ? -3.964 -2.575 1.311 1.00 0.00 29 CYS A N 17
ATOM 9086 C CA . CYS A 1 29 ? -2.582 -2.124 0.969 1.00 0.00 29 CYS A CA 17
ATOM 9087 C C . CYS A 1 29 ? -1.527 -3.107 1.486 1.00 0.00 29 CYS A C 17
ATOM 9088 O O . CYS A 1 29 ? -1.739 -3.816 2.454 1.00 0.00 29 CYS A O 17
ATOM 9095 N N . LYS A 1 30 ? -0.387 -3.140 0.841 1.00 0.00 30 LYS A N 17
ATOM 9096 C CA . LYS A 1 30 ? 0.711 -4.057 1.270 1.00 0.00 30 LYS A CA 17
ATOM 9097 C C . LYS A 1 30 ? 2.074 -3.453 0.910 1.00 0.00 30 LYS A C 17
ATOM 9098 O O . LYS A 1 30 ? 2.187 -2.631 0.020 1.00 0.00 30 LYS A O 17
ATOM 9117 N N . CYS A 1 31 ? 3.104 -3.856 1.607 1.00 0.00 31 CYS A N 17
ATOM 9118 C CA . CYS A 1 31 ? 4.479 -3.320 1.338 1.00 0.00 31 CYS A CA 17
ATOM 9119 C C . CYS A 1 31 ? 5.477 -4.484 1.278 1.00 0.00 31 CYS A C 17
ATOM 9120 O O . CYS A 1 31 ? 5.513 -5.323 2.161 1.00 0.00 31 CYS A O 17
ATOM 9127 N N . LEU A 1 32 ? 6.277 -4.552 0.241 1.00 0.00 32 LEU A N 17
ATOM 9128 C CA . LEU A 1 32 ? 7.261 -5.675 0.119 1.00 0.00 32 LEU A CA 17
ATOM 9129 C C . LEU A 1 32 ? 8.626 -5.167 -0.370 1.00 0.00 32 LEU A C 17
ATOM 9130 O O . LEU A 1 32 ? 8.799 -3.998 -0.661 1.00 0.00 32 LEU A O 17
ATOM 9146 N N . ARG A 1 33 ? 9.589 -6.061 -0.466 1.00 0.00 33 ARG A N 17
ATOM 9147 C CA . ARG A 1 33 ? 10.962 -5.684 -0.938 1.00 0.00 33 ARG A CA 17
ATOM 9148 C C . ARG A 1 33 ? 11.500 -4.508 -0.113 1.00 0.00 33 ARG A C 17
ATOM 9149 O O . ARG A 1 33 ? 11.723 -3.424 -0.624 1.00 0.00 33 ARG A O 17
ATOM 9170 N N . CYS A 1 34 ? 11.703 -4.716 1.164 1.00 0.00 34 CYS A N 17
ATOM 9171 C CA . CYS A 1 34 ? 12.217 -3.620 2.036 1.00 0.00 34 CYS A CA 17
ATOM 9172 C C . CYS A 1 34 ? 13.674 -3.890 2.438 1.00 0.00 34 CYS A C 17
ATOM 9173 O O . CYS A 1 34 ? 14.428 -2.933 2.528 1.00 0.00 34 CYS A O 17
ATOM 9181 N N . SER A 1 1 ? -6.197 9.607 -2.615 1.00 0.00 1 SER A N 18
ATOM 9182 C CA . SER A 1 1 ? -5.859 8.320 -3.294 1.00 0.00 1 SER A CA 18
ATOM 9183 C C . SER A 1 1 ? -5.323 7.310 -2.277 1.00 0.00 1 SER A C 18
ATOM 9184 O O . SER A 1 1 ? -4.193 7.405 -1.836 1.00 0.00 1 SER A O 18
ATOM 9194 N N . CYS A 1 2 ? -6.127 6.342 -1.903 1.00 0.00 2 CYS A N 18
ATOM 9195 C CA . CYS A 1 2 ? -5.666 5.315 -0.914 1.00 0.00 2 CYS A CA 18
ATOM 9196 C C . CYS A 1 2 ? -4.408 4.610 -1.432 1.00 0.00 2 CYS A C 18
ATOM 9197 O O . CYS A 1 2 ? -3.499 4.321 -0.678 1.00 0.00 2 CYS A O 18
ATOM 9204 N N . ALA A 1 3 ? -4.348 4.338 -2.714 1.00 0.00 3 ALA A N 18
ATOM 9205 C CA . ALA A 1 3 ? -3.143 3.660 -3.284 1.00 0.00 3 ALA A CA 18
ATOM 9206 C C . ALA A 1 3 ? -1.909 4.553 -3.118 1.00 0.00 3 ALA A C 18
ATOM 9207 O O . ALA A 1 3 ? -0.835 4.080 -2.795 1.00 0.00 3 ALA A O 18
ATOM 9214 N N . SER A 1 4 ? -2.054 5.843 -3.319 1.00 0.00 4 SER A N 18
ATOM 9215 C CA . SER A 1 4 ? -0.885 6.760 -3.151 1.00 0.00 4 SER A CA 18
ATOM 9216 C C . SER A 1 4 ? -0.485 6.823 -1.674 1.00 0.00 4 SER A C 18
ATOM 9217 O O . SER A 1 4 ? 0.686 6.838 -1.342 1.00 0.00 4 SER A O 18
ATOM 9225 N N . ARG A 1 5 ? -1.452 6.845 -0.787 1.00 0.00 5 ARG A N 18
ATOM 9226 C CA . ARG A 1 5 ? -1.136 6.893 0.679 1.00 0.00 5 ARG A CA 18
ATOM 9227 C C . ARG A 1 5 ? -0.357 5.638 1.088 1.00 0.00 5 ARG A C 18
ATOM 9228 O O . ARG A 1 5 ? 0.595 5.709 1.843 1.00 0.00 5 ARG A O 18
ATOM 9249 N N . CYS A 1 6 ? -0.751 4.494 0.583 1.00 0.00 6 CYS A N 18
ATOM 9250 C CA . CYS A 1 6 ? -0.032 3.229 0.927 1.00 0.00 6 CYS A CA 18
ATOM 9251 C C . CYS A 1 6 ? 1.362 3.226 0.288 1.00 0.00 6 CYS A C 18
ATOM 9252 O O . CYS A 1 6 ? 2.310 2.711 0.853 1.00 0.00 6 CYS A O 18
ATOM 9259 N N . LYS A 1 7 ? 1.492 3.817 -0.879 1.00 0.00 7 LYS A N 18
ATOM 9260 C CA . LYS A 1 7 ? 2.823 3.875 -1.552 1.00 0.00 7 LYS A CA 18
ATOM 9261 C C . LYS A 1 7 ? 3.784 4.714 -0.703 1.00 0.00 7 LYS A C 18
ATOM 9262 O O . LYS A 1 7 ? 4.930 4.358 -0.513 1.00 0.00 7 LYS A O 18
ATOM 9281 N N . GLY A 1 8 ? 3.308 5.819 -0.174 1.00 0.00 8 GLY A N 18
ATOM 9282 C CA . GLY A 1 8 ? 4.175 6.680 0.682 1.00 0.00 8 GLY A CA 18
ATOM 9283 C C . GLY A 1 8 ? 4.555 5.909 1.950 1.00 0.00 8 GLY A C 18
ATOM 9284 O O . GLY A 1 8 ? 5.674 5.983 2.416 1.00 0.00 8 GLY A O 18
ATOM 9288 N N . HIS A 1 9 ? 3.629 5.157 2.502 1.00 0.00 9 HIS A N 18
ATOM 9289 C CA . HIS A 1 9 ? 3.936 4.364 3.734 1.00 0.00 9 HIS A CA 18
ATOM 9290 C C . HIS A 1 9 ? 5.020 3.323 3.428 1.00 0.00 9 HIS A C 18
ATOM 9291 O O . HIS A 1 9 ? 5.935 3.123 4.206 1.00 0.00 9 HIS A O 18
ATOM 9305 N N . CYS A 1 10 ? 4.930 2.676 2.292 1.00 0.00 10 CYS A N 18
ATOM 9306 C CA . CYS A 1 10 ? 5.962 1.662 1.912 1.00 0.00 10 CYS A CA 18
ATOM 9307 C C . CYS A 1 10 ? 7.289 2.376 1.627 1.00 0.00 10 CYS A C 18
ATOM 9308 O O . CYS A 1 10 ? 8.342 1.941 2.054 1.00 0.00 10 CYS A O 18
ATOM 9315 N N . ARG A 1 11 ? 7.232 3.488 0.932 1.00 0.00 11 ARG A N 18
ATOM 9316 C CA . ARG A 1 11 ? 8.477 4.261 0.636 1.00 0.00 11 ARG A CA 18
ATOM 9317 C C . ARG A 1 11 ? 9.080 4.777 1.947 1.00 0.00 11 ARG A C 18
ATOM 9318 O O . ARG A 1 11 ? 10.283 4.783 2.126 1.00 0.00 11 ARG A O 18
ATOM 9339 N N . ALA A 1 12 ? 8.242 5.193 2.871 1.00 0.00 12 ALA A N 18
ATOM 9340 C CA . ALA A 1 12 ? 8.748 5.693 4.187 1.00 0.00 12 ALA A CA 18
ATOM 9341 C C . ALA A 1 12 ? 9.501 4.569 4.914 1.00 0.00 12 ALA A C 18
ATOM 9342 O O . ALA A 1 12 ? 10.457 4.813 5.625 1.00 0.00 12 ALA A O 18
ATOM 9349 N N . ARG A 1 13 ? 9.088 3.337 4.720 1.00 0.00 13 ARG A N 18
ATOM 9350 C CA . ARG A 1 13 ? 9.791 2.193 5.376 1.00 0.00 13 ARG A CA 18
ATOM 9351 C C . ARG A 1 13 ? 10.957 1.701 4.499 1.00 0.00 13 ARG A C 18
ATOM 9352 O O . ARG A 1 13 ? 11.577 0.698 4.797 1.00 0.00 13 ARG A O 18
ATOM 9373 N N . ARG A 1 14 ? 11.251 2.401 3.419 1.00 0.00 14 ARG A N 18
ATOM 9374 C CA . ARG A 1 14 ? 12.366 1.995 2.505 1.00 0.00 14 ARG A CA 18
ATOM 9375 C C . ARG A 1 14 ? 12.010 0.687 1.783 1.00 0.00 14 ARG A C 18
ATOM 9376 O O . ARG A 1 14 ? 12.743 -0.282 1.830 1.00 0.00 14 ARG A O 18
ATOM 9397 N N . CYS A 1 15 ? 10.887 0.663 1.112 1.00 0.00 15 CYS A N 18
ATOM 9398 C CA . CYS A 1 15 ? 10.468 -0.566 0.378 1.00 0.00 15 CYS A CA 18
ATOM 9399 C C . CYS A 1 15 ? 10.365 -0.273 -1.120 1.00 0.00 15 CYS A C 18
ATOM 9400 O O . CYS A 1 15 ? 9.980 0.810 -1.523 1.00 0.00 15 CYS A O 18
ATOM 9407 N N . GLY A 1 16 ? 10.715 -1.227 -1.942 1.00 0.00 16 GLY A N 18
ATOM 9408 C CA . GLY A 1 16 ? 10.655 -1.015 -3.417 1.00 0.00 16 GLY A CA 18
ATOM 9409 C C . GLY A 1 16 ? 9.415 -1.692 -4.020 1.00 0.00 16 GLY A C 18
ATOM 9410 O O . GLY A 1 16 ? 9.242 -1.699 -5.222 1.00 0.00 16 GLY A O 18
ATOM 9414 N N . TYR A 1 17 ? 8.553 -2.262 -3.210 1.00 0.00 17 TYR A N 18
ATOM 9415 C CA . TYR A 1 17 ? 7.337 -2.929 -3.768 1.00 0.00 17 TYR A CA 18
ATOM 9416 C C . TYR A 1 17 ? 6.124 -2.666 -2.872 1.00 0.00 17 TYR A C 18
ATOM 9417 O O . TYR A 1 17 ? 6.229 -2.661 -1.663 1.00 0.00 17 TYR A O 18
ATOM 9435 N N . TYR A 1 18 ? 4.972 -2.457 -3.457 1.00 0.00 18 TYR A N 18
ATOM 9436 C CA . TYR A 1 18 ? 3.750 -2.209 -2.633 1.00 0.00 18 TYR A CA 18
ATOM 9437 C C . TYR A 1 18 ? 2.487 -2.607 -3.411 1.00 0.00 18 TYR A C 18
ATOM 9438 O O . TYR A 1 18 ? 2.446 -2.549 -4.628 1.00 0.00 18 TYR A O 18
ATOM 9456 N N . VAL A 1 19 ? 1.457 -2.996 -2.708 1.00 0.00 19 VAL A N 18
ATOM 9457 C CA . VAL A 1 19 ? 0.183 -3.386 -3.381 1.00 0.00 19 VAL A CA 18
ATOM 9458 C C . VAL A 1 19 ? -0.963 -2.542 -2.816 1.00 0.00 19 VAL A C 18
ATOM 9459 O O . VAL A 1 19 ? -0.981 -2.214 -1.645 1.00 0.00 19 VAL A O 18
ATOM 9472 N N . SER A 1 20 ? -1.916 -2.184 -3.636 1.00 0.00 20 SER A N 18
ATOM 9473 C CA . SER A 1 20 ? -3.055 -1.357 -3.136 1.00 0.00 20 SER A CA 18
ATOM 9474 C C . SER A 1 20 ? -4.323 -1.631 -3.954 1.00 0.00 20 SER A C 18
ATOM 9475 O O . SER A 1 20 ? -4.290 -1.687 -5.170 1.00 0.00 20 SER A O 18
ATOM 9483 N N . VAL A 1 21 ? -5.435 -1.807 -3.285 1.00 0.00 21 VAL A N 18
ATOM 9484 C CA . VAL A 1 21 ? -6.719 -2.086 -3.997 1.00 0.00 21 VAL A CA 18
ATOM 9485 C C . VAL A 1 21 ? -7.897 -1.516 -3.194 1.00 0.00 21 VAL A C 18
ATOM 9486 O O . VAL A 1 21 ? -8.015 -1.745 -2.010 1.00 0.00 21 VAL A O 18
ATOM 9499 N N . LEU A 1 22 ? -8.774 -0.786 -3.835 1.00 0.00 22 LEU A N 18
ATOM 9500 C CA . LEU A 1 22 ? -9.950 -0.219 -3.110 1.00 0.00 22 LEU A CA 18
ATOM 9501 C C . LEU A 1 22 ? -11.224 -0.934 -3.569 1.00 0.00 22 LEU A C 18
ATOM 9502 O O . LEU A 1 22 ? -11.652 -0.797 -4.700 1.00 0.00 22 LEU A O 18
ATOM 9518 N N . TYR A 1 23 ? -11.823 -1.710 -2.699 1.00 0.00 23 TYR A N 18
ATOM 9519 C CA . TYR A 1 23 ? -13.063 -2.454 -3.078 1.00 0.00 23 TYR A CA 18
ATOM 9520 C C . TYR A 1 23 ? -13.977 -2.640 -1.861 1.00 0.00 23 TYR A C 18
ATOM 9521 O O . TYR A 1 23 ? -13.525 -2.640 -0.732 1.00 0.00 23 TYR A O 18
ATOM 9539 N N . ARG A 1 24 ? -15.260 -2.809 -2.096 1.00 0.00 24 ARG A N 18
ATOM 9540 C CA . ARG A 1 24 ? -16.239 -3.007 -0.975 1.00 0.00 24 ARG A CA 18
ATOM 9541 C C . ARG A 1 24 ? -16.107 -1.900 0.078 1.00 0.00 24 ARG A C 18
ATOM 9542 O O . ARG A 1 24 ? -16.346 -2.119 1.253 1.00 0.00 24 ARG A O 18
ATOM 9563 N N . GLY A 1 25 ? -15.722 -0.716 -0.331 1.00 0.00 25 GLY A N 18
ATOM 9564 C CA . GLY A 1 25 ? -15.565 0.404 0.644 1.00 0.00 25 GLY A CA 18
ATOM 9565 C C . GLY A 1 25 ? -14.424 0.077 1.613 1.00 0.00 25 GLY A C 18
ATOM 9566 O O . GLY A 1 25 ? -14.442 0.473 2.763 1.00 0.00 25 GLY A O 18
ATOM 9570 N N . ARG A 1 26 ? -13.433 -0.647 1.153 1.00 0.00 26 ARG A N 18
ATOM 9571 C CA . ARG A 1 26 ? -12.289 -1.010 2.031 1.00 0.00 26 ARG A CA 18
ATOM 9572 C C . ARG A 1 26 ? -10.977 -0.889 1.255 1.00 0.00 26 ARG A C 18
ATOM 9573 O O . ARG A 1 26 ? -10.929 -1.120 0.060 1.00 0.00 26 ARG A O 18
ATOM 9594 N N . CYS A 1 27 ? -9.914 -0.531 1.924 1.00 0.00 27 CYS A N 18
ATOM 9595 C CA . CYS A 1 27 ? -8.608 -0.393 1.224 1.00 0.00 27 CYS A CA 18
ATOM 9596 C C . CYS A 1 27 ? -7.686 -1.566 1.569 1.00 0.00 27 CYS A C 18
ATOM 9597 O O . CYS A 1 27 ? -7.395 -1.830 2.722 1.00 0.00 27 CYS A O 18
ATOM 9604 N N . TYR A 1 28 ? -7.228 -2.263 0.564 1.00 0.00 28 TYR A N 18
ATOM 9605 C CA . TYR A 1 28 ? -6.317 -3.423 0.779 1.00 0.00 28 TYR A CA 18
ATOM 9606 C C . TYR A 1 28 ? -4.904 -3.023 0.345 1.00 0.00 28 TYR A C 18
ATOM 9607 O O . TYR A 1 28 ? -4.608 -2.940 -0.834 1.00 0.00 28 TYR A O 18
ATOM 9625 N N . CYS A 1 29 ? -4.038 -2.740 1.286 1.00 0.00 29 CYS A N 18
ATOM 9626 C CA . CYS A 1 29 ? -2.655 -2.307 0.921 1.00 0.00 29 CYS A CA 18
ATOM 9627 C C . CYS A 1 29 ? -1.596 -3.291 1.430 1.00 0.00 29 CYS A C 18
ATOM 9628 O O . CYS A 1 29 ? -1.813 -4.034 2.370 1.00 0.00 29 CYS A O 18
ATOM 9635 N N . LYS A 1 30 ? -0.445 -3.281 0.802 1.00 0.00 30 LYS A N 18
ATOM 9636 C CA . LYS A 1 30 ? 0.665 -4.187 1.211 1.00 0.00 30 LYS A CA 18
ATOM 9637 C C . LYS A 1 30 ? 2.020 -3.536 0.896 1.00 0.00 30 LYS A C 18
ATOM 9638 O O . LYS A 1 30 ? 2.143 -2.743 -0.018 1.00 0.00 30 LYS A O 18
ATOM 9657 N N . CYS A 1 31 ? 3.033 -3.878 1.648 1.00 0.00 31 CYS A N 18
ATOM 9658 C CA . CYS A 1 31 ? 4.395 -3.304 1.412 1.00 0.00 31 CYS A CA 18
ATOM 9659 C C . CYS A 1 31 ? 5.423 -4.440 1.410 1.00 0.00 31 CYS A C 18
ATOM 9660 O O . CYS A 1 31 ? 5.445 -5.264 2.305 1.00 0.00 31 CYS A O 18
ATOM 9667 N N . LEU A 1 32 ? 6.261 -4.503 0.405 1.00 0.00 32 LEU A N 18
ATOM 9668 C CA . LEU A 1 32 ? 7.273 -5.603 0.337 1.00 0.00 32 LEU A CA 18
ATOM 9669 C C . LEU A 1 32 ? 8.614 -5.087 -0.209 1.00 0.00 32 LEU A C 18
ATOM 9670 O O . LEU A 1 32 ? 8.769 -3.914 -0.498 1.00 0.00 32 LEU A O 18
ATOM 9686 N N . ARG A 1 33 ? 9.583 -5.970 -0.344 1.00 0.00 33 ARG A N 18
ATOM 9687 C CA . ARG A 1 33 ? 10.934 -5.572 -0.862 1.00 0.00 33 ARG A CA 18
ATOM 9688 C C . ARG A 1 33 ? 11.503 -4.416 -0.025 1.00 0.00 33 ARG A C 18
ATOM 9689 O O . ARG A 1 33 ? 11.856 -3.373 -0.543 1.00 0.00 33 ARG A O 18
ATOM 9710 N N . CYS A 1 34 ? 11.583 -4.600 1.270 1.00 0.00 34 CYS A N 18
ATOM 9711 C CA . CYS A 1 34 ? 12.118 -3.522 2.155 1.00 0.00 34 CYS A CA 18
ATOM 9712 C C . CYS A 1 34 ? 13.560 -3.839 2.572 1.00 0.00 34 CYS A C 18
ATOM 9713 O O . CYS A 1 34 ? 13.818 -4.972 2.948 1.00 0.00 34 CYS A O 18
ATOM 9721 N N . SER A 1 1 ? -7.137 9.114 -2.156 1.00 0.00 1 SER A N 19
ATOM 9722 C CA . SER A 1 1 ? -6.325 8.084 -2.876 1.00 0.00 1 SER A CA 19
ATOM 9723 C C . SER A 1 1 ? -5.669 7.130 -1.868 1.00 0.00 1 SER A C 19
ATOM 9724 O O . SER A 1 1 ? -4.608 7.406 -1.337 1.00 0.00 1 SER A O 19
ATOM 9734 N N . CYS A 1 2 ? -6.299 6.010 -1.600 1.00 0.00 2 CYS A N 19
ATOM 9735 C CA . CYS A 1 2 ? -5.722 5.031 -0.624 1.00 0.00 2 CYS A CA 19
ATOM 9736 C C . CYS A 1 2 ? -4.378 4.494 -1.132 1.00 0.00 2 CYS A C 19
ATOM 9737 O O . CYS A 1 2 ? -3.410 4.439 -0.398 1.00 0.00 2 CYS A O 19
ATOM 9744 N N . ALA A 1 3 ? -4.315 4.102 -2.381 1.00 0.00 3 ALA A N 19
ATOM 9745 C CA . ALA A 1 3 ? -3.035 3.570 -2.947 1.00 0.00 3 ALA A CA 19
ATOM 9746 C C . ALA A 1 3 ? -1.921 4.621 -2.848 1.00 0.00 3 ALA A C 19
ATOM 9747 O O . ALA A 1 3 ? -0.771 4.290 -2.626 1.00 0.00 3 ALA A O 19
ATOM 9754 N N . SER A 1 4 ? -2.250 5.882 -3.006 1.00 0.00 4 SER A N 19
ATOM 9755 C CA . SER A 1 4 ? -1.203 6.948 -2.914 1.00 0.00 4 SER A CA 19
ATOM 9756 C C . SER A 1 4 ? -0.680 7.056 -1.477 1.00 0.00 4 SER A C 19
ATOM 9757 O O . SER A 1 4 ? 0.507 7.197 -1.253 1.00 0.00 4 SER A O 19
ATOM 9765 N N . ARG A 1 5 ? -1.555 6.974 -0.505 1.00 0.00 5 ARG A N 19
ATOM 9766 C CA . ARG A 1 5 ? -1.106 7.056 0.920 1.00 0.00 5 ARG A CA 19
ATOM 9767 C C . ARG A 1 5 ? -0.304 5.804 1.277 1.00 0.00 5 ARG A C 19
ATOM 9768 O O . ARG A 1 5 ? 0.703 5.869 1.957 1.00 0.00 5 ARG A O 19
ATOM 9789 N N . CYS A 1 6 ? -0.747 4.664 0.813 1.00 0.00 6 CYS A N 19
ATOM 9790 C CA . CYS A 1 6 ? -0.020 3.394 1.108 1.00 0.00 6 CYS A CA 19
ATOM 9791 C C . CYS A 1 6 ? 1.349 3.393 0.418 1.00 0.00 6 CYS A C 19
ATOM 9792 O O . CYS A 1 6 ? 2.314 2.875 0.948 1.00 0.00 6 CYS A O 19
ATOM 9799 N N . LYS A 1 7 ? 1.444 3.989 -0.751 1.00 0.00 7 LYS A N 19
ATOM 9800 C CA . LYS A 1 7 ? 2.756 4.045 -1.460 1.00 0.00 7 LYS A CA 19
ATOM 9801 C C . LYS A 1 7 ? 3.746 4.862 -0.624 1.00 0.00 7 LYS A C 19
ATOM 9802 O O . LYS A 1 7 ? 4.892 4.489 -0.467 1.00 0.00 7 LYS A O 19
ATOM 9821 N N . GLY A 1 8 ? 3.297 5.967 -0.073 1.00 0.00 8 GLY A N 19
ATOM 9822 C CA . GLY A 1 8 ? 4.192 6.809 0.772 1.00 0.00 8 GLY A CA 19
ATOM 9823 C C . GLY A 1 8 ? 4.612 6.015 2.013 1.00 0.00 8 GLY A C 19
ATOM 9824 O O . GLY A 1 8 ? 5.743 6.091 2.449 1.00 0.00 8 GLY A O 19
ATOM 9828 N N . HIS A 1 9 ? 3.712 5.243 2.575 1.00 0.00 9 HIS A N 19
ATOM 9829 C CA . HIS A 1 9 ? 4.060 4.429 3.780 1.00 0.00 9 HIS A CA 19
ATOM 9830 C C . HIS A 1 9 ? 5.125 3.385 3.418 1.00 0.00 9 HIS A C 19
ATOM 9831 O O . HIS A 1 9 ? 6.067 3.166 4.156 1.00 0.00 9 HIS A O 19
ATOM 9845 N N . CYS A 1 10 ? 4.983 2.750 2.279 1.00 0.00 10 CYS A N 19
ATOM 9846 C CA . CYS A 1 10 ? 5.987 1.729 1.849 1.00 0.00 10 CYS A CA 19
ATOM 9847 C C . CYS A 1 10 ? 7.299 2.426 1.468 1.00 0.00 10 CYS A C 19
ATOM 9848 O O . CYS A 1 10 ? 8.373 1.968 1.811 1.00 0.00 10 CYS A O 19
ATOM 9855 N N . ARG A 1 11 ? 7.219 3.545 0.782 1.00 0.00 11 ARG A N 19
ATOM 9856 C CA . ARG A 1 11 ? 8.461 4.281 0.407 1.00 0.00 11 ARG A CA 19
ATOM 9857 C C . ARG A 1 11 ? 9.145 4.804 1.675 1.00 0.00 11 ARG A C 19
ATOM 9858 O O . ARG A 1 11 ? 10.355 4.778 1.790 1.00 0.00 11 ARG A O 19
ATOM 9879 N N . ALA A 1 12 ? 8.369 5.259 2.637 1.00 0.00 12 ALA A N 19
ATOM 9880 C CA . ALA A 1 12 ? 8.965 5.761 3.914 1.00 0.00 12 ALA A CA 19
ATOM 9881 C C . ALA A 1 12 ? 9.623 4.600 4.671 1.00 0.00 12 ALA A C 19
ATOM 9882 O O . ALA A 1 12 ? 10.580 4.788 5.398 1.00 0.00 12 ALA A O 19
ATOM 9889 N N . ARG A 1 13 ? 9.125 3.399 4.487 1.00 0.00 13 ARG A N 19
ATOM 9890 C CA . ARG A 1 13 ? 9.722 2.214 5.173 1.00 0.00 13 ARG A CA 19
ATOM 9891 C C . ARG A 1 13 ? 10.880 1.633 4.340 1.00 0.00 13 ARG A C 19
ATOM 9892 O O . ARG A 1 13 ? 11.377 0.562 4.633 1.00 0.00 13 ARG A O 19
ATOM 9913 N N . ARG A 1 14 ? 11.307 2.332 3.303 1.00 0.00 14 ARG A N 19
ATOM 9914 C CA . ARG A 1 14 ? 12.427 1.840 2.436 1.00 0.00 14 ARG A CA 19
ATOM 9915 C C . ARG A 1 14 ? 12.001 0.569 1.688 1.00 0.00 14 ARG A C 19
ATOM 9916 O O . ARG A 1 14 ? 12.656 -0.451 1.753 1.00 0.00 14 ARG A O 19
ATOM 9937 N N . CYS A 1 15 ? 10.906 0.628 0.974 1.00 0.00 15 CYS A N 19
ATOM 9938 C CA . CYS A 1 15 ? 10.435 -0.569 0.220 1.00 0.00 15 CYS A CA 19
ATOM 9939 C C . CYS A 1 15 ? 10.262 -0.226 -1.260 1.00 0.00 15 CYS A C 19
ATOM 9940 O O . CYS A 1 15 ? 9.831 0.858 -1.609 1.00 0.00 15 CYS A O 19
ATOM 9947 N N . GLY A 1 16 ? 10.598 -1.142 -2.131 1.00 0.00 16 GLY A N 19
ATOM 9948 C CA . GLY A 1 16 ? 10.462 -0.882 -3.595 1.00 0.00 16 GLY A CA 19
ATOM 9949 C C . GLY A 1 16 ? 9.236 -1.613 -4.162 1.00 0.00 16 GLY A C 19
ATOM 9950 O O . GLY A 1 16 ? 9.040 -1.649 -5.360 1.00 0.00 16 GLY A O 19
ATOM 9954 N N . TYR A 1 17 ? 8.413 -2.196 -3.323 1.00 0.00 17 TYR A N 19
ATOM 9955 C CA . TYR A 1 17 ? 7.210 -2.919 -3.835 1.00 0.00 17 TYR A CA 19
ATOM 9956 C C . TYR A 1 17 ? 6.019 -2.694 -2.900 1.00 0.00 17 TYR A C 19
ATOM 9957 O O . TYR A 1 17 ? 6.177 -2.597 -1.699 1.00 0.00 17 TYR A O 19
ATOM 9975 N N . TYR A 1 18 ? 4.829 -2.618 -3.439 1.00 0.00 18 TYR A N 19
ATOM 9976 C CA . TYR A 1 18 ? 3.624 -2.406 -2.578 1.00 0.00 18 TYR A CA 19
ATOM 9977 C C . TYR A 1 18 ? 2.356 -2.885 -3.300 1.00 0.00 18 TYR A C 19
ATOM 9978 O O . TYR A 1 18 ? 2.262 -2.837 -4.514 1.00 0.00 18 TYR A O 19
ATOM 9996 N N . VAL A 1 19 ? 1.379 -3.347 -2.559 1.00 0.00 19 VAL A N 19
ATOM 9997 C CA . VAL A 1 19 ? 0.112 -3.830 -3.191 1.00 0.00 19 VAL A CA 19
ATOM 9998 C C . VAL A 1 19 ? -1.082 -3.043 -2.635 1.00 0.00 19 VAL A C 19
ATOM 9999 O O . VAL A 1 19 ? -1.440 -3.182 -1.482 1.00 0.00 19 VAL A O 19
ATOM 10012 N N . SER A 1 20 ? -1.699 -2.217 -3.446 1.00 0.00 20 SER A N 19
ATOM 10013 C CA . SER A 1 20 ? -2.869 -1.420 -2.963 1.00 0.00 20 SER A CA 19
ATOM 10014 C C . SER A 1 20 ? -4.119 -1.742 -3.796 1.00 0.00 20 SER A C 19
ATOM 10015 O O . SER A 1 20 ? -4.086 -1.733 -5.013 1.00 0.00 20 SER A O 19
ATOM 10023 N N . VAL A 1 21 ? -5.219 -2.025 -3.141 1.00 0.00 21 VAL A N 19
ATOM 10024 C CA . VAL A 1 21 ? -6.482 -2.354 -3.878 1.00 0.00 21 VAL A CA 19
ATOM 10025 C C . VAL A 1 21 ? -7.699 -1.866 -3.079 1.00 0.00 21 VAL A C 19
ATOM 10026 O O . VAL A 1 21 ? -7.809 -2.107 -1.897 1.00 0.00 21 VAL A O 19
ATOM 10039 N N . LEU A 1 22 ? -8.620 -1.195 -3.721 1.00 0.00 22 LEU A N 19
ATOM 10040 C CA . LEU A 1 22 ? -9.835 -0.705 -3.001 1.00 0.00 22 LEU A CA 19
ATOM 10041 C C . LEU A 1 22 ? -11.051 -1.532 -3.436 1.00 0.00 22 LEU A C 19
ATOM 10042 O O . LEU A 1 22 ? -11.400 -1.570 -4.601 1.00 0.00 22 LEU A O 19
ATOM 10058 N N . TYR A 1 23 ? -11.685 -2.211 -2.511 1.00 0.00 23 TYR A N 19
ATOM 10059 C CA . TYR A 1 23 ? -12.862 -3.059 -2.876 1.00 0.00 23 TYR A CA 19
ATOM 10060 C C . TYR A 1 23 ? -14.088 -2.720 -2.019 1.00 0.00 23 TYR A C 19
ATOM 10061 O O . TYR A 1 23 ? -14.056 -2.810 -0.806 1.00 0.00 23 TYR A O 19
ATOM 10079 N N . ARG A 1 24 ? -15.177 -2.355 -2.659 1.00 0.00 24 ARG A N 19
ATOM 10080 C CA . ARG A 1 24 ? -16.442 -2.024 -1.928 1.00 0.00 24 ARG A CA 19
ATOM 10081 C C . ARG A 1 24 ? -16.201 -0.977 -0.825 1.00 0.00 24 ARG A C 19
ATOM 10082 O O . ARG A 1 24 ? -16.878 -0.964 0.187 1.00 0.00 24 ARG A O 19
ATOM 10103 N N . GLY A 1 25 ? -15.252 -0.094 -1.018 1.00 0.00 25 GLY A N 19
ATOM 10104 C CA . GLY A 1 25 ? -14.979 0.957 0.010 1.00 0.00 25 GLY A CA 19
ATOM 10105 C C . GLY A 1 25 ? -13.933 0.469 1.023 1.00 0.00 25 GLY A C 19
ATOM 10106 O O . GLY A 1 25 ? -13.650 1.143 1.995 1.00 0.00 25 GLY A O 19
ATOM 10110 N N . ARG A 1 26 ? -13.346 -0.684 0.803 1.00 0.00 26 ARG A N 19
ATOM 10111 C CA . ARG A 1 26 ? -12.314 -1.197 1.748 1.00 0.00 26 ARG A CA 19
ATOM 10112 C C . ARG A 1 26 ? -10.929 -1.000 1.135 1.00 0.00 26 ARG A C 19
ATOM 10113 O O . ARG A 1 26 ? -10.767 -1.040 -0.070 1.00 0.00 26 ARG A O 19
ATOM 10134 N N . CYS A 1 27 ? -9.932 -0.773 1.946 1.00 0.00 27 CYS A N 19
ATOM 10135 C CA . CYS A 1 27 ? -8.567 -0.555 1.392 1.00 0.00 27 CYS A CA 19
ATOM 10136 C C . CYS A 1 27 ? -7.643 -1.739 1.705 1.00 0.00 27 CYS A C 19
ATOM 10137 O O . CYS A 1 27 ? -7.413 -2.082 2.851 1.00 0.00 27 CYS A O 19
ATOM 10144 N N . TYR A 1 28 ? -7.101 -2.343 0.682 1.00 0.00 28 TYR A N 19
ATOM 10145 C CA . TYR A 1 28 ? -6.167 -3.492 0.867 1.00 0.00 28 TYR A CA 19
ATOM 10146 C C . TYR A 1 28 ? -4.752 -3.024 0.518 1.00 0.00 28 TYR A C 19
ATOM 10147 O O . TYR A 1 28 ? -4.362 -3.010 -0.634 1.00 0.00 28 TYR A O 19
ATOM 10165 N N . CYS A 1 29 ? -3.992 -2.612 1.498 1.00 0.00 29 CYS A N 19
ATOM 10166 C CA . CYS A 1 29 ? -2.614 -2.112 1.213 1.00 0.00 29 CYS A CA 19
ATOM 10167 C C . CYS A 1 29 ? -1.548 -3.088 1.717 1.00 0.00 29 CYS A C 19
ATOM 10168 O O . CYS A 1 29 ? -1.748 -3.812 2.675 1.00 0.00 29 CYS A O 19
ATOM 10175 N N . LYS A 1 30 ? -0.413 -3.098 1.063 1.00 0.00 30 LYS A N 19
ATOM 10176 C CA . LYS A 1 30 ? 0.696 -4.009 1.468 1.00 0.00 30 LYS A CA 19
ATOM 10177 C C . LYS A 1 30 ? 2.044 -3.409 1.054 1.00 0.00 30 LYS A C 19
ATOM 10178 O O . LYS A 1 30 ? 2.133 -2.636 0.117 1.00 0.00 30 LYS A O 19
ATOM 10197 N N . CYS A 1 31 ? 3.091 -3.761 1.752 1.00 0.00 31 CYS A N 19
ATOM 10198 C CA . CYS A 1 31 ? 4.448 -3.225 1.422 1.00 0.00 31 CYS A CA 19
ATOM 10199 C C . CYS A 1 31 ? 5.458 -4.378 1.397 1.00 0.00 31 CYS A C 19
ATOM 10200 O O . CYS A 1 31 ? 5.525 -5.169 2.318 1.00 0.00 31 CYS A O 19
ATOM 10207 N N . LEU A 1 32 ? 6.231 -4.487 0.345 1.00 0.00 32 LEU A N 19
ATOM 10208 C CA . LEU A 1 32 ? 7.224 -5.604 0.253 1.00 0.00 32 LEU A CA 19
ATOM 10209 C C . LEU A 1 32 ? 8.564 -5.107 -0.309 1.00 0.00 32 LEU A C 19
ATOM 10210 O O . LEU A 1 32 ? 8.718 -3.946 -0.645 1.00 0.00 32 LEU A O 19
ATOM 10226 N N . ARG A 1 33 ? 9.532 -5.995 -0.412 1.00 0.00 33 ARG A N 19
ATOM 10227 C CA . ARG A 1 33 ? 10.883 -5.622 -0.950 1.00 0.00 33 ARG A CA 19
ATOM 10228 C C . ARG A 1 33 ? 11.454 -4.432 -0.167 1.00 0.00 33 ARG A C 19
ATOM 10229 O O . ARG A 1 33 ? 11.694 -3.370 -0.713 1.00 0.00 33 ARG A O 19
ATOM 10250 N N . CYS A 1 34 ? 11.667 -4.608 1.113 1.00 0.00 34 CYS A N 19
ATOM 10251 C CA . CYS A 1 34 ? 12.214 -3.499 1.946 1.00 0.00 34 CYS A CA 19
ATOM 10252 C C . CYS A 1 34 ? 13.676 -3.779 2.321 1.00 0.00 34 CYS A C 19
ATOM 10253 O O . CYS A 1 34 ? 14.009 -4.938 2.522 1.00 0.00 34 CYS A O 19
ATOM 10261 N N . SER A 1 1 ? -7.500 8.959 -2.440 1.00 0.00 1 SER A N 20
ATOM 10262 C CA . SER A 1 1 ? -6.467 8.106 -3.103 1.00 0.00 1 SER A CA 20
ATOM 10263 C C . SER A 1 1 ? -5.788 7.198 -2.069 1.00 0.00 1 SER A C 20
ATOM 10264 O O . SER A 1 1 ? -4.787 7.553 -1.476 1.00 0.00 1 SER A O 20
ATOM 10274 N N . CYS A 1 2 ? -6.332 6.026 -1.847 1.00 0.00 2 CYS A N 20
ATOM 10275 C CA . CYS A 1 2 ? -5.727 5.087 -0.851 1.00 0.00 2 CYS A CA 20
ATOM 10276 C C . CYS A 1 2 ? -4.426 4.489 -1.399 1.00 0.00 2 CYS A C 20
ATOM 10277 O O . CYS A 1 2 ? -3.463 4.317 -0.676 1.00 0.00 2 CYS A O 20
ATOM 10284 N N . ALA A 1 3 ? -4.396 4.168 -2.670 1.00 0.00 3 ALA A N 20
ATOM 10285 C CA . ALA A 1 3 ? -3.164 3.573 -3.276 1.00 0.00 3 ALA A CA 20
ATOM 10286 C C . ALA A 1 3 ? -1.971 4.528 -3.143 1.00 0.00 3 ALA A C 20
ATOM 10287 O O . ALA A 1 3 ? -0.871 4.109 -2.833 1.00 0.00 3 ALA A O 20
ATOM 10294 N N . SER A 1 4 ? -2.174 5.805 -3.369 1.00 0.00 4 SER A N 20
ATOM 10295 C CA . SER A 1 4 ? -1.038 6.772 -3.247 1.00 0.00 4 SER A CA 20
ATOM 10296 C C . SER A 1 4 ? -0.608 6.903 -1.781 1.00 0.00 4 SER A C 20
ATOM 10297 O O . SER A 1 4 ? 0.565 7.036 -1.484 1.00 0.00 4 SER A O 20
ATOM 10305 N N . ARG A 1 5 ? -1.543 6.851 -0.863 1.00 0.00 5 ARG A N 20
ATOM 10306 C CA . ARG A 1 5 ? -1.181 6.955 0.584 1.00 0.00 5 ARG A CA 20
ATOM 10307 C C . ARG A 1 5 ? -0.378 5.718 0.994 1.00 0.00 5 ARG A C 20
ATOM 10308 O O . ARG A 1 5 ? 0.616 5.812 1.690 1.00 0.00 5 ARG A O 20
ATOM 10329 N N . CYS A 1 6 ? -0.799 4.562 0.546 1.00 0.00 6 CYS A N 20
ATOM 10330 C CA . CYS A 1 6 ? -0.061 3.309 0.886 1.00 0.00 6 CYS A CA 20
ATOM 10331 C C . CYS A 1 6 ? 1.300 3.296 0.181 1.00 0.00 6 CYS A C 20
ATOM 10332 O O . CYS A 1 6 ? 2.268 2.767 0.697 1.00 0.00 6 CYS A O 20
ATOM 10339 N N . LYS A 1 7 ? 1.386 3.897 -0.984 1.00 0.00 7 LYS A N 20
ATOM 10340 C CA . LYS A 1 7 ? 2.688 3.946 -1.713 1.00 0.00 7 LYS A CA 20
ATOM 10341 C C . LYS A 1 7 ? 3.697 4.748 -0.886 1.00 0.00 7 LYS A C 20
ATOM 10342 O O . LYS A 1 7 ? 4.834 4.351 -0.727 1.00 0.00 7 LYS A O 20
ATOM 10361 N N . GLY A 1 8 ? 3.276 5.868 -0.346 1.00 0.00 8 GLY A N 20
ATOM 10362 C CA . GLY A 1 8 ? 4.193 6.698 0.488 1.00 0.00 8 GLY A CA 20
ATOM 10363 C C . GLY A 1 8 ? 4.563 5.924 1.759 1.00 0.00 8 GLY A C 20
ATOM 10364 O O . GLY A 1 8 ? 5.686 5.979 2.221 1.00 0.00 8 GLY A O 20
ATOM 10368 N N . HIS A 1 9 ? 3.624 5.196 2.320 1.00 0.00 9 HIS A N 20
ATOM 10369 C CA . HIS A 1 9 ? 3.915 4.406 3.557 1.00 0.00 9 HIS A CA 20
ATOM 10370 C C . HIS A 1 9 ? 5.003 3.360 3.275 1.00 0.00 9 HIS A C 20
ATOM 10371 O O . HIS A 1 9 ? 5.894 3.152 4.078 1.00 0.00 9 HIS A O 20
ATOM 10385 N N . CYS A 1 10 ? 4.942 2.708 2.137 1.00 0.00 10 CYS A N 20
ATOM 10386 C CA . CYS A 1 10 ? 5.982 1.686 1.795 1.00 0.00 10 CYS A CA 20
ATOM 10387 C C . CYS A 1 10 ? 7.324 2.389 1.554 1.00 0.00 10 CYS A C 20
ATOM 10388 O O . CYS A 1 10 ? 8.365 1.915 1.970 1.00 0.00 10 CYS A O 20
ATOM 10395 N N . ARG A 1 11 ? 7.300 3.533 0.910 1.00 0.00 11 ARG A N 20
ATOM 10396 C CA . ARG A 1 11 ? 8.564 4.289 0.668 1.00 0.00 11 ARG A CA 20
ATOM 10397 C C . ARG A 1 11 ? 9.151 4.726 2.016 1.00 0.00 11 ARG A C 20
ATOM 10398 O O . ARG A 1 11 ? 10.345 4.646 2.240 1.00 0.00 11 ARG A O 20
ATOM 10419 N N . ALA A 1 12 ? 8.306 5.166 2.923 1.00 0.00 12 ALA A N 20
ATOM 10420 C CA . ALA A 1 12 ? 8.789 5.587 4.274 1.00 0.00 12 ALA A CA 20
ATOM 10421 C C . ALA A 1 12 ? 9.375 4.378 5.017 1.00 0.00 12 ALA A C 20
ATOM 10422 O O . ALA A 1 12 ? 10.276 4.514 5.822 1.00 0.00 12 ALA A O 20
ATOM 10429 N N . ARG A 1 13 ? 8.878 3.196 4.735 1.00 0.00 13 ARG A N 20
ATOM 10430 C CA . ARG A 1 13 ? 9.410 1.970 5.402 1.00 0.00 13 ARG A CA 20
ATOM 10431 C C . ARG A 1 13 ? 10.635 1.430 4.639 1.00 0.00 13 ARG A C 20
ATOM 10432 O O . ARG A 1 13 ? 11.113 0.347 4.923 1.00 0.00 13 ARG A O 20
ATOM 10453 N N . ARG A 1 14 ? 11.137 2.176 3.671 1.00 0.00 14 ARG A N 20
ATOM 10454 C CA . ARG A 1 14 ? 12.323 1.723 2.874 1.00 0.00 14 ARG A CA 20
ATOM 10455 C C . ARG A 1 14 ? 11.961 0.478 2.051 1.00 0.00 14 ARG A C 20
ATOM 10456 O O . ARG A 1 14 ? 12.619 -0.540 2.125 1.00 0.00 14 ARG A O 20
ATOM 10477 N N . CYS A 1 15 ? 10.915 0.561 1.269 1.00 0.00 15 CYS A N 20
ATOM 10478 C CA . CYS A 1 15 ? 10.498 -0.606 0.439 1.00 0.00 15 CYS A CA 20
ATOM 10479 C C . CYS A 1 15 ? 10.416 -0.209 -1.037 1.00 0.00 15 CYS A C 20
ATOM 10480 O O . CYS A 1 15 ? 10.028 0.893 -1.375 1.00 0.00 15 CYS A O 20
ATOM 10487 N N . GLY A 1 16 ? 10.784 -1.106 -1.915 1.00 0.00 16 GLY A N 20
ATOM 10488 C CA . GLY A 1 16 ? 10.739 -0.802 -3.374 1.00 0.00 16 GLY A CA 20
ATOM 10489 C C . GLY A 1 16 ? 9.502 -1.439 -4.022 1.00 0.00 16 GLY A C 20
ATOM 10490 O O . GLY A 1 16 ? 9.321 -1.355 -5.220 1.00 0.00 16 GLY A O 20
ATOM 10494 N N . TYR A 1 17 ? 8.649 -2.077 -3.253 1.00 0.00 17 TYR A N 20
ATOM 10495 C CA . TYR A 1 17 ? 7.434 -2.709 -3.850 1.00 0.00 17 TYR A CA 20
ATOM 10496 C C . TYR A 1 17 ? 6.236 -2.561 -2.908 1.00 0.00 17 TYR A C 20
ATOM 10497 O O . TYR A 1 17 ? 6.372 -2.651 -1.705 1.00 0.00 17 TYR A O 20
ATOM 10515 N N . TYR A 1 18 ? 5.062 -2.347 -3.447 1.00 0.00 18 TYR A N 20
ATOM 10516 C CA . TYR A 1 18 ? 3.852 -2.206 -2.582 1.00 0.00 18 TYR A CA 20
ATOM 10517 C C . TYR A 1 18 ? 2.585 -2.560 -3.375 1.00 0.00 18 TYR A C 20
ATOM 10518 O O . TYR A 1 18 ? 2.530 -2.405 -4.582 1.00 0.00 18 TYR A O 20
ATOM 10536 N N . VAL A 1 19 ? 1.570 -3.028 -2.698 1.00 0.00 19 VAL A N 20
ATOM 10537 C CA . VAL A 1 19 ? 0.298 -3.390 -3.392 1.00 0.00 19 VAL A CA 20
ATOM 10538 C C . VAL A 1 19 ? -0.854 -2.554 -2.823 1.00 0.00 19 VAL A C 20
ATOM 10539 O O . VAL A 1 19 ? -0.854 -2.197 -1.661 1.00 0.00 19 VAL A O 20
ATOM 10552 N N . SER A 1 20 ? -1.833 -2.241 -3.631 1.00 0.00 20 SER A N 20
ATOM 10553 C CA . SER A 1 20 ? -2.984 -1.429 -3.130 1.00 0.00 20 SER A CA 20
ATOM 10554 C C . SER A 1 20 ? -4.252 -1.734 -3.940 1.00 0.00 20 SER A C 20
ATOM 10555 O O . SER A 1 20 ? -4.234 -1.768 -5.156 1.00 0.00 20 SER A O 20
ATOM 10563 N N . VAL A 1 21 ? -5.351 -1.963 -3.261 1.00 0.00 21 VAL A N 20
ATOM 10564 C CA . VAL A 1 21 ? -6.637 -2.277 -3.962 1.00 0.00 21 VAL A CA 20
ATOM 10565 C C . VAL A 1 21 ? -7.825 -1.793 -3.118 1.00 0.00 21 VAL A C 20
ATOM 10566 O O . VAL A 1 21 ? -7.897 -2.049 -1.935 1.00 0.00 21 VAL A O 20
ATOM 10579 N N . LEU A 1 22 ? -8.762 -1.104 -3.718 1.00 0.00 22 LEU A N 20
ATOM 10580 C CA . LEU A 1 22 ? -9.947 -0.614 -2.949 1.00 0.00 22 LEU A CA 20
ATOM 10581 C C . LEU A 1 22 ? -11.192 -1.415 -3.350 1.00 0.00 22 LEU A C 20
ATOM 10582 O O . LEU A 1 22 ? -11.504 -1.546 -4.519 1.00 0.00 22 LEU A O 20
ATOM 10598 N N . TYR A 1 23 ? -11.896 -1.965 -2.390 1.00 0.00 23 TYR A N 20
ATOM 10599 C CA . TYR A 1 23 ? -13.111 -2.774 -2.719 1.00 0.00 23 TYR A CA 20
ATOM 10600 C C . TYR A 1 23 ? -14.233 -2.547 -1.693 1.00 0.00 23 TYR A C 20
ATOM 10601 O O . TYR A 1 23 ? -14.026 -2.645 -0.498 1.00 0.00 23 TYR A O 20
ATOM 10619 N N . ARG A 1 24 ? -15.426 -2.269 -2.172 1.00 0.00 24 ARG A N 20
ATOM 10620 C CA . ARG A 1 24 ? -16.605 -2.051 -1.271 1.00 0.00 24 ARG A CA 20
ATOM 10621 C C . ARG A 1 24 ? -16.301 -1.012 -0.178 1.00 0.00 24 ARG A C 20
ATOM 10622 O O . ARG A 1 24 ? -16.848 -1.065 0.909 1.00 0.00 24 ARG A O 20
ATOM 10643 N N . GLY A 1 25 ? -15.438 -0.068 -0.461 1.00 0.00 25 GLY A N 20
ATOM 10644 C CA . GLY A 1 25 ? -15.101 0.975 0.554 1.00 0.00 25 GLY A CA 20
ATOM 10645 C C . GLY A 1 25 ? -14.009 0.458 1.501 1.00 0.00 25 GLY A C 20
ATOM 10646 O O . GLY A 1 25 ? -13.808 0.993 2.575 1.00 0.00 25 GLY A O 20
ATOM 10650 N N . ARG A 1 26 ? -13.298 -0.572 1.110 1.00 0.00 26 ARG A N 20
ATOM 10651 C CA . ARG A 1 26 ? -12.216 -1.119 1.977 1.00 0.00 26 ARG A CA 20
ATOM 10652 C C . ARG A 1 26 ? -10.869 -0.958 1.270 1.00 0.00 26 ARG A C 20
ATOM 10653 O O . ARG A 1 26 ? -10.779 -1.072 0.061 1.00 0.00 26 ARG A O 20
ATOM 10674 N N . CYS A 1 27 ? -9.825 -0.685 2.005 1.00 0.00 27 CYS A N 20
ATOM 10675 C CA . CYS A 1 27 ? -8.495 -0.503 1.360 1.00 0.00 27 CYS A CA 20
ATOM 10676 C C . CYS A 1 27 ? -7.573 -1.694 1.650 1.00 0.00 27 CYS A C 20
ATOM 10677 O O . CYS A 1 27 ? -7.299 -2.026 2.790 1.00 0.00 27 CYS A O 20
ATOM 10684 N N . TYR A 1 28 ? -7.081 -2.319 0.612 1.00 0.00 28 TYR A N 20
ATOM 10685 C CA . TYR A 1 28 ? -6.157 -3.478 0.771 1.00 0.00 28 TYR A CA 20
ATOM 10686 C C . TYR A 1 28 ? -4.747 -3.032 0.376 1.00 0.00 28 TYR A C 20
ATOM 10687 O O . TYR A 1 28 ? -4.427 -2.930 -0.793 1.00 0.00 28 TYR A O 20
ATOM 10705 N N . CYS A 1 29 ? -3.913 -2.732 1.337 1.00 0.00 29 CYS A N 20
ATOM 10706 C CA . CYS A 1 29 ? -2.536 -2.257 1.005 1.00 0.00 29 CYS A CA 20
ATOM 10707 C C . CYS A 1 29 ? -1.467 -3.251 1.467 1.00 0.00 29 CYS A C 20
ATOM 10708 O O . CYS A 1 29 ? -1.658 -4.006 2.402 1.00 0.00 29 CYS A O 20
ATOM 10715 N N . LYS A 1 30 ? -0.335 -3.240 0.803 1.00 0.00 30 LYS A N 20
ATOM 10716 C CA . LYS A 1 30 ? 0.780 -4.161 1.165 1.00 0.00 30 LYS A CA 20
ATOM 10717 C C . LYS A 1 30 ? 2.131 -3.482 0.894 1.00 0.00 30 LYS A C 20
ATOM 10718 O O . LYS A 1 30 ? 2.229 -2.558 0.108 1.00 0.00 30 LYS A O 20
ATOM 10737 N N . CYS A 1 31 ? 3.167 -3.944 1.541 1.00 0.00 31 CYS A N 20
ATOM 10738 C CA . CYS A 1 31 ? 4.528 -3.352 1.343 1.00 0.00 31 CYS A CA 20
ATOM 10739 C C . CYS A 1 31 ? 5.568 -4.479 1.313 1.00 0.00 31 CYS A C 20
ATOM 10740 O O . CYS A 1 31 ? 5.626 -5.297 2.211 1.00 0.00 31 CYS A O 20
ATOM 10747 N N . LEU A 1 32 ? 6.375 -4.537 0.282 1.00 0.00 32 LEU A N 20
ATOM 10748 C CA . LEU A 1 32 ? 7.398 -5.626 0.187 1.00 0.00 32 LEU A CA 20
ATOM 10749 C C . LEU A 1 32 ? 8.738 -5.082 -0.327 1.00 0.00 32 LEU A C 20
ATOM 10750 O O . LEU A 1 32 ? 8.884 -3.902 -0.585 1.00 0.00 32 LEU A O 20
ATOM 10766 N N . ARG A 1 33 ? 9.714 -5.954 -0.474 1.00 0.00 33 ARG A N 20
ATOM 10767 C CA . ARG A 1 33 ? 11.065 -5.532 -0.967 1.00 0.00 33 ARG A CA 20
ATOM 10768 C C . ARG A 1 33 ? 11.607 -4.391 -0.096 1.00 0.00 33 ARG A C 20
ATOM 10769 O O . ARG A 1 33 ? 11.908 -3.314 -0.578 1.00 0.00 33 ARG A O 20
ATOM 10790 N N . CYS A 1 34 ? 11.719 -4.624 1.188 1.00 0.00 34 CYS A N 20
ATOM 10791 C CA . CYS A 1 34 ? 12.227 -3.564 2.109 1.00 0.00 34 CYS A CA 20
ATOM 10792 C C . CYS A 1 34 ? 13.665 -3.870 2.547 1.00 0.00 34 CYS A C 20
ATOM 10793 O O . CYS A 1 34 ? 14.432 -2.930 2.683 1.00 0.00 34 CYS A O 20
#

InterPro domains:
  IPR019631 Myticin preproprotein [PF10690] (1-34)

Radius of gyration: 9.41 Å; Cα contacts (8 Å, |Δi|>4): 55; chains: 1; bounding box: 29×14×9 Å

Organism: Mytilus edulis (NCBI:txid6550)

Nearest PDB structures (foldseek):
  2eem-assembly1_A  TM=1.020E+00  e=1.175E-05  unclassified
  2mrn-assembly1_B  TM=4.946E-01  e=6.734E+00  Escherichia coli K-12
  6axe-assembly2_B  TM=3.593E-01  e=8.984E+00  Mycobacterium marinum M
  2eem-assembly1_A  TM=1.019E+00  e=6.471E-06  unclassified
  6axe-assembly2_B  TM=3.613E-01  e=6.806E+00  Mycobacterium marinum M